Protein AF-0000000070909215 (afdb_homodimer)

InterPro domains:
  IPR013216 Methyltransferase type 11 [PF08241] (15-106)
  IPR029063 S-adenosyl-L-methionine-dependent methyltransferase superfamily [G3DSA:3.40.50.150] (2-181)
  IPR029063 S-adenosyl-L-methionine-dependent methyltransferase superfamily [SSF53335] (5-166)
  IPR052356 Thiol S-methyltransferase [PTHR45036] (10-174)

Structure (mmCIF, N/CA/C/O backbone):
data_AF-0000000070909215-model_v1
#
loop_
_entity.id
_entity.type
_entity.pdbx_description
1 polymer 'Methyltransferase type 11 domain-containing protein'
#
loop_
_atom_site.group_PDB
_atom_site.id
_atom_site.type_symbol
_atom_site.label_atom_id
_atom_site.label_alt_id
_atom_site.label_comp_id
_atom_site.label_asym_id
_atom_site.label_entity_id
_atom_site.label_seq_id
_atom_site.pdbx_PDB_ins_code
_atom_site.Cartn_x
_atom_site.Cartn_y
_atom_site.Cartn_z
_atom_site.occupancy
_atom_site.B_iso_or_equiv
_atom_site.auth_seq_id
_atom_site.auth_comp_id
_atom_site.auth_asym_id
_atom_site.auth_atom_id
_atom_site.pdbx_PDB_model_num
ATOM 1 N N . MET A 1 1 ? -9.469 13.039 -0.313 1 73.38 1 MET A N 1
ATOM 2 C CA . MET A 1 1 ? -9.336 13.234 1.128 1 73.38 1 MET A CA 1
ATOM 3 C C . MET A 1 1 ? -8.523 14.484 1.436 1 73.38 1 MET A C 1
ATOM 5 O O . MET A 1 1 ? -9.023 15.422 2.068 1 73.38 1 MET A O 1
ATOM 9 N N . LEU A 1 2 ? -7.34 14.68 0.978 1 76.94 2 LEU A N 1
ATOM 10 C CA . LEU A 1 2 ? -6.5 15.82 1.311 1 76.94 2 LEU A CA 1
ATOM 11 C C . LEU A 1 2 ? -7.016 17.094 0.644 1 76.94 2 LEU A C 1
ATOM 13 O O . LEU A 1 2 ? -7.172 18.125 1.3 1 76.94 2 LEU A O 1
ATOM 17 N N . ALA A 1 3 ? -7.387 16.969 -0.617 1 76.25 3 ALA A N 1
ATOM 18 C CA . ALA A 1 3 ? -7.887 18.125 -1.36 1 76.25 3 ALA A CA 1
ATOM 19 C C . ALA A 1 3 ? -9.203 18.625 -0.771 1 76.25 3 ALA A C 1
ATOM 21 O O . ALA A 1 3 ? -9.492 19.828 -0.824 1 76.25 3 ALA A O 1
ATOM 22 N N . LEU A 1 4 ? -9.945 17.734 -0.126 1 74.62 4 LEU A N 1
ATOM 23 C CA . LEU A 1 4 ? -11.273 18.078 0.373 1 74.62 4 LEU A CA 1
ATOM 24 C C . LEU A 1 4 ? -11.188 18.672 1.771 1 74.62 4 LEU A C 1
ATOM 26 O O . LEU A 1 4 ? -12.016 19.5 2.145 1 74.62 4 LEU A O 1
ATOM 30 N N . HIS A 1 5 ? -10.172 18.297 2.508 1 81.38 5 HIS A N 1
ATOM 31 C CA . HIS A 1 5 ? -10.25 18.625 3.926 1 81.38 5 HIS A CA 1
ATOM 32 C C . HIS A 1 5 ? -9.156 19.609 4.324 1 81.38 5 HIS A C 1
ATOM 34 O O . HIS A 1 5 ? -9.211 20.203 5.402 1 81.38 5 HIS A O 1
ATOM 40 N N . VAL A 1 6 ? -8.188 19.766 3.475 1 83.56 6 VAL A N 1
ATOM 41 C CA . VAL A 1 6 ? -7.27 20.891 3.65 1 83.56 6 VAL A CA 1
ATOM 42 C C . VAL A 1 6 ? -7.941 22.188 3.203 1 83.56 6 VAL A C 1
ATOM 44 O O . VAL A 1 6 ? -8.453 22.266 2.086 1 83.56 6 VAL A O 1
ATOM 47 N N . PRO A 1 7 ? -7.906 23.172 4.039 1 88.44 7 PRO A N 1
ATOM 48 C CA . PRO A 1 7 ? -8.633 24.391 3.689 1 88.44 7 PRO A CA 1
ATOM 49 C C . PRO A 1 7 ? -8.078 25.062 2.438 1 88.44 7 PRO A C 1
ATOM 51 O O . PRO A 1 7 ? -6.863 25.062 2.215 1 88.44 7 PRO A O 1
ATOM 54 N N . LYS A 1 8 ? -9.039 25.594 1.687 1 87.38 8 LYS A N 1
ATOM 55 C CA . LYS A 1 8 ? -8.664 26.438 0.551 1 87.38 8 LYS A CA 1
ATOM 56 C C . LYS A 1 8 ? -8.43 27.875 0.985 1 87.38 8 LYS A C 1
ATOM 58 O O . LYS A 1 8 ? -8.82 28.266 2.086 1 87.38 8 LYS A O 1
ATOM 63 N N . GLY A 1 9 ? -7.703 28.641 0.132 1 89.5 9 GLY A N 1
ATOM 64 C CA . GLY A 1 9 ? -7.477 30.047 0.422 1 89.5 9 GLY A CA 1
ATOM 65 C C . GLY A 1 9 ? -6.137 30.312 1.082 1 89.5 9 GLY A C 1
ATOM 66 O O . GLY A 1 9 ? -6.035 31.172 1.964 1 89.5 9 GLY A O 1
ATOM 67 N N . GLY A 1 10 ? -5.148 29.547 0.875 1 91.94 10 GLY A N 1
ATOM 68 C CA . GLY A 1 10 ? -3.795 29.812 1.335 1 91.94 10 GLY A CA 1
ATOM 69 C C . GLY A 1 10 ? -3.459 29.125 2.643 1 91.94 10 GLY A C 1
ATOM 70 O O . GLY A 1 10 ? -2.988 29.766 3.586 1 91.94 10 GLY A O 1
ATOM 71 N N . ALA A 1 11 ? -3.625 27.812 2.74 1 94.88 11 ALA A N 1
ATOM 72 C CA . ALA A 1 11 ? -3.434 27.062 3.975 1 94.88 11 ALA A CA 1
ATOM 73 C C . ALA A 1 11 ? -1.954 26.766 4.219 1 94.88 11 ALA A C 1
ATOM 75 O O . ALA A 1 11 ? -1.191 26.562 3.271 1 94.88 11 ALA A O 1
ATOM 76 N N . ARG A 1 12 ? -1.528 26.844 5.461 1 98.06 12 ARG A N 1
ATOM 77 C CA . ARG A 1 12 ? -0.283 26.25 5.949 1 98.06 12 ARG A CA 1
ATOM 78 C C . ARG A 1 12 ? -0.524 24.875 6.555 1 98.06 12 ARG A C 1
ATOM 80 O O . ARG A 1 12 ? -1.341 24.719 7.469 1 98.06 12 ARG A O 1
ATOM 87 N N . VAL A 1 13 ? 0.202 23.891 6.031 1 98.38 13 VAL A N 1
ATOM 88 C CA . VAL A 1 13 ? -0.079 22.5 6.363 1 98.38 13 VAL A CA 1
ATOM 89 C C . VAL A 1 13 ? 1.173 21.844 6.941 1 98.38 13 VAL A C 1
ATOM 91 O O . VAL A 1 13 ? 2.277 22.047 6.43 1 98.38 13 VAL A O 1
ATOM 94 N N . VAL A 1 14 ? 1.016 21.109 8.047 1 98.69 14 VAL A N 1
ATOM 95 C CA . VAL A 1 14 ? 2.062 20.172 8.469 1 98.69 14 VAL A CA 1
ATOM 96 C C . VAL A 1 14 ? 1.775 18.781 7.91 1 98.69 14 VAL A C 1
ATOM 98 O O . VAL A 1 14 ? 0.65 18.297 8.008 1 98.69 14 VAL A O 1
ATOM 101 N N . ASP A 1 15 ? 2.791 18.172 7.293 1 98.25 15 ASP A N 1
ATOM 102 C CA . ASP A 1 15 ? 2.73 16.797 6.797 1 98.25 15 ASP A CA 1
ATOM 103 C C . ASP A 1 15 ? 3.707 15.898 7.551 1 98.25 15 ASP A C 1
ATOM 105 O O . ASP A 1 15 ? 4.906 15.906 7.266 1 98.25 15 ASP A O 1
ATOM 109 N N . PHE A 1 16 ? 3.146 15.062 8.492 1 96.94 16 PHE A N 1
ATOM 110 C CA . PHE A 1 16 ? 3.969 14.164 9.289 1 96.94 16 PHE A CA 1
ATOM 111 C C . PHE A 1 16 ? 4.41 12.961 8.461 1 96.94 16 PHE A C 1
ATOM 113 O O . PHE A 1 16 ? 5.184 12.125 8.93 1 96.94 16 PHE A O 1
ATOM 120 N N . SER A 1 17 ? 3.932 12.867 7.211 1 95.62 17 SER A N 1
ATOM 121 C CA . SER A 1 17 ? 4.172 11.719 6.344 1 95.62 17 SER A CA 1
ATOM 122 C C . SER A 1 17 ? 4.602 12.156 4.949 1 95.62 17 SER A C 1
ATOM 124 O O . SER A 1 17 ? 4.152 11.594 3.949 1 95.62 17 SER A O 1
ATOM 126 N N . VAL A 1 18 ? 5.477 13.117 4.855 1 96.19 18 VAL A N 1
ATOM 127 C CA . VAL A 1 18 ? 5.844 13.695 3.57 1 96.19 18 VAL A CA 1
ATOM 128 C C . VAL A 1 18 ? 6.641 12.68 2.752 1 96.19 18 VAL A C 1
ATOM 130 O O . VAL A 1 18 ? 6.602 12.703 1.52 1 96.19 18 VAL A O 1
ATOM 133 N N . GLY A 1 19 ? 7.43 11.812 3.428 1 93.5 19 GLY A N 1
ATOM 134 C CA . GLY A 1 19 ? 8.156 10.773 2.717 1 93.5 19 GLY A CA 1
ATOM 135 C C . GLY A 1 19 ? 8.906 11.289 1.504 1 93.5 19 GLY A C 1
ATOM 136 O O . GLY A 1 19 ? 9.711 12.219 1.616 1 93.5 19 GLY A O 1
ATOM 137 N N . GLU A 1 20 ? 8.617 10.719 0.361 1 92.19 20 GLU A N 1
ATOM 138 C CA . GLU A 1 20 ? 9.25 11.125 -0.887 1 92.19 20 GLU A CA 1
ATOM 139 C C . GLU A 1 20 ? 8.43 12.188 -1.61 1 92.19 20 GLU A C 1
ATOM 141 O O . GLU A 1 20 ? 8.742 12.562 -2.742 1 92.19 20 GLU A O 1
ATOM 146 N N . GLY A 1 21 ? 7.387 12.609 -0.988 1 94.25 21 GLY A N 1
ATOM 147 C CA . GLY A 1 21 ? 6.691 13.789 -1.483 1 94.25 21 GLY A CA 1
ATOM 148 C C . GLY A 1 21 ? 5.426 13.453 -2.252 1 94.25 21 GLY A C 1
ATOM 149 O O . GLY A 1 21 ? 4.883 14.305 -2.963 1 94.25 21 GLY A O 1
ATOM 150 N N . ARG A 1 22 ? 4.914 12.266 -2.133 1 88.88 22 ARG A N 1
ATOM 151 C CA . ARG A 1 22 ? 3.723 11.852 -2.867 1 88.88 22 ARG A CA 1
ATOM 152 C C . ARG A 1 22 ? 2.52 12.711 -2.49 1 88.88 22 ARG A C 1
ATOM 154 O O . ARG A 1 22 ? 1.736 13.102 -3.355 1 88.88 22 ARG A O 1
ATOM 161 N N . ASN A 1 23 ? 2.326 13.039 -1.267 1 91.62 23 ASN A N 1
ATOM 162 C CA . ASN A 1 23 ? 1.172 13.781 -0.775 1 91.62 23 ASN A CA 1
ATOM 163 C C . ASN A 1 23 ? 1.087 15.172 -1.409 1 91.62 23 ASN A C 1
ATOM 165 O O . ASN A 1 23 ? 0.004 15.75 -1.496 1 91.62 23 ASN A O 1
ATOM 169 N N . LEU A 1 24 ? 2.217 15.711 -1.828 1 94.75 24 LEU A N 1
ATOM 170 C CA . LEU A 1 24 ? 2.301 17.094 -2.316 1 94.75 24 LEU A CA 1
ATOM 171 C C . LEU A 1 24 ? 1.388 17.297 -3.52 1 94.75 24 LEU A C 1
ATOM 173 O O . LEU A 1 24 ? 0.878 18.391 -3.736 1 94.75 24 LEU A O 1
ATOM 177 N N . TYR A 1 25 ? 1.099 16.297 -4.25 1 90.38 25 TYR A N 1
ATOM 178 C CA . TYR A 1 25 ? 0.301 16.375 -5.465 1 90.38 25 TYR A CA 1
ATOM 179 C C . TYR A 1 25 ? -1.187 16.438 -5.141 1 90.38 25 TYR A C 1
ATOM 181 O O . TYR A 1 25 ? -2.008 16.734 -6.012 1 90.38 25 TYR A O 1
ATOM 189 N N . TYR A 1 26 ? -1.557 16.203 -3.896 1 86.69 26 TYR A N 1
ATOM 190 C CA . TYR A 1 26 ? -2.967 16.094 -3.537 1 86.69 26 TYR A CA 1
ATOM 191 C C . TYR A 1 26 ? -3.42 17.297 -2.727 1 86.69 26 TYR A C 1
ATOM 193 O O . TYR A 1 26 ? -4.605 17.438 -2.418 1 86.69 26 TYR A O 1
ATOM 201 N N . TYR A 1 27 ? -2.51 18.109 -2.385 1 92.62 27 TYR A N 1
ATOM 202 C CA . TYR A 1 27 ? -2.893 19.344 -1.698 1 92.62 27 TYR A CA 1
ATOM 203 C C . TYR A 1 27 ? -3.52 20.344 -2.668 1 92.62 27 TYR A C 1
ATOM 205 O O . TYR A 1 27 ? -3.199 20.344 -3.857 1 92.62 27 TYR A O 1
ATOM 213 N N . PRO A 1 28 ? -4.473 21.234 -2.105 1 91.44 28 PRO A N 1
ATOM 214 C CA . PRO A 1 28 ? -4.977 22.328 -2.951 1 91.44 28 PRO A CA 1
ATOM 215 C C . PRO A 1 28 ? -3.857 23.172 -3.553 1 91.44 28 PRO A C 1
ATOM 217 O O . PRO A 1 28 ? -2.848 23.422 -2.891 1 91.44 28 PRO A O 1
ATOM 220 N N . LYS A 1 29 ? -4.086 23.672 -4.734 1 90.75 29 LYS A N 1
ATOM 221 C CA . LYS A 1 29 ? -3.059 24.391 -5.473 1 90.75 29 LYS A CA 1
ATOM 222 C C . LYS A 1 29 ? -2.771 25.75 -4.832 1 90.75 29 LYS A C 1
ATOM 224 O O . LYS A 1 29 ? -1.716 26.344 -5.062 1 90.75 29 LYS A O 1
ATOM 229 N N . ASP A 1 30 ? -3.721 26.219 -4.059 1 94.69 30 ASP A N 1
ATOM 230 C CA . ASP A 1 30 ? -3.525 27.516 -3.426 1 94.69 30 ASP A CA 1
ATOM 231 C C . ASP A 1 30 ? -2.896 27.375 -2.043 1 94.69 30 ASP A C 1
ATOM 233 O O . ASP A 1 30 ? -2.801 28.344 -1.29 1 94.69 30 ASP A O 1
ATOM 237 N N . THR A 1 31 ? -2.492 26.125 -1.645 1 96 31 THR A N 1
ATOM 238 C CA . THR A 1 31 ? -1.739 25.938 -0.41 1 96 31 THR A CA 1
ATOM 239 C C . THR A 1 31 ? -0.489 26.812 -0.401 1 96 31 THR A C 1
ATOM 241 O O . THR A 1 31 ? 0.277 26.812 -1.367 1 96 31 THR A O 1
ATOM 244 N N . VAL A 1 32 ? -0.253 27.578 0.682 1 96.25 32 VAL A N 1
ATOM 245 C CA . VAL A 1 32 ? 0.82 28.578 0.659 1 96.25 32 VAL A CA 1
ATOM 246 C C . VAL A 1 32 ? 2.115 27.938 1.161 1 96.25 32 VAL A C 1
ATOM 248 O O . VAL A 1 32 ? 3.209 28.391 0.81 1 96.25 32 VAL A O 1
ATOM 251 N N . GLN A 1 33 ? 2.004 26.891 2.041 1 97.25 33 GLN A N 1
ATOM 252 C CA . GLN A 1 33 ? 3.195 26.188 2.518 1 97.25 33 GLN A CA 1
ATOM 253 C C . GLN A 1 33 ? 2.848 24.812 3.068 1 97.25 33 GLN A C 1
ATOM 255 O O . GLN A 1 33 ? 1.859 24.656 3.789 1 97.25 33 GLN A O 1
ATOM 260 N N . VAL A 1 34 ? 3.67 23.891 2.734 1 98.31 34 VAL A N 1
ATOM 261 C CA . VAL A 1 34 ? 3.674 22.578 3.389 1 98.31 34 VAL A CA 1
ATOM 262 C C . VAL A 1 34 ? 4.957 22.422 4.199 1 98.31 34 VAL A C 1
ATOM 264 O O . VAL A 1 34 ? 6.059 22.516 3.658 1 98.31 34 VAL A O 1
ATOM 267 N N . VAL A 1 35 ? 4.832 22.25 5.523 1 98.62 35 VAL A N 1
ATOM 268 C CA . VAL A 1 35 ? 5.953 21.812 6.352 1 98.62 35 VAL A CA 1
ATOM 269 C C . VAL A 1 35 ? 6.035 20.297 6.359 1 98.62 35 VAL A C 1
ATOM 271 O O . VAL A 1 35 ? 5.227 19.625 7.012 1 98.62 35 VAL A O 1
ATOM 274 N N . GLY A 1 36 ? 6.965 19.766 5.586 1 98.5 36 GLY A N 1
ATOM 275 C CA . GLY A 1 36 ? 7.207 18.328 5.57 1 98.5 36 GLY A CA 1
ATOM 276 C C . GLY A 1 36 ? 8.125 17.859 6.688 1 98.5 36 GLY A C 1
ATOM 277 O O . GLY A 1 36 ? 9.273 18.297 6.773 1 98.5 36 GLY A O 1
ATOM 278 N N . VAL A 1 37 ? 7.637 17 7.512 1 98.12 37 VAL A N 1
ATOM 279 C CA . VAL A 1 37 ? 8.414 16.5 8.648 1 98.12 37 VAL A CA 1
ATOM 280 C C . VAL A 1 37 ? 9.133 15.219 8.258 1 98.12 37 VAL A C 1
ATOM 282 O O . VAL A 1 37 ? 8.492 14.219 7.91 1 98.12 37 VAL A O 1
ATOM 285 N N . ASN A 1 38 ? 10.414 15.227 8.289 1 96.88 38 ASN A N 1
ATOM 286 C CA . ASN A 1 38 ? 11.258 14.078 7.949 1 96.88 38 ASN A CA 1
ATOM 287 C C . ASN A 1 38 ? 12.633 14.195 8.594 1 96.88 38 ASN A C 1
ATOM 289 O O . ASN A 1 38 ? 13.422 15.07 8.234 1 96.88 38 ASN A O 1
ATOM 293 N N . PRO A 1 39 ? 12.891 13.297 9.484 1 95.06 39 PRO A N 1
ATOM 294 C CA . PRO A 1 39 ? 14.195 13.359 10.156 1 95.06 39 PRO A CA 1
ATOM 295 C C . PRO A 1 39 ? 15.352 13 9.234 1 95.06 39 PRO A C 1
ATOM 297 O O . PRO A 1 39 ? 16.5 13.344 9.523 1 95.06 39 PRO A O 1
ATOM 300 N N . ASN A 1 40 ? 15.172 12.25 8.117 1 94.88 40 ASN A N 1
ATOM 301 C CA . ASN A 1 40 ? 16.172 11.859 7.129 1 94.88 40 ASN A CA 1
ATOM 302 C C . ASN A 1 40 ? 15.68 12.109 5.707 1 94.88 40 ASN A C 1
ATOM 304 O O . ASN A 1 40 ? 15.5 11.164 4.934 1 94.88 40 ASN A O 1
ATOM 308 N N . PRO A 1 41 ? 15.617 13.312 5.336 1 95.25 41 PRO A N 1
ATOM 309 C CA . PRO A 1 41 ? 14.961 13.641 4.066 1 95.25 41 PRO A CA 1
ATOM 310 C C . PRO A 1 41 ? 15.883 13.477 2.863 1 95.25 41 PRO A C 1
ATOM 312 O O . PRO A 1 41 ? 17.078 13.734 2.961 1 95.25 41 PRO A O 1
ATOM 315 N N . LYS A 1 42 ? 15.32 13.047 1.759 1 94.44 42 LYS A N 1
ATOM 316 C CA . LYS A 1 42 ? 15.922 13.258 0.446 1 94.44 42 LYS A CA 1
ATOM 317 C C . LYS A 1 42 ? 15.547 14.625 -0.114 1 94.44 42 LYS A C 1
ATOM 319 O O . LYS A 1 42 ? 14.672 14.742 -0.972 1 94.44 42 LYS A O 1
ATOM 324 N N . VAL A 1 43 ? 16.297 15.609 0.278 1 96.19 43 VAL A N 1
ATOM 325 C CA . VAL A 1 43 ? 15.93 17.016 0.103 1 96.19 43 VAL A CA 1
ATOM 326 C C . VAL A 1 43 ? 15.758 17.312 -1.383 1 96.19 43 VAL A C 1
ATOM 328 O O . VAL A 1 43 ? 14.734 17.859 -1.8 1 96.19 43 VAL A O 1
ATOM 331 N N . PRO A 1 44 ? 16.688 16.891 -2.25 1 95.88 44 PRO A N 1
ATOM 332 C CA . PRO A 1 44 ? 16.531 17.219 -3.67 1 95.88 44 PRO A CA 1
ATOM 333 C C . PRO A 1 44 ? 15.266 16.609 -4.273 1 95.88 44 PRO A C 1
ATOM 335 O O . PRO A 1 44 ? 14.594 17.25 -5.09 1 95.88 44 PRO A O 1
ATOM 338 N N . MET A 1 45 ? 14.969 15.453 -3.898 1 94.81 45 MET A N 1
ATOM 339 C CA . MET A 1 45 ? 13.766 14.797 -4.41 1 94.81 45 MET A CA 1
ATOM 340 C C . MET A 1 45 ? 12.508 15.523 -3.945 1 94.81 45 MET A C 1
ATOM 342 O O . MET A 1 45 ? 11.602 15.773 -4.742 1 94.81 45 MET A O 1
ATOM 346 N N . LEU A 1 46 ? 12.469 15.812 -2.693 1 96.56 46 LEU A N 1
ATOM 347 C CA . LEU A 1 46 ? 11.305 16.5 -2.131 1 96.56 46 LEU A CA 1
ATOM 348 C C . LEU A 1 46 ? 11.117 17.859 -2.775 1 96.56 46 LEU A C 1
ATOM 350 O O . LEU A 1 46 ? 9.992 18.234 -3.127 1 96.56 46 LEU A O 1
ATOM 354 N N . GLU A 1 47 ? 12.148 18.594 -2.938 1 96.75 47 GLU A N 1
ATOM 355 C CA . GLU A 1 47 ? 12.062 19.906 -3.568 1 96.75 47 GLU A CA 1
ATOM 356 C C . GLU A 1 47 ? 11.609 19.781 -5.02 1 96.75 47 GLU A C 1
ATOM 358 O O . GLU A 1 47 ? 10.812 20.609 -5.492 1 96.75 47 GLU A O 1
ATOM 363 N N . ALA A 1 48 ? 12.117 18.828 -5.73 1 96.25 48 ALA A N 1
ATOM 364 C CA . ALA A 1 48 ? 11.711 18.609 -7.113 1 96.25 48 ALA A CA 1
ATOM 365 C C . ALA A 1 48 ? 10.219 18.266 -7.195 1 96.25 48 ALA A C 1
ATOM 367 O O . ALA A 1 48 ? 9.5 18.812 -8.031 1 96.25 48 ALA A O 1
ATOM 368 N N . GLN A 1 49 ? 9.812 17.375 -6.297 1 95.5 49 GLN A N 1
ATOM 369 C CA . GLN A 1 49 ? 8.398 17.031 -6.262 1 95.5 49 GLN A CA 1
ATOM 370 C C . GLN A 1 49 ? 7.535 18.25 -5.965 1 95.5 49 GLN A C 1
ATOM 372 O O . GLN A 1 49 ? 6.492 18.453 -6.59 1 95.5 49 GLN A O 1
ATOM 377 N N . ALA A 1 50 ? 7.957 19 -5.051 1 96.5 50 ALA A N 1
ATOM 378 C CA . ALA A 1 50 ? 7.219 20.203 -4.668 1 96.5 50 ALA A CA 1
ATOM 379 C C . ALA A 1 50 ? 7.105 21.172 -5.84 1 96.5 50 ALA A C 1
ATOM 381 O O . ALA A 1 50 ? 6.039 21.75 -6.078 1 96.5 50 ALA A O 1
ATOM 382 N N . ALA A 1 51 ? 8.164 21.406 -6.508 1 95.75 51 ALA A N 1
ATOM 383 C CA . ALA A 1 51 ? 8.18 22.281 -7.672 1 95.75 51 ALA A CA 1
ATOM 384 C C . ALA A 1 51 ? 7.195 21.797 -8.734 1 95.75 51 ALA A C 1
ATOM 386 O O . ALA A 1 51 ? 6.414 22.594 -9.273 1 95.75 51 ALA A O 1
ATOM 387 N N . TYR A 1 52 ? 7.223 20.547 -9.016 1 94 52 TYR A N 1
ATOM 388 C CA . TYR A 1 52 ? 6.348 19.984 -10.039 1 94 52 TYR A CA 1
ATOM 389 C C . TYR A 1 52 ? 4.891 20.047 -9.602 1 94 52 TYR A C 1
ATOM 391 O O . TYR A 1 52 ? 4.004 20.312 -10.422 1 94 52 TYR A O 1
ATOM 399 N N . ALA A 1 53 ? 4.637 19.781 -8.352 1 94 53 ALA A N 1
ATOM 400 C CA . ALA A 1 53 ? 3.285 19.844 -7.797 1 94 53 ALA A CA 1
ATOM 401 C C . ALA A 1 53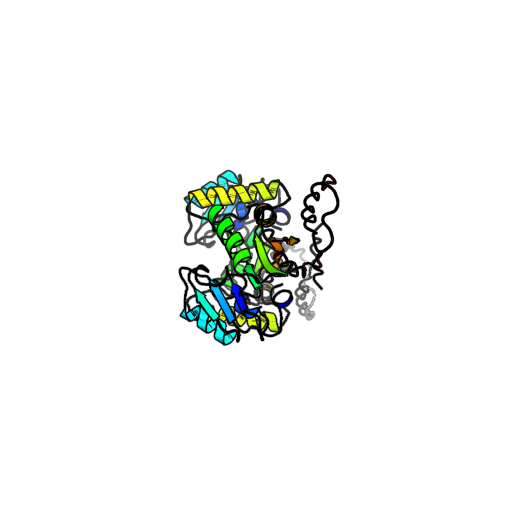 ? 2.809 21.281 -7.645 1 94 53 ALA A C 1
ATOM 403 O O . ALA A 1 53 ? 1.623 21.531 -7.406 1 94 53 ALA A O 1
ATOM 404 N N . LYS A 1 54 ? 3.68 22.25 -7.695 1 94.62 54 LYS A N 1
ATOM 405 C CA . LYS A 1 54 ? 3.4 23.672 -7.523 1 94.62 54 LYS A CA 1
ATOM 406 C C . LYS A 1 54 ? 2.91 23.969 -6.109 1 94.62 54 LYS A C 1
ATOM 408 O O . LYS A 1 54 ? 1.928 24.688 -5.926 1 94.62 54 LYS A O 1
ATOM 413 N N . VAL A 1 55 ? 3.488 23.359 -5.102 1 95.25 55 VAL A N 1
ATOM 414 C CA . VAL A 1 55 ? 3.219 23.578 -3.686 1 95.25 55 VAL A CA 1
ATOM 415 C C . VAL A 1 55 ? 4.523 23.891 -2.951 1 95.25 55 VAL A C 1
ATOM 417 O O . VAL A 1 55 ? 5.453 23.078 -2.969 1 95.25 55 VAL A O 1
ATOM 420 N N . PRO A 1 56 ? 4.676 25.094 -2.32 1 97.25 56 PRO A N 1
ATOM 421 C CA . PRO A 1 56 ? 5.895 25.406 -1.571 1 97.25 56 PRO A CA 1
ATOM 422 C C . PRO A 1 56 ? 6.109 24.484 -0.378 1 97.25 56 PRO A C 1
ATOM 424 O O . PRO A 1 56 ? 5.156 24.172 0.347 1 97.25 56 PRO A O 1
ATOM 427 N N . ILE A 1 57 ? 7.387 24.031 -0.171 1 98.06 57 ILE A N 1
ATOM 428 C CA . ILE A 1 57 ? 7.668 23.094 0.907 1 98.06 57 ILE A CA 1
ATOM 429 C C . ILE A 1 57 ? 8.789 23.641 1.786 1 98.06 57 ILE A C 1
ATOM 431 O O . ILE A 1 57 ? 9.727 24.266 1.291 1 98.06 57 ILE A O 1
ATOM 435 N N . ARG A 1 58 ? 8.641 23.531 3.049 1 98.25 58 ARG A N 1
ATOM 436 C CA . ARG A 1 58 ? 9.672 23.641 4.074 1 98.25 58 ARG A CA 1
ATOM 437 C C . ARG A 1 58 ? 9.891 22.312 4.781 1 98.25 58 ARG A C 1
ATOM 439 O O . ARG A 1 58 ? 8.945 21.719 5.301 1 98.25 58 ARG A O 1
ATOM 446 N N . ILE A 1 59 ? 11.148 21.828 4.797 1 98.25 59 ILE A N 1
ATOM 447 C CA . ILE A 1 59 ? 11.445 20.516 5.355 1 98.25 59 ILE A CA 1
ATOM 448 C C . ILE A 1 59 ? 12.047 20.672 6.75 1 98.25 59 ILE A C 1
ATOM 450 O O . ILE A 1 59 ? 13.031 21.391 6.93 1 98.25 59 ILE A O 1
ATOM 454 N N . LEU A 1 60 ? 11.461 20.031 7.766 1 98.06 60 LEU A N 1
ATOM 455 C CA . LEU A 1 60 ? 11.945 20.047 9.148 1 98.06 60 LEU A CA 1
ATOM 456 C C . LEU A 1 60 ? 12.07 18.625 9.688 1 98.06 60 LEU A C 1
ATOM 458 O O . LEU A 1 60 ? 11.32 17.734 9.289 1 98.06 60 LEU A O 1
ATOM 462 N N . PRO A 1 61 ? 13 18.375 10.633 1 96.88 61 PRO A N 1
ATOM 463 C CA . PRO A 1 61 ? 13.117 17.047 11.234 1 96.88 61 PRO A CA 1
ATOM 464 C C . PRO A 1 61 ? 11.977 16.75 12.203 1 96.88 61 PRO A C 1
ATOM 466 O O . PRO A 1 61 ? 11.672 15.578 12.461 1 96.88 61 PRO A O 1
ATOM 469 N N . ASP A 1 62 ? 11.391 17.719 12.828 1 96.75 62 ASP A N 1
ATOM 470 C CA . ASP A 1 62 ? 10.242 17.656 13.734 1 96.75 62 ASP A CA 1
ATOM 471 C C . ASP A 1 62 ? 9.523 19 13.797 1 96.75 62 ASP A C 1
ATOM 473 O O . ASP A 1 62 ? 9.859 19.922 13.055 1 96.75 62 ASP A O 1
ATOM 477 N N . VAL A 1 63 ? 8.469 19.062 14.711 1 97.62 63 VAL A N 1
ATOM 478 C CA . VAL A 1 63 ? 7.68 20.297 14.727 1 97.62 63 VAL A CA 1
ATOM 479 C C . VAL A 1 63 ? 7.969 21.078 16 1 97.62 63 VAL A C 1
ATOM 481 O O . VAL A 1 63 ? 7.164 21.922 16.422 1 97.62 63 VAL A O 1
ATOM 484 N N . SER A 1 64 ? 9.094 20.844 16.625 1 96.62 64 SER A N 1
ATOM 485 C CA . SER A 1 64 ? 9.43 21.469 17.891 1 96.62 64 SER A CA 1
ATOM 486 C C . SER A 1 64 ? 9.555 22.984 17.75 1 96.62 64 SER A C 1
ATOM 488 O O . SER A 1 64 ? 9.273 23.734 18.688 1 96.62 64 SER A O 1
ATOM 490 N N . ARG A 1 65 ? 9.867 23.5 16.609 1 95.81 65 ARG A N 1
ATOM 491 C CA . ARG A 1 65 ? 10.133 24.922 16.406 1 95.81 65 ARG A CA 1
ATOM 492 C C . ARG A 1 65 ? 8.891 25.641 15.898 1 95.81 65 ARG A C 1
ATOM 494 O O . ARG A 1 65 ? 8.914 26.859 15.711 1 95.81 65 ARG A O 1
ATOM 501 N N . LEU A 1 66 ? 7.941 24.906 15.602 1 98.31 66 LEU A N 1
ATOM 502 C CA . LEU A 1 66 ? 6.711 25.547 15.156 1 98.31 66 LEU A CA 1
ATOM 503 C C . LEU A 1 66 ? 5.922 26.094 16.344 1 98.31 66 LEU A C 1
ATOM 505 O O . LEU A 1 66 ? 5.781 25.406 17.359 1 98.31 66 LEU A O 1
ATOM 509 N N . PRO A 1 67 ? 5.406 27.359 16.25 1 98.19 67 PRO A N 1
ATOM 510 C CA . PRO A 1 67 ? 4.578 27.906 17.328 1 98.19 67 PRO A CA 1
ATOM 511 C C . PRO A 1 67 ? 3.246 27.172 17.469 1 98.19 67 PRO A C 1
ATOM 513 O O . PRO A 1 67 ? 2.756 26.578 16.5 1 98.19 67 PRO A O 1
ATOM 516 N N . ALA A 1 68 ? 2.645 27.234 18.719 1 98.19 68 ALA A N 1
ATOM 517 C CA . ALA A 1 68 ? 1.293 26.719 18.953 1 98.19 68 ALA A CA 1
ATOM 518 C C . ALA A 1 68 ? 0.273 27.484 18.109 1 98.19 68 ALA A C 1
ATOM 520 O O . ALA A 1 68 ? 0.467 28.656 17.797 1 98.19 68 ALA A O 1
ATOM 521 N N . ASN A 1 69 ? -0.802 26.766 17.688 1 98.25 69 ASN A N 1
ATOM 522 C CA . ASN A 1 69 ? -1.932 27.375 16.984 1 98.25 69 ASN A CA 1
ATOM 523 C C . ASN A 1 69 ? -1.479 28.141 15.75 1 98.25 69 ASN A C 1
ATOM 525 O O . ASN A 1 69 ? -1.905 29.281 15.523 1 98.25 69 ASN A O 1
ATOM 529 N N . SER A 1 70 ? -0.597 27.547 14.93 1 98.12 70 SER A N 1
ATOM 530 C CA . SER A 1 70 ? -0.006 28.281 13.812 1 98.12 70 SER A CA 1
ATOM 531 C C . SER A 1 70 ? -0.367 27.641 12.477 1 98.12 70 SER A C 1
ATOM 533 O O . SER A 1 70 ? -0.133 28.219 11.414 1 98.12 70 SER A O 1
ATOM 535 N N . MET A 1 71 ? -0.892 26.469 12.445 1 98.19 71 MET A N 1
ATOM 536 C CA . MET A 1 71 ? -1.091 25.703 11.219 1 98.19 71 MET A CA 1
ATOM 537 C C . MET A 1 71 ? -2.576 25.516 10.93 1 98.19 71 MET A C 1
ATOM 539 O O . MET A 1 71 ? -3.387 25.406 11.852 1 98.19 71 MET A O 1
ATOM 543 N N . ASP A 1 72 ? -2.902 25.438 9.609 1 97.56 72 ASP A N 1
ATOM 544 C CA . ASP A 1 72 ? -4.289 25.375 9.164 1 97.56 72 ASP A CA 1
ATOM 545 C C . ASP A 1 72 ? -4.746 23.922 8.992 1 97.56 72 ASP A C 1
ATOM 547 O O . ASP A 1 72 ? -5.945 23.656 8.914 1 97.56 72 ASP A O 1
ATOM 551 N N . ALA A 1 73 ? -3.867 23.016 8.93 1 97.5 73 ALA A N 1
ATOM 552 C CA . ALA A 1 73 ? -4.148 21.594 8.844 1 97.5 73 ALA A CA 1
ATOM 553 C C . ALA A 1 73 ? -2.924 20.766 9.219 1 97.5 73 ALA A C 1
ATOM 555 O O . ALA A 1 73 ? -1.788 21.219 9.078 1 97.5 73 ALA A O 1
ATOM 556 N N . VAL A 1 74 ? -3.129 19.641 9.742 1 97.94 74 VAL A N 1
ATOM 557 C CA . VAL A 1 74 ? -2.117 18.609 9.977 1 97.94 74 VAL A CA 1
ATOM 558 C C . VAL A 1 74 ? -2.539 17.312 9.305 1 97.94 74 VAL A C 1
ATOM 560 O O . VAL A 1 74 ? -3.711 16.938 9.352 1 97.94 74 VAL A O 1
ATOM 563 N N . VAL A 1 75 ? -1.54 16.672 8.625 1 96.38 75 VAL A N 1
ATOM 564 C CA . VAL A 1 75 ? -1.848 15.5 7.805 1 96.38 75 VAL A CA 1
ATOM 565 C C . VAL A 1 75 ? -0.911 14.352 8.18 1 96.38 75 VAL A C 1
ATOM 567 O O . VAL A 1 75 ? 0.288 14.562 8.375 1 96.38 75 VAL A O 1
ATOM 570 N N . SER A 1 76 ? -1.442 13.133 8.266 1 95.12 76 SER A N 1
ATOM 571 C CA . SER A 1 76 ? -0.673 11.898 8.344 1 95.12 76 SER A CA 1
ATOM 572 C C . SER A 1 76 ? -1.286 10.805 7.477 1 95.12 76 SER A C 1
ATOM 574 O O . SER A 1 76 ? -2.424 10.391 7.703 1 95.12 76 SER A O 1
ATOM 576 N N . VAL A 1 77 ? -0.572 10.414 6.449 1 90.75 77 VAL A N 1
ATOM 577 C CA . VAL A 1 77 ? -0.98 9.328 5.559 1 90.75 77 VAL A CA 1
ATOM 578 C C . VAL A 1 77 ? 0.017 8.172 5.656 1 90.75 77 VAL A C 1
ATOM 580 O O . VAL A 1 77 ? 1.115 8.25 5.102 1 90.75 77 VAL A O 1
ATOM 583 N N . GLN A 1 78 ? -0.394 7.102 6.324 1 89.31 78 GLN A N 1
ATOM 584 C CA . GLN A 1 78 ? 0.469 5.945 6.547 1 89.31 78 GLN A CA 1
ATOM 585 C C . GLN A 1 78 ? 1.805 6.363 7.152 1 89.31 78 GLN A C 1
ATOM 587 O O . GLN A 1 78 ? 2.859 5.871 6.746 1 89.31 78 GLN A O 1
ATOM 592 N N . GLY A 1 79 ? 1.727 7.254 8.031 1 91.31 79 GLY A N 1
ATOM 593 C CA . GLY A 1 79 ? 2.934 7.816 8.609 1 91.31 79 GLY A CA 1
ATOM 594 C C . GLY A 1 79 ? 3.24 7.27 9.992 1 91.31 79 GLY A C 1
ATOM 595 O O . GLY A 1 79 ? 4.348 7.441 10.5 1 91.31 79 GLY A O 1
ATOM 596 N N . MET A 1 80 ? 2.326 6.555 10.555 1 92.88 80 MET A N 1
ATOM 597 C CA . MET A 1 80 ? 2.498 6.203 11.961 1 92.88 80 MET A CA 1
ATOM 598 C C . MET A 1 80 ? 2.756 4.707 12.117 1 92.88 80 MET A C 1
ATOM 600 O O . MET A 1 80 ? 2.936 4.219 13.234 1 92.88 80 MET A O 1
ATOM 604 N N . GLU A 1 81 ? 2.799 3.953 11.039 1 90.38 81 GLU A N 1
ATOM 605 C CA . GLU A 1 81 ? 2.883 2.498 11.133 1 90.38 81 GLU A CA 1
ATOM 606 C C . GLU A 1 81 ? 4.242 2.057 11.672 1 90.38 81 GLU A C 1
ATOM 608 O O . GLU A 1 81 ? 4.355 0.993 12.281 1 90.38 81 GLU A O 1
ATOM 613 N N . ASP A 1 82 ? 5.273 2.82 11.5 1 92.06 82 ASP A N 1
ATOM 614 C CA . ASP A 1 82 ? 6.605 2.426 11.945 1 92.06 82 ASP A CA 1
ATOM 615 C C . ASP A 1 82 ? 6.977 3.115 13.258 1 92.06 82 ASP A C 1
ATOM 617 O O . ASP A 1 82 ? 8.133 3.07 13.688 1 92.06 82 ASP A O 1
ATOM 621 N N . MET A 1 83 ? 6.051 3.734 13.891 1 94 83 MET A N 1
ATOM 622 C CA . MET A 1 83 ? 6.293 4.465 15.133 1 94 83 MET A CA 1
ATOM 623 C C . MET A 1 83 ? 5.961 3.598 16.344 1 94 83 MET A C 1
ATOM 625 O O . MET A 1 83 ? 5.07 2.748 16.281 1 94 83 MET A O 1
ATOM 629 N N . SER A 1 84 ? 6.719 3.836 17.422 1 94.56 84 SER A N 1
ATOM 630 C CA . SER A 1 84 ? 6.328 3.279 18.703 1 94.56 84 SER A CA 1
ATOM 631 C C . SER A 1 84 ? 5.066 3.953 19.25 1 94.56 84 SER A C 1
ATOM 633 O O . SER A 1 84 ? 4.648 4.992 18.734 1 94.56 84 SER A O 1
ATOM 635 N N . ASP A 1 85 ? 4.473 3.314 20.312 1 95.38 85 ASP A N 1
ATOM 636 C CA . ASP A 1 85 ? 3.303 3.91 20.938 1 95.38 85 ASP A CA 1
ATOM 637 C C . ASP A 1 85 ? 3.621 5.305 21.484 1 95.38 85 ASP A C 1
ATOM 639 O O . ASP A 1 85 ? 2.818 6.23 21.328 1 95.38 85 ASP A O 1
ATOM 643 N N . GLU A 1 86 ? 4.785 5.477 22 1 96.56 86 GLU A N 1
ATOM 644 C CA . GLU A 1 86 ? 5.207 6.77 22.516 1 96.56 86 GLU A CA 1
ATOM 645 C C . GLU A 1 86 ? 5.336 7.809 21.406 1 96.56 86 GLU A C 1
ATOM 647 O O . GLU A 1 86 ? 4.941 8.961 21.578 1 96.56 86 GLU A O 1
ATOM 652 N N . GLN A 1 87 ? 5.848 7.398 20.344 1 96.12 87 GLN A N 1
ATOM 653 C CA . GLN A 1 87 ? 6.004 8.297 19.219 1 96.12 87 GLN A CA 1
ATOM 654 C C . GLN A 1 87 ? 4.648 8.727 18.656 1 96.12 87 GLN A C 1
ATOM 656 O O . GLN A 1 87 ? 4.461 9.883 18.281 1 96.12 87 GLN A O 1
ATOM 661 N N . VAL A 1 88 ? 3.783 7.793 18.609 1 96.75 88 VAL A N 1
ATOM 662 C CA . VAL A 1 88 ? 2.436 8.102 18.141 1 96.75 88 VAL A CA 1
ATOM 663 C C . VAL A 1 88 ? 1.787 9.125 19.062 1 96.75 88 VAL A C 1
ATOM 665 O O . VAL A 1 88 ? 1.204 10.109 18.609 1 96.75 88 VAL A O 1
ATOM 668 N N . GLU A 1 89 ? 1.895 8.938 20.344 1 96.88 89 GLU A N 1
ATOM 669 C CA . GLU A 1 89 ? 1.36 9.891 21.312 1 96.88 89 GLU A CA 1
ATOM 670 C C . GLU A 1 89 ? 1.964 11.273 21.125 1 96.88 89 GLU A C 1
ATOM 672 O O . GLU A 1 89 ? 1.253 12.281 21.172 1 96.88 89 GLU A O 1
ATOM 677 N N . THR A 1 90 ? 3.232 11.273 20.891 1 97.06 90 THR A N 1
ATOM 6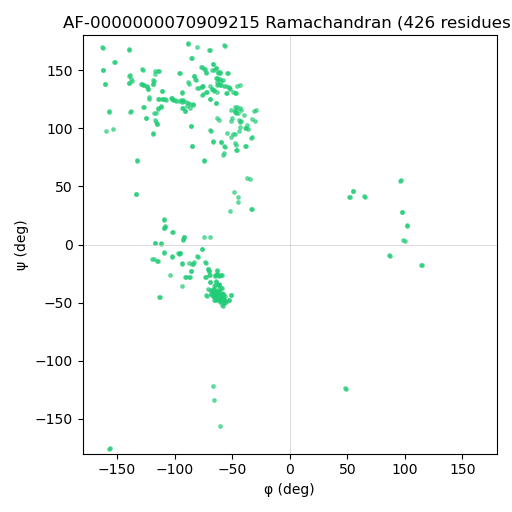78 C CA . THR A 1 90 ? 3.924 12.539 20.672 1 97.06 90 THR A CA 1
ATOM 679 C C . THR A 1 90 ? 3.391 13.242 19.422 1 97.06 90 THR A C 1
ATOM 681 O O . THR A 1 90 ? 3.115 14.445 19.453 1 97.06 90 THR A O 1
ATOM 684 N N . VAL A 1 91 ? 3.246 12.523 18.359 1 97.25 91 VAL A N 1
ATOM 685 C CA . VAL A 1 91 ? 2.756 13.086 17.109 1 97.25 91 VAL A CA 1
ATOM 686 C C . VAL A 1 91 ? 1.355 13.656 17.312 1 97.25 91 VAL A C 1
ATOM 688 O O . VAL A 1 91 ? 1.05 14.75 16.828 1 97.25 91 VAL A O 1
ATOM 691 N N . LEU A 1 92 ? 0.492 12.945 18.016 1 96.94 92 LEU A N 1
ATOM 692 C CA . LEU A 1 92 ? -0.875 13.398 18.25 1 96.94 92 LEU A CA 1
ATOM 693 C C . LEU A 1 92 ? -0.893 14.641 19.125 1 96.94 92 LEU A C 1
ATOM 695 O O . LEU A 1 92 ? -1.631 15.594 18.859 1 96.94 92 LEU A O 1
ATOM 699 N N . ARG A 1 93 ? -0.074 14.711 20.125 1 97.62 93 ARG A N 1
ATOM 700 C CA . ARG A 1 93 ? 0.048 15.891 20.984 1 97.62 93 ARG A CA 1
ATOM 701 C C . ARG A 1 93 ? 0.549 17.094 20.188 1 97.62 93 ARG A C 1
ATOM 703 O O . ARG A 1 93 ? 0.035 18.203 20.328 1 97.62 93 ARG A O 1
ATOM 710 N N . ASP A 1 94 ? 1.528 16.859 19.391 1 98.19 94 ASP A N 1
ATOM 711 C CA . ASP A 1 94 ? 2.086 17.906 18.562 1 98.19 94 ASP A CA 1
ATOM 712 C C . ASP A 1 94 ? 1.052 18.422 17.562 1 98.19 94 ASP A C 1
ATOM 714 O O . ASP A 1 94 ? 0.981 19.625 17.297 1 98.19 94 ASP A O 1
ATOM 718 N N . ALA A 1 95 ? 0.328 17.484 17 1 97.62 95 ALA A N 1
ATOM 719 C CA . ALA A 1 95 ? -0.729 17.891 16.078 1 97.62 95 ALA A CA 1
ATOM 720 C C . ALA A 1 95 ? -1.698 18.859 16.734 1 97.62 95 ALA A C 1
ATOM 722 O O . ALA A 1 95 ? -1.993 19.922 16.188 1 97.62 95 ALA A O 1
ATOM 723 N N . VAL A 1 96 ? -2.15 18.516 17.922 1 96.81 96 VAL A N 1
ATOM 724 C CA . VAL A 1 96 ? -3.057 19.391 18.656 1 96.81 96 VAL A CA 1
ATOM 725 C C . VAL A 1 96 ? -2.381 20.734 18.922 1 96.81 96 VAL A C 1
ATOM 727 O O . VAL A 1 96 ? -2.98 21.797 18.719 1 96.81 96 VAL A O 1
ATOM 730 N N . ARG A 1 97 ? -1.15 20.688 19.344 1 98.06 97 ARG A N 1
ATOM 731 C CA . ARG A 1 97 ? -0.439 21.906 19.719 1 98.06 97 ARG A CA 1
ATOM 732 C C . ARG A 1 97 ? -0.316 22.859 18.531 1 98.06 97 ARG A C 1
ATOM 734 O O . ARG A 1 97 ? -0.596 24.062 18.672 1 98.06 97 ARG A O 1
ATOM 741 N N . VAL A 1 98 ? 0.048 22.438 17.375 1 98.38 98 VAL A N 1
ATOM 742 C CA . VAL A 1 98 ? 0.406 23.312 16.281 1 98.38 98 VAL A CA 1
ATOM 743 C C . VAL A 1 98 ? -0.851 23.719 15.508 1 98.38 98 VAL A C 1
ATOM 745 O O . VAL A 1 98 ? -0.854 24.734 14.805 1 98.38 98 VAL A O 1
ATOM 748 N N . LEU A 1 99 ? -1.926 22.938 15.594 1 97.5 99 LEU A N 1
ATOM 749 C CA . LEU A 1 99 ? -3.172 23.266 14.906 1 97.5 99 LEU A CA 1
ATOM 750 C C . LEU A 1 99 ? -3.812 24.516 15.508 1 97.5 99 LEU A C 1
ATOM 752 O O . LEU A 1 99 ? -3.854 24.656 16.734 1 97.5 99 LEU A O 1
ATOM 756 N N . LYS A 1 100 ? -4.25 25.438 14.609 1 96.81 100 LYS A N 1
ATOM 757 C CA . LYS A 1 100 ? -5.156 26.484 15.078 1 96.81 100 LYS A CA 1
ATOM 758 C C . LYS A 1 100 ? -6.445 25.891 15.633 1 96.81 100 LYS A C 1
ATOM 760 O O . LYS A 1 100 ? -6.902 24.844 15.164 1 96.81 100 LYS A O 1
ATOM 765 N N . PRO A 1 101 ? -6.988 26.609 16.641 1 96.12 101 PRO A N 1
ATOM 766 C CA . PRO A 1 101 ? -8.281 26.125 17.125 1 96.12 101 PRO A CA 1
ATOM 767 C C . PRO A 1 101 ? -9.312 25.953 16.016 1 96.12 101 PRO A C 1
ATOM 769 O O . PRO A 1 101 ? -9.398 26.797 15.117 1 96.12 101 PRO A O 1
ATOM 772 N N . GLY A 1 102 ? -10.07 24.797 15.992 1 93.25 102 GLY A N 1
ATOM 773 C CA . GLY A 1 102 ? -11.117 24.547 15.016 1 93.25 102 GLY A CA 1
ATOM 774 C C . GLY A 1 102 ? -10.594 23.906 13.742 1 93.25 102 GLY A C 1
ATOM 775 O O . GLY A 1 102 ? -11.383 23.516 12.875 1 93.25 102 GLY A O 1
ATOM 776 N N . LYS A 1 103 ? -9.25 23.844 13.578 1 95 103 LYS A N 1
ATOM 777 C CA . LYS A 1 103 ? -8.68 23.25 12.367 1 95 103 LYS A CA 1
ATOM 778 C C . LYS A 1 103 ? -8.484 21.734 12.539 1 95 103 LYS A C 1
ATOM 780 O O . LYS A 1 103 ? -8.695 21.203 13.625 1 95 103 LYS A O 1
ATOM 785 N N . LYS A 1 104 ? -8.102 21.047 11.484 1 94.62 104 LYS A N 1
ATOM 786 C CA . LYS A 1 104 ? -8.312 19.594 11.43 1 94.62 104 LYS A CA 1
ATOM 787 C C . LYS A 1 104 ? -6.984 18.859 11.305 1 94.62 104 LYS A C 1
ATOM 789 O O . LYS A 1 104 ? -6.078 19.312 10.602 1 94.62 104 LYS A O 1
ATOM 794 N N . PHE A 1 105 ? -6.941 17.797 12.062 1 95.94 105 PHE A N 1
ATOM 795 C CA . PHE A 1 105 ? -5.988 16.719 11.812 1 95.94 105 PHE A CA 1
ATOM 796 C C . PHE A 1 105 ? -6.586 15.672 10.891 1 95.94 105 PHE A C 1
ATOM 798 O O . PHE A 1 105 ? -7.578 15.023 11.234 1 95.94 105 PHE A O 1
ATOM 805 N N . ILE A 1 106 ? -6.004 15.492 9.617 1 92.19 106 ILE A N 1
ATOM 806 C CA . ILE A 1 106 ? -6.473 14.562 8.586 1 92.19 106 ILE A CA 1
ATOM 807 C C . ILE A 1 106 ? -5.566 13.336 8.555 1 92.19 106 ILE A C 1
ATOM 809 O O . ILE A 1 106 ? -4.348 13.453 8.422 1 92.19 106 ILE A O 1
ATOM 813 N N . TYR A 1 107 ? -6.188 12.102 8.672 1 90.38 107 TYR A N 1
ATOM 814 C CA . TYR A 1 107 ? -5.324 10.93 8.758 1 90.38 107 TYR A CA 1
ATOM 815 C C . TYR A 1 107 ? -5.891 9.773 7.945 1 90.38 107 TYR A C 1
ATOM 817 O O . TYR A 1 107 ? -7.109 9.609 7.859 1 90.38 107 TYR A O 1
ATOM 825 N N . ILE A 1 108 ? -5.027 9.078 7.266 1 87 108 ILE A N 1
ATOM 826 C CA . ILE A 1 108 ? -5.215 7.781 6.633 1 87 108 ILE A CA 1
ATOM 827 C C . ILE A 1 108 ? -4.156 6.805 7.137 1 87 108 ILE A C 1
ATOM 829 O O . ILE A 1 108 ? -2.971 6.941 6.82 1 87 108 ILE A O 1
ATOM 833 N N . GLU A 1 109 ? -4.621 5.816 7.973 1 88.12 109 GLU A N 1
ATOM 834 C CA . GLU A 1 109 ? -3.662 4.953 8.648 1 88.12 109 GLU A CA 1
ATOM 835 C C . GLU A 1 109 ? -4.137 3.5 8.656 1 88.12 109 GLU A C 1
ATOM 837 O O . GLU A 1 109 ? -5.336 3.236 8.734 1 88.12 109 GLU A O 1
ATOM 842 N N . ASN A 1 110 ? -3.158 2.584 8.562 1 86.75 110 ASN A N 1
ATOM 843 C CA . ASN A 1 110 ? -3.475 1.166 8.695 1 86.75 110 ASN A CA 1
ATOM 844 C C . ASN A 1 110 ? -4.051 0.85 10.07 1 86.75 110 ASN A C 1
ATOM 846 O O . ASN A 1 110 ? -3.621 1.418 11.078 1 86.75 110 ASN A O 1
ATOM 850 N N . VAL A 1 111 ? -5.012 -0.052 10.062 1 85.44 111 VAL A N 1
ATOM 851 C CA . VAL A 1 111 ? -5.578 -0.527 11.32 1 85.44 111 VAL A CA 1
ATOM 852 C C . VAL A 1 111 ? -5.816 -2.033 11.242 1 85.44 111 VAL A C 1
ATOM 854 O O . VAL A 1 111 ? -5.688 -2.635 10.172 1 85.44 111 VAL A O 1
ATOM 857 N N . GLY A 1 112 ? -6.09 -2.627 12.383 1 85.5 112 GLY A N 1
ATOM 858 C CA . GLY A 1 112 ? -6.441 -4.039 12.414 1 85.5 112 GLY A CA 1
ATOM 859 C C . GLY A 1 112 ? -7.77 -4.336 11.75 1 85.5 112 GLY A C 1
ATOM 860 O O . GLY A 1 112 ? -8.703 -3.531 11.82 1 85.5 112 GLY A O 1
ATOM 861 N N . ALA A 1 113 ? -7.809 -5.559 11.211 1 83.56 113 ALA A N 1
ATOM 862 C CA . ALA A 1 113 ? -9.047 -5.996 10.578 1 83.56 113 ALA A CA 1
ATOM 863 C C . ALA A 1 113 ? -10.117 -6.305 11.617 1 83.56 113 ALA A C 1
ATOM 865 O O . ALA A 1 113 ? -9.805 -6.723 12.734 1 83.56 113 ALA A O 1
ATOM 866 N N . GLU A 1 114 ? -11.383 -6.055 11.242 1 81.38 114 GLU A N 1
ATOM 867 C CA . GLU A 1 114 ? -12.492 -6.434 12.109 1 81.38 114 GLU A CA 1
ATOM 868 C C . GLU A 1 114 ? -12.648 -7.949 12.172 1 81.38 114 GLU A C 1
ATOM 870 O O . GLU A 1 114 ? -12.992 -8.5 13.219 1 81.38 114 GLU A O 1
ATOM 875 N N . ASN A 1 115 ? -12.453 -8.602 11.023 1 82.56 115 ASN A N 1
ATOM 876 C CA . ASN A 1 115 ? -12.484 -10.062 10.984 1 82.56 115 ASN A CA 1
ATOM 877 C C . ASN A 1 115 ? -11.367 -10.672 11.812 1 82.56 115 ASN A C 1
ATOM 879 O O . ASN A 1 115 ? -10.188 -10.422 11.562 1 82.56 115 ASN A O 1
ATOM 883 N N . PRO A 1 116 ? -11.75 -11.477 12.781 1 87.25 116 PRO A N 1
ATOM 884 C CA . PRO A 1 116 ? -10.734 -11.984 13.719 1 87.25 116 PRO A CA 1
ATOM 885 C C . PRO A 1 116 ? -9.664 -12.828 13.031 1 87.25 116 PRO A C 1
ATOM 887 O O . PRO A 1 116 ? -8.516 -12.836 13.469 1 87.25 116 PRO A O 1
ATOM 890 N N . LEU A 1 117 ? -10.047 -13.539 12.055 1 84.31 117 LEU A N 1
ATOM 891 C CA . LEU A 1 117 ? -9.07 -14.375 11.352 1 84.31 117 LEU A CA 1
ATOM 892 C C . LEU A 1 117 ? -8.07 -13.516 10.594 1 84.31 117 LEU A C 1
ATOM 894 O O . LEU A 1 117 ? -6.867 -13.797 10.602 1 84.31 117 LEU A O 1
ATOM 898 N N . VAL A 1 118 ? -8.531 -12.516 9.961 1 83.31 118 VAL A N 1
ATOM 899 C CA . VAL A 1 118 ? -7.656 -11.594 9.234 1 83.31 118 VAL A CA 1
ATOM 900 C C . VAL A 1 118 ? -6.773 -10.836 10.227 1 83.31 118 VAL A C 1
ATOM 902 O O . VAL A 1 118 ? -5.582 -10.641 9.977 1 83.31 118 VAL A O 1
ATOM 905 N N . LEU A 1 119 ? -7.414 -10.453 11.258 1 88.38 119 LEU A N 1
ATOM 906 C CA . LEU A 1 119 ? -6.66 -9.758 12.305 1 88.38 119 LEU A CA 1
ATOM 907 C C . LEU A 1 119 ? -5.531 -10.641 12.828 1 88.38 119 LEU A C 1
ATOM 909 O O . LEU A 1 119 ? -4.406 -10.172 13.016 1 88.38 119 LEU A O 1
ATOM 913 N N . ALA A 1 120 ? -5.793 -11.844 13.109 1 89.5 120 ALA A N 1
ATOM 914 C CA . ALA A 1 120 ? -4.777 -12.773 13.609 1 89.5 120 ALA A CA 1
ATOM 915 C C . ALA A 1 120 ? -3.635 -12.922 12.609 1 89.5 120 ALA A C 1
ATOM 917 O O . ALA A 1 120 ? -2.465 -12.961 13 1 89.5 120 ALA A O 1
ATOM 918 N N . ALA A 1 121 ? -3.965 -13.039 11.406 1 87.25 121 ALA A N 1
ATOM 919 C CA . ALA A 1 121 ? -2.943 -13.125 10.359 1 87.25 121 ALA A CA 1
ATOM 920 C C . ALA A 1 121 ? -2.074 -11.875 10.344 1 87.25 121 ALA A C 1
ATOM 922 O O . ALA A 1 121 ? -0.845 -11.961 10.273 1 87.25 121 ALA A O 1
ATOM 923 N N . GLN A 1 122 ? -2.764 -10.734 10.344 1 88.94 122 GLN A N 1
ATOM 924 C CA . GLN A 1 122 ? -2.033 -9.477 10.383 1 88.94 122 GLN A CA 1
ATOM 925 C C . GLN A 1 122 ? -1.037 -9.453 11.539 1 88.94 122 GLN A C 1
ATOM 927 O O . GLN A 1 122 ? 0.121 -9.07 11.367 1 88.94 122 GLN A O 1
ATOM 932 N N . GLN A 1 123 ? -1.511 -9.836 12.664 1 91.38 123 GLN A N 1
ATOM 933 C CA . GLN A 1 123 ? -0.691 -9.805 13.867 1 91.38 123 GLN A CA 1
ATOM 934 C C . GLN A 1 123 ? 0.47 -10.789 13.773 1 91.38 123 GLN A C 1
ATOM 936 O O . GLN A 1 123 ? 1.568 -10.516 14.258 1 91.38 123 GLN A O 1
ATOM 941 N N . SER A 1 124 ? 0.25 -11.922 13.211 1 91.56 124 SER A N 1
ATOM 942 C CA . SER A 1 124 ? 1.322 -12.898 13.016 1 91.56 124 SER A CA 1
ATOM 943 C C . SER A 1 124 ? 2.396 -12.344 12.078 1 91.56 124 SER A C 1
ATOM 945 O O . SER A 1 124 ? 3.592 -12.453 12.367 1 91.56 124 SER A O 1
ATOM 947 N N . ILE A 1 125 ? 1.964 -11.797 11.008 1 90.38 125 ILE A N 1
ATOM 948 C CA . ILE A 1 125 ? 2.887 -11.195 10.047 1 90.38 125 ILE A CA 1
ATOM 949 C C . ILE A 1 125 ? 3.717 -10.117 10.742 1 90.38 125 ILE A C 1
ATOM 951 O O . ILE A 1 125 ? 4.941 -10.094 10.617 1 90.38 125 ILE A O 1
ATOM 955 N N . GLU A 1 126 ? 3.016 -9.266 11.414 1 91.19 126 GLU A N 1
ATOM 956 C CA . GLU A 1 126 ? 3.66 -8.18 12.148 1 91.19 126 GLU A CA 1
ATOM 957 C C . GLU A 1 126 ? 4.648 -8.719 13.18 1 91.19 126 GLU A C 1
ATOM 959 O O . GLU A 1 126 ? 5.793 -8.266 13.242 1 91.19 126 GLU A O 1
ATOM 964 N N . GLY A 1 127 ? 4.234 -9.641 14.031 1 92.5 127 GLY A N 1
ATOM 965 C CA . GLY A 1 127 ? 5.082 -10.203 15.07 1 92.5 127 GLY A CA 1
ATOM 966 C C . GLY A 1 127 ? 6.336 -10.859 14.523 1 92.5 127 GLY A C 1
ATOM 967 O O . GLY A 1 127 ? 7.438 -10.609 15.023 1 92.5 127 GLY A O 1
ATOM 968 N N . LEU A 1 128 ? 6.199 -11.648 13.562 1 91.75 128 LEU A N 1
ATOM 969 C CA . LEU A 1 128 ? 7.344 -12.328 12.961 1 91.75 128 LEU A CA 1
ATOM 970 C C . LEU A 1 128 ? 8.258 -11.32 12.266 1 91.75 128 LEU A C 1
ATOM 972 O O . LEU A 1 128 ? 9.484 -11.469 12.305 1 91.75 128 LEU A O 1
ATOM 976 N N . GLY A 1 129 ? 7.609 -10.398 11.516 1 91.5 129 GLY A N 1
ATOM 977 C CA . GLY A 1 129 ? 8.414 -9.336 10.938 1 91.5 129 GLY A CA 1
ATOM 978 C C . GLY A 1 129 ? 9.305 -8.648 11.953 1 91.5 129 GLY A C 1
ATOM 979 O O . GLY A 1 129 ? 10.477 -8.375 11.672 1 91.5 129 GLY A O 1
ATOM 980 N N . LYS A 1 130 ? 8.781 -8.352 13.125 1 92.25 130 LYS A N 1
ATOM 981 C CA . LYS A 1 130 ? 9.539 -7.672 14.172 1 92.25 130 LYS A CA 1
ATOM 982 C C . LYS A 1 130 ? 10.742 -8.5 14.609 1 92.25 130 LYS A C 1
ATOM 984 O O . LYS A 1 130 ? 11.797 -7.953 14.93 1 92.25 130 LYS A O 1
ATOM 989 N N . LEU A 1 131 ? 10.594 -9.82 14.602 1 92.25 131 LEU A N 1
ATOM 990 C CA . LEU A 1 131 ? 11.719 -10.695 14.93 1 92.25 131 LEU A CA 1
ATOM 991 C C . LEU A 1 131 ? 12.844 -10.539 13.914 1 92.25 131 LEU A C 1
ATOM 993 O O . LEU A 1 131 ? 14 -10.82 14.219 1 92.25 131 LEU A O 1
ATOM 997 N N . PHE A 1 132 ? 12.492 -10.07 12.758 1 92.38 132 PHE A N 1
ATOM 998 C CA . PHE A 1 132 ? 13.484 -9.922 11.703 1 92.38 132 PHE A CA 1
ATOM 999 C C . PHE A 1 132 ? 13.812 -8.453 11.469 1 92.38 132 PHE A C 1
ATOM 1001 O O . PHE A 1 132 ? 14.289 -8.078 10.398 1 92.38 132 PHE A O 1
ATOM 1008 N N . GLY A 1 133 ? 13.461 -7.613 12.375 1 90.44 133 GLY A N 1
ATOM 1009 C CA . GLY A 1 133 ? 13.938 -6.242 12.383 1 90.44 133 GLY A CA 1
ATOM 1010 C C . GLY A 1 133 ? 12.945 -5.258 11.789 1 90.44 133 GLY A C 1
ATOM 1011 O O . GLY A 1 133 ? 13.25 -4.07 11.656 1 90.44 133 GLY A O 1
ATOM 1012 N N . LYS A 1 134 ? 11.82 -5.762 11.438 1 88.25 134 LYS A N 1
ATOM 1013 C CA . LYS A 1 134 ? 10.812 -4.828 10.945 1 88.25 134 LYS A CA 1
ATOM 1014 C C . LYS A 1 134 ? 10.164 -4.062 12.086 1 88.25 134 LYS A C 1
ATOM 1016 O O . LYS A 1 134 ? 10.125 -4.543 13.227 1 88.25 134 LYS A O 1
ATOM 1021 N N . LYS A 1 135 ? 9.672 -2.779 11.711 1 88 135 LYS A N 1
ATOM 1022 C CA . LYS A 1 135 ? 9.117 -1.944 12.766 1 88 135 LYS A CA 1
ATOM 1023 C C . LYS A 1 135 ? 7.633 -1.671 12.531 1 88 135 LYS A C 1
ATOM 1025 O O . LYS A 1 135 ? 6.965 -1.07 13.375 1 88 135 LYS A O 1
ATOM 1030 N N . TYR A 1 136 ? 7.117 -2.197 11.531 1 86.62 136 TYR A N 1
ATOM 1031 C CA . TYR A 1 136 ? 5.762 -1.808 11.156 1 86.62 136 TYR A CA 1
ATOM 1032 C C . TYR A 1 136 ? 4.738 -2.387 12.125 1 86.62 136 TYR A C 1
ATOM 1034 O O . TYR A 1 136 ? 4.883 -3.523 12.586 1 86.62 136 TYR A O 1
ATOM 1042 N N . THR A 1 137 ? 3.832 -1.599 12.617 1 89.5 137 THR A N 1
ATOM 1043 C CA . THR A 1 137 ? 2.662 -1.966 13.406 1 89.5 137 THR A CA 1
ATOM 1044 C C . THR A 1 137 ? 1.378 -1.567 12.688 1 89.5 137 THR A C 1
ATOM 1046 O O . THR A 1 137 ? 0.878 -0.455 12.867 1 89.5 137 THR A O 1
ATOM 1049 N N . VAL A 1 138 ? 0.836 -2.537 11.969 1 87.44 138 VAL A N 1
ATOM 1050 C CA . VAL A 1 138 ? -0.287 -2.199 11.102 1 87.44 138 VAL A CA 1
ATOM 1051 C C . VAL A 1 138 ? -1.602 -2.492 11.82 1 87.44 138 VAL A C 1
ATOM 1053 O O . VAL A 1 138 ? -2.674 -2.102 11.352 1 87.44 138 VAL A O 1
ATOM 1056 N N . THR A 1 139 ? -1.545 -3.102 12.977 1 91 139 THR A N 1
ATOM 1057 C CA . THR A 1 139 ? -2.771 -3.49 13.664 1 91 139 THR A CA 1
ATOM 1058 C C . THR A 1 139 ? -2.992 -2.629 14.906 1 91 139 THR A C 1
ATOM 1060 O O . THR A 1 139 ? -3.818 -2.959 15.758 1 91 139 THR A O 1
ATOM 1063 N N . ARG A 1 140 ? -2.26 -1.525 15.016 1 91.62 140 ARG A N 1
ATOM 1064 C CA . ARG A 1 140 ? -2.422 -0.626 16.156 1 91.62 140 ARG A CA 1
ATOM 1065 C C . ARG A 1 140 ? -3.846 -0.083 16.219 1 91.62 140 ARG A C 1
ATOM 1067 O O . ARG A 1 140 ? -4.43 0.277 15.195 1 91.62 140 ARG A O 1
ATOM 1074 N N . ASP A 1 141 ? -4.344 -0.071 17.453 1 90.06 141 ASP A N 1
ATOM 1075 C CA . ASP A 1 141 ? -5.629 0.587 17.672 1 90.06 141 ASP A CA 1
ATOM 1076 C C . ASP A 1 141 ? -5.48 2.105 17.641 1 90.06 141 ASP A C 1
ATOM 1078 O O . ASP A 1 141 ? -5.645 2.768 18.672 1 90.06 141 ASP A O 1
ATOM 1082 N N . LEU A 1 142 ? -5.258 2.596 16.484 1 90.69 142 LEU A N 1
ATOM 1083 C CA . LEU A 1 142 ? -4.938 4.012 16.328 1 90.69 142 LEU A CA 1
ATOM 1084 C C . LEU A 1 142 ? -6.121 4.883 16.734 1 90.69 142 LEU A C 1
ATOM 1086 O O . LEU A 1 142 ? -5.934 5.98 17.266 1 90.69 142 LEU A O 1
ATOM 1090 N N . LEU A 1 143 ? -7.348 4.395 16.469 1 88.31 143 LEU A N 1
ATOM 1091 C CA . LEU A 1 143 ? -8.531 5.168 16.844 1 88.31 143 LEU A CA 1
ATOM 1092 C C . LEU A 1 143 ? -8.539 5.457 18.328 1 88.31 143 LEU A C 1
ATOM 1094 O O . LEU A 1 143 ? -8.867 6.57 18.75 1 88.31 143 LEU A O 1
ATOM 1098 N N . SER A 1 144 ? -8.227 4.484 19.141 1 92.38 144 SER A N 1
ATOM 1099 C CA . SER A 1 144 ? -8.164 4.672 20.594 1 92.38 144 SER A CA 1
ATOM 1100 C C . SER A 1 144 ? -7.164 5.762 20.969 1 92.38 144 SER A C 1
ATOM 1102 O O . SER A 1 144 ? -7.426 6.578 21.844 1 92.38 144 SER A O 1
ATOM 1104 N N . PHE A 1 145 ? -6 5.801 20.344 1 93.88 145 PHE A N 1
ATOM 1105 C CA . PHE A 1 145 ? -5 6.828 20.609 1 93.88 145 PHE A CA 1
ATOM 1106 C C . PHE A 1 145 ? -5.551 8.211 20.281 1 93.88 145 PHE A C 1
ATOM 1108 O O . PHE A 1 145 ? -5.371 9.156 21.062 1 93.88 145 PHE A O 1
ATOM 1115 N N . ILE A 1 146 ? -6.219 8.32 19.141 1 92.06 146 ILE A N 1
ATOM 1116 C CA . ILE A 1 146 ? -6.762 9.602 18.719 1 92.06 146 ILE A CA 1
ATOM 1117 C C . ILE A 1 146 ? -7.852 10.055 19.688 1 92.06 146 ILE A C 1
ATOM 1119 O O . ILE A 1 146 ? -7.867 11.211 20.109 1 92.06 146 ILE A O 1
ATOM 1123 N N . LEU A 1 147 ? -8.742 9.156 20.078 1 88.88 147 LEU A N 1
ATOM 1124 C CA . LEU A 1 147 ? -9.852 9.461 20.969 1 88.88 147 LEU A CA 1
ATOM 1125 C C . LEU A 1 147 ? -9.352 9.891 22.344 1 88.88 147 LEU A C 1
ATOM 1127 O O . LEU A 1 147 ? -9.969 10.727 23 1 88.88 147 LEU A O 1
ATOM 1131 N N . LYS A 1 148 ? -8.25 9.375 22.766 1 93.31 148 LYS A N 1
ATOM 1132 C CA . LYS A 1 148 ? -7.707 9.656 24.094 1 93.31 148 LYS A CA 1
ATOM 1133 C C . LYS A 1 148 ? -6.891 10.945 24.094 1 93.31 148 LYS A C 1
ATOM 1135 O O . LYS A 1 148 ? -6.527 11.461 25.156 1 93.31 148 LYS A O 1
ATOM 1140 N N . THR A 1 149 ? -6.543 11.367 22.984 1 92.88 149 THR A N 1
ATOM 1141 C CA . THR A 1 149 ? -5.754 12.594 22.891 1 92.88 149 THR A CA 1
ATOM 1142 C C . THR A 1 149 ? -6.582 13.805 23.281 1 92.88 149 THR A C 1
ATOM 1144 O O . THR A 1 149 ? -7.625 14.078 22.688 1 92.88 149 THR A O 1
ATOM 1147 N N . LYS A 1 150 ? -6.047 14.539 24.234 1 93.06 150 LYS A N 1
ATOM 1148 C CA . LYS A 1 150 ? -6.734 15.75 24.688 1 93.06 150 LYS A CA 1
ATOM 1149 C C . LYS A 1 150 ? -6.566 16.875 23.688 1 93.06 150 LYS A C 1
ATOM 1151 O O . LYS A 1 150 ? -5.484 17.062 23.109 1 93.06 150 LYS A O 1
ATOM 1156 N N . GLY A 1 151 ? -7.652 17.547 23.438 1 94.12 151 GLY A N 1
ATOM 1157 C CA . GLY A 1 151 ? -7.578 18.719 22.594 1 94.12 151 GLY A CA 1
ATOM 1158 C C . GLY A 1 151 ? -8.328 18.562 21.281 1 94.12 151 GLY A C 1
ATOM 1159 O O . GLY A 1 151 ? -8.594 19.531 20.578 1 94.12 151 GLY A O 1
ATOM 1160 N N . PHE A 1 152 ? -8.625 17.328 20.922 1 90.56 152 PHE A N 1
ATOM 1161 C CA . PHE A 1 152 ? -9.539 17.094 19.812 1 90.56 152 PHE A CA 1
ATOM 1162 C C . PHE A 1 152 ? -10.984 17.062 20.297 1 90.56 152 PHE A C 1
ATOM 1164 O O . PHE A 1 152 ? -11.281 16.547 21.375 1 90.56 152 PHE A O 1
ATOM 1171 N N . GLU A 1 153 ? -11.883 17.656 19.578 1 85.62 153 GLU A N 1
ATOM 1172 C CA . GLU A 1 153 ? -13.273 17.703 20.031 1 85.62 153 GLU A CA 1
ATOM 1173 C C . GLU A 1 153 ? -14.164 16.859 19.109 1 85.62 153 GLU A C 1
ATOM 1175 O O . GLU A 1 153 ? -15.133 16.25 19.578 1 85.62 153 GLU A O 1
ATOM 1180 N N . VAL A 1 154 ? -14.102 16.891 17.812 1 75.81 154 VAL A N 1
ATOM 1181 C CA . VAL A 1 154 ? -14.898 16.141 16.859 1 75.81 154 VAL A CA 1
ATOM 1182 C C . VAL A 1 154 ? -14 15.172 16.078 1 75.81 154 VAL A C 1
ATOM 1184 O O . VAL A 1 154 ? -13.039 15.594 15.43 1 75.81 154 VAL A O 1
ATOM 1187 N N . ILE A 1 155 ? -14.359 13.945 16.312 1 84.69 155 ILE A N 1
ATOM 1188 C CA . ILE A 1 155 ? -13.617 12.922 15.594 1 84.69 155 ILE A CA 1
ATOM 1189 C C . ILE A 1 155 ? -14.555 12.148 14.68 1 84.69 155 ILE A C 1
ATOM 1191 O O . ILE A 1 155 ? -15.531 11.555 15.141 1 84.69 155 ILE A O 1
ATOM 1195 N N . LYS A 1 156 ? -14.328 12.328 13.367 1 83.44 156 LYS A N 1
ATOM 1196 C CA . LYS A 1 156 ? -15.039 11.57 12.336 1 83.44 156 LYS A CA 1
ATOM 1197 C C . LYS A 1 156 ? -14.102 10.602 11.625 1 83.44 156 LYS A C 1
ATOM 1199 O O . LYS A 1 156 ? -12.953 10.945 11.32 1 83.44 156 LYS A O 1
ATOM 1204 N N . TYR A 1 157 ? -14.578 9.344 11.508 1 82.75 157 TYR A N 1
ATOM 1205 C CA . TYR A 1 157 ? -13.719 8.375 10.836 1 82.75 157 TYR A CA 1
ATOM 1206 C C . TYR A 1 157 ? -14.539 7.273 10.18 1 82.75 157 TYR A C 1
ATOM 1208 O O . TYR A 1 157 ? -15.734 7.133 10.453 1 82.75 157 TYR A O 1
ATOM 1216 N N . GLN A 1 158 ? -13.953 6.617 9.164 1 77.19 158 GLN A N 1
ATOM 1217 C CA . GLN A 1 158 ? -14.453 5.379 8.578 1 77.19 158 GLN A CA 1
ATOM 1218 C C . GLN A 1 158 ? -13.32 4.391 8.32 1 77.19 158 GLN A C 1
ATOM 1220 O O . GLN A 1 158 ? -12.195 4.793 8.031 1 77.19 158 GLN A O 1
ATOM 1225 N N . VAL A 1 159 ? -13.594 3.199 8.562 1 76.06 159 VAL A N 1
ATOM 1226 C CA . VAL A 1 159 ? -12.648 2.15 8.195 1 76.06 159 VAL A CA 1
ATOM 1227 C C . VAL A 1 159 ? -12.891 1.714 6.754 1 76.06 159 VAL A C 1
ATOM 1229 O O . VAL A 1 159 ? -14.023 1.422 6.371 1 76.06 159 VAL A O 1
ATOM 1232 N N . VAL A 1 160 ? -11.797 1.887 5.988 1 69.25 160 VAL A N 1
ATOM 1233 C CA . VAL A 1 160 ? -11.891 1.49 4.586 1 69.25 160 VAL A CA 1
ATOM 1234 C C . VAL A 1 160 ? -10.898 0.365 4.301 1 69.25 160 VAL A C 1
ATOM 1236 O O . VAL A 1 160 ? -9.945 0.161 5.055 1 69.25 160 VAL A O 1
ATOM 1239 N N . LEU A 1 161 ? -11.07 -0.7 3.385 1 62.41 161 LEU A N 1
ATOM 1240 C CA . LEU A 1 161 ? -10.188 -1.82 3.059 1 62.41 161 LEU A CA 1
ATOM 1241 C C . LEU A 1 161 ? -9.133 -1.404 2.039 1 62.41 161 LEU A C 1
ATOM 1243 O O . LEU A 1 161 ? -8.055 -1.996 1.983 1 62.41 161 LEU A O 1
ATOM 1247 N N . GLY A 1 162 ? -9.273 -0.275 1.341 1 52.47 162 GLY A N 1
ATOM 1248 C CA . GLY A 1 162 ? -8.234 0.055 0.381 1 52.47 162 GLY A CA 1
ATOM 1249 C C . GLY A 1 162 ? -8.203 1.527 0.019 1 52.47 162 GLY A C 1
ATOM 1250 O O . GLY A 1 162 ? -9.242 2.193 0.014 1 52.47 162 GLY A O 1
ATOM 1251 N N . PHE A 1 163 ? -7.488 2.338 0.479 1 48.97 163 PHE A N 1
ATOM 1252 C CA . PHE A 1 163 ? -7.5 3.707 -0.023 1 48.97 163 PHE A CA 1
ATOM 1253 C C . PHE A 1 163 ? -6.438 3.895 -1.1 1 48.97 163 PHE A C 1
ATOM 1255 O O . PHE A 1 163 ? -6.504 4.84 -1.889 1 48.97 163 PHE A O 1
ATOM 1262 N N . GLN A 1 164 ? -5.117 3.26 -1.109 1 55.91 164 GLN A N 1
ATOM 1263 C CA . GLN A 1 164 ? -4.031 3.973 -1.777 1 55.91 164 GLN A CA 1
ATOM 1264 C C . GLN A 1 164 ? -4.277 4.066 -3.281 1 55.91 164 GLN A C 1
ATOM 1266 O O . GLN A 1 164 ? -5.266 4.66 -3.717 1 55.91 164 GLN A O 1
ATOM 1271 N N . ASP A 1 165 ? -3.33 3.533 -4.18 1 59.81 165 ASP A N 1
ATOM 1272 C CA . ASP A 1 165 ? -3.279 3.59 -5.637 1 59.81 165 ASP A CA 1
ATOM 1273 C C . ASP A 1 165 ? -4.277 2.617 -6.258 1 59.81 165 ASP A C 1
ATOM 1275 O O . ASP A 1 165 ? -4.598 1.585 -5.668 1 59.81 165 ASP A O 1
ATOM 1279 N N . PRO A 1 166 ? -5.008 3.086 -7.312 1 63 166 PRO A N 1
ATOM 1280 C CA . PRO A 1 166 ? -5.863 2.107 -7.988 1 63 166 PRO A CA 1
ATOM 1281 C C . PRO A 1 166 ? -5.148 0.786 -8.258 1 63 166 PRO A C 1
ATOM 1283 O O . PRO A 1 166 ? -3.943 0.774 -8.531 1 63 166 PRO A O 1
ATOM 1286 N N . HIS A 1 167 ? -5.863 -0.2 -7.996 1 67.56 167 HIS A N 1
ATOM 1287 C CA . HIS A 1 167 ? -5.383 -1.543 -8.305 1 67.56 167 HIS A CA 1
ATOM 1288 C C . HIS A 1 167 ? -6.293 -2.234 -9.32 1 67.56 167 HIS A C 1
ATOM 1290 O O . HIS A 1 167 ? -7.488 -1.942 -9.383 1 67.56 167 HIS A O 1
ATOM 1296 N N . ILE A 1 168 ? -5.688 -3.012 -10.312 1 67.56 168 ILE A N 1
ATOM 1297 C CA . ILE A 1 168 ? -6.445 -3.984 -11.086 1 67.56 168 ILE A CA 1
ATOM 1298 C C . ILE A 1 168 ? -6.363 -5.355 -10.422 1 67.56 168 ILE A C 1
ATOM 1300 O O . ILE A 1 168 ? -5.293 -5.773 -9.969 1 67.56 168 ILE A O 1
ATOM 1304 N N . VAL A 1 169 ? -7.559 -5.855 -10.141 1 66.62 169 VAL A N 1
ATOM 1305 C CA . VAL A 1 169 ? -7.672 -7.207 -9.594 1 66.62 169 VAL A CA 1
ATOM 1306 C C . VAL A 1 169 ? -8.312 -8.125 -10.633 1 66.62 169 VAL A C 1
ATOM 1308 O O . VAL A 1 169 ? -9.336 -7.781 -11.227 1 66.62 169 VAL A O 1
ATOM 1311 N N . GLY A 1 170 ? -7.66 -9.289 -11.023 1 71.06 170 GLY A N 1
ATOM 1312 C CA . GLY A 1 170 ? -8.266 -10.141 -12.031 1 71.06 170 GLY A CA 1
ATOM 1313 C C . GLY A 1 170 ? -7.672 -11.539 -12.07 1 71.06 170 GLY A C 1
ATOM 1314 O O . GLY A 1 170 ? -6.801 -11.867 -11.266 1 71.06 170 GLY A O 1
ATOM 1315 N N . ILE A 1 171 ? -8.414 -12.414 -12.883 1 73.88 171 ILE A N 1
ATOM 1316 C CA . ILE A 1 171 ? -8.016 -13.789 -13.156 1 73.88 171 ILE A CA 1
ATOM 1317 C C . ILE A 1 171 ? -7.883 -14 -14.664 1 73.88 171 ILE A C 1
ATOM 1319 O O . ILE A 1 171 ? -8.664 -13.453 -15.445 1 73.88 171 ILE A O 1
ATOM 1323 N N . ALA A 1 172 ? -6.805 -14.484 -15.164 1 75.44 172 ALA A N 1
ATOM 1324 C CA . ALA A 1 172 ? -6.605 -14.961 -16.531 1 75.44 172 ALA A CA 1
ATOM 1325 C C . ALA A 1 172 ? -6.477 -16.484 -16.562 1 75.44 172 ALA A C 1
ATOM 1327 O O . ALA A 1 172 ? -5.656 -17.062 -15.852 1 75.44 172 ALA A O 1
ATOM 1328 N N . THR A 1 173 ? -7.32 -17.234 -17.391 1 81.25 173 THR A N 1
ATOM 1329 C CA . THR A 1 173 ? -7.34 -18.688 -17.453 1 81.25 173 THR A CA 1
ATOM 1330 C C . THR A 1 173 ? -6.547 -19.188 -18.656 1 81.25 173 THR A C 1
ATOM 1332 O O . THR A 1 173 ? -6.727 -18.703 -19.781 1 81.25 173 THR A O 1
ATOM 1335 N N . LYS A 1 174 ? -5.547 -20.062 -18.375 1 83.62 174 LYS A N 1
ATOM 1336 C CA . LYS A 1 174 ? -4.816 -20.672 -19.484 1 83.62 174 LYS A CA 1
ATOM 1337 C C . LYS A 1 174 ? -5.758 -21.469 -20.391 1 83.62 174 LYS A C 1
ATOM 1339 O O . LYS A 1 174 ? -6.648 -22.172 -19.906 1 83.62 174 LYS A O 1
ATOM 1344 N N . LYS A 1 175 ? -5.555 -21.406 -21.734 1 81.44 175 LYS A N 1
ATOM 1345 C CA . LYS A 1 175 ? -6.336 -22.125 -22.734 1 81.44 175 LYS A CA 1
ATOM 1346 C C . LYS A 1 175 ? -6.344 -23.625 -22.469 1 81.44 175 LYS A C 1
ATOM 1348 O O . LYS A 1 175 ? -5.316 -24.203 -22.109 1 81.44 175 LYS A O 1
ATOM 1353 N N . GLN A 1 176 ? -7.602 -24.234 -22.609 1 80.75 176 GLN A N 1
ATOM 1354 C CA . GLN A 1 176 ? -7.742 -25.672 -22.469 1 80.75 176 GLN A CA 1
ATOM 1355 C C . GLN A 1 176 ? -7.004 -26.406 -23.594 1 80.75 176 GLN A C 1
ATOM 1357 O O . GLN A 1 176 ? -6.867 -25.875 -24.703 1 80.75 176 GLN A O 1
ATOM 1362 N N . GLN A 1 177 ? -6.227 -27.391 -23.312 1 74.31 177 GLN A N 1
ATOM 1363 C CA . GLN A 1 177 ? -5.633 -28.203 -24.359 1 74.31 177 GLN A CA 1
ATOM 1364 C C . GLN A 1 177 ? -6.691 -29.047 -25.078 1 74.31 177 GLN A C 1
ATOM 1366 O O . GLN A 1 177 ? -7.547 -29.656 -24.438 1 74.31 177 GLN A O 1
ATOM 1371 N N . THR A 1 178 ? -7.195 -28.641 -26.234 1 60.09 178 THR A N 1
ATOM 1372 C CA . THR A 1 178 ? -8.125 -29.469 -27 1 60.09 178 THR A CA 1
ATOM 1373 C C . THR A 1 178 ? -7.504 -30.828 -27.312 1 60.09 178 THR A C 1
ATOM 1375 O O . THR A 1 178 ? -6.43 -30.906 -27.922 1 60.09 178 THR A O 1
ATOM 1378 N N . THR A 1 179 ? -7.539 -31.812 -26.5 1 53.16 179 THR A N 1
ATOM 1379 C CA . THR A 1 179 ? -7.168 -33.156 -26.984 1 53.16 179 THR A CA 1
ATOM 1380 C C . THR A 1 179 ? -7.844 -33.438 -28.312 1 53.16 179 THR A C 1
ATOM 1382 O O . THR A 1 179 ? -9.07 -33.531 -28.391 1 53.16 179 THR A O 1
ATOM 1385 N N . THR A 1 180 ? -7.387 -33 -29.406 1 48.69 180 THR A N 1
ATOM 1386 C CA . THR A 1 180 ? -7.879 -33.594 -30.641 1 48.69 180 THR A CA 1
ATOM 1387 C C . THR A 1 180 ? -7.848 -35.125 -30.547 1 48.69 180 THR A C 1
ATOM 1389 O O . THR A 1 180 ? -6.801 -35.688 -30.281 1 48.69 180 THR A O 1
ATOM 1392 N N . GLY A 1 181 ? -8.875 -35.781 -30.031 1 43.38 181 GLY A N 1
ATOM 1393 C CA . GLY A 1 181 ? -8.953 -37.188 -30.266 1 43.38 181 GLY A CA 1
ATOM 1394 C C . GLY A 1 181 ? -8.352 -37.625 -31.594 1 43.38 181 GLY A C 1
ATOM 1395 O O . GLY A 1 181 ? -8.484 -36.906 -32.594 1 43.38 181 GLY A O 1
ATOM 1396 N N . ALA A 1 182 ? -7.27 -38.406 -31.562 1 42.66 182 ALA A N 1
ATOM 1397 C CA . ALA A 1 182 ? -6.871 -39.156 -32.75 1 42.66 182 ALA A CA 1
ATOM 1398 C C . ALA A 1 182 ? -8.094 -39.688 -33.469 1 42.66 182 ALA A C 1
ATOM 1400 O O . ALA A 1 182 ? -8.898 -40.438 -32.906 1 42.66 182 ALA A O 1
ATOM 1401 N N . GLY A 1 183 ? -8.75 -39 -34.312 1 38.75 183 GLY A N 1
ATOM 1402 C CA . GLY A 1 183 ? -9.656 -39.656 -35.219 1 38.75 183 GLY A CA 1
ATOM 1403 C C . GLY A 1 183 ? -9.172 -41.031 -35.625 1 38.75 183 GLY A C 1
ATOM 1404 O O . GLY A 1 183 ? -8.023 -41.188 -36.062 1 38.75 183 GLY A O 1
ATOM 1405 N N . ILE A 1 184 ? -9.555 -42.062 -34.938 1 37.59 184 ILE A N 1
ATOM 1406 C CA . ILE A 1 184 ? -9.547 -43.312 -35.688 1 37.59 184 ILE A CA 1
ATOM 1407 C C . ILE A 1 184 ? -10.039 -43.094 -37.125 1 37.59 184 ILE A C 1
ATOM 1409 O O . ILE A 1 184 ? -11.117 -42.531 -37.312 1 37.59 184 ILE A O 1
ATOM 1413 N N . GLY A 1 185 ? -9.062 -43 -38.062 1 32.16 185 GLY A N 1
ATOM 1414 C CA . GLY A 1 185 ? -9.25 -43 -39.5 1 32.16 185 GLY A CA 1
ATOM 1415 C C . GLY A 1 185 ? -10.359 -43.938 -39.938 1 32.16 185 GLY A C 1
ATOM 1416 O O . GLY A 1 185 ? -10.203 -45.156 -39.938 1 32.16 185 GLY A O 1
ATOM 1417 N N . LYS A 1 186 ? -11.602 -43.812 -39.469 1 33.94 186 LYS A N 1
ATOM 1418 C CA . LYS A 1 186 ? -12.453 -44.5 -40.438 1 33.94 186 LYS A CA 1
ATOM 1419 C C . LYS A 1 186 ? -12.117 -44.125 -41.875 1 33.94 186 LYS A C 1
ATOM 1421 O O . LYS A 1 186 ? -11.93 -42.938 -42.156 1 33.94 186 LYS A O 1
ATOM 1426 N N . ASP A 1 187 ? -11.609 -45 -42.719 1 30.94 187 ASP A N 1
ATOM 1427 C CA . ASP A 1 187 ? -11.32 -45.031 -44.156 1 30.94 187 ASP A CA 1
ATOM 1428 C C . ASP A 1 187 ? -12.344 -44.219 -44.938 1 30.94 187 ASP A C 1
ATOM 1430 O O . ASP A 1 187 ? -13.375 -44.75 -45.375 1 30.94 187 ASP A O 1
ATOM 1434 N N . THR A 1 188 ? -12.914 -43.156 -44.344 1 31.67 188 THR A N 1
ATOM 1435 C CA . THR A 1 188 ? -13.891 -42.719 -45.344 1 31.67 188 THR A CA 1
ATOM 1436 C C . THR A 1 188 ? -13.195 -42.281 -46.625 1 31.67 188 THR A C 1
ATOM 1438 O O . THR A 1 188 ? -12.078 -41.75 -46.594 1 31.67 188 THR A O 1
ATOM 1441 N N . ILE A 1 189 ? -13.867 -42.688 -47.781 1 32.53 189 ILE A N 1
ATOM 1442 C CA . ILE A 1 189 ? -13.547 -42.531 -49.188 1 32.53 189 ILE A CA 1
ATOM 1443 C C . ILE A 1 189 ? -13.273 -41.062 -49.5 1 32.53 189 ILE A C 1
ATOM 1445 O O . ILE A 1 189 ? -13.977 -40.188 -49 1 32.53 189 ILE A O 1
ATOM 1449 N N . PRO A 1 190 ? -12.203 -40.781 -50.281 1 30.91 190 PRO A N 1
ATOM 1450 C CA . PRO A 1 190 ? -11.562 -39.531 -50.688 1 30.91 190 PRO A CA 1
ATOM 1451 C C . PRO A 1 190 ? -12.547 -38.531 -51.281 1 30.91 190 PRO A C 1
ATOM 1453 O O . PRO A 1 190 ? -12.141 -37.469 -51.781 1 30.91 190 PRO A O 1
ATOM 1456 N N . LYS A 1 191 ? -13.906 -38.531 -50.875 1 29.17 191 LYS A N 1
ATOM 1457 C CA . LYS A 1 191 ? -14.305 -37.75 -52.062 1 29.17 191 LYS A CA 1
ATOM 1458 C C . LYS A 1 191 ? -13.594 -36.406 -52.094 1 29.17 191 LYS A C 1
ATOM 1460 O O . LYS A 1 191 ? -13.07 -35.938 -51.094 1 29.17 191 LYS A O 1
ATOM 1465 N N . LYS A 1 192 ? -14.234 -35.469 -52.812 1 27.94 192 LYS A N 1
ATOM 1466 C CA . LYS A 1 192 ? -13.922 -34.375 -53.719 1 27.94 192 LYS A CA 1
ATOM 1467 C C . LYS A 1 192 ? -13.5 -33.125 -52.938 1 27.94 192 LYS A C 1
ATOM 1469 O O . LYS A 1 192 ? -13.867 -32.969 -51.781 1 27.94 192 LYS A O 1
ATOM 1474 N N . ASN A 1 193 ? -13 -32.125 -53.625 1 24.53 193 ASN A N 1
ATOM 1475 C CA . ASN A 1 193 ? -12.086 -31 -53.625 1 24.53 193 ASN A CA 1
ATOM 1476 C C . ASN A 1 193 ? -12.633 -29.844 -52.812 1 24.53 193 ASN A C 1
ATOM 1478 O O . ASN A 1 193 ? -12.141 -28.719 -52.906 1 24.53 193 ASN A O 1
ATOM 1482 N N . LYS A 1 194 ? -13.781 -29.984 -52.094 1 26.69 194 LYS A N 1
ATOM 1483 C CA . LYS A 1 194 ? -14.266 -28.609 -51.969 1 26.69 194 LYS A CA 1
ATOM 1484 C C . LYS A 1 194 ? -13.289 -27.766 -51.156 1 26.69 194 LYS A C 1
ATOM 1486 O O . LYS A 1 194 ? -12.648 -28.266 -50.25 1 26.69 194 LYS A O 1
ATOM 1491 N N . LYS A 1 195 ? -13.328 -26.469 -51.5 1 26.41 195 LYS A N 1
ATOM 1492 C CA . LYS A 1 195 ? -12.602 -25.281 -51.094 1 26.41 195 LYS A CA 1
ATOM 1493 C C . LYS A 1 195 ? -12.75 -25.047 -49.594 1 26.41 195 LYS A C 1
ATOM 1495 O O . LYS A 1 195 ? -13.859 -24.859 -49.094 1 26.41 195 LYS A O 1
ATOM 1500 N N . GLU A 1 196 ? -12.039 -25.781 -48.781 1 22.42 196 GLU A N 1
ATOM 1501 C CA . GLU A 1 196 ? -12.227 -25.656 -47.312 1 22.42 196 GLU A CA 1
ATOM 1502 C C . GLU A 1 196 ? -12.055 -24.203 -46.875 1 22.42 196 GLU A C 1
ATOM 1504 O O . GLU A 1 196 ? -11.031 -23.578 -47.156 1 22.42 196 GLU A O 1
ATOM 1509 N N . LYS A 1 197 ? -13.211 -23.438 -46.75 1 27.81 197 LYS A N 1
ATOM 1510 C CA . LYS A 1 197 ? -13.234 -22.125 -46.125 1 27.81 197 LYS A CA 1
ATOM 1511 C C . LYS A 1 197 ? -12.438 -22.109 -44.812 1 27.81 197 LYS A C 1
ATOM 1513 O O . LYS A 1 197 ? -12.562 -23.016 -44 1 27.81 197 LYS A O 1
ATOM 1518 N N . VAL A 1 198 ? -11.375 -21.391 -44.812 1 26.73 198 VAL A N 1
ATOM 1519 C CA . VAL A 1 198 ? -10.461 -21.062 -43.719 1 26.73 198 VAL A CA 1
ATOM 1520 C C . VAL A 1 198 ? -11.25 -20.719 -42.469 1 26.73 198 VAL A C 1
ATOM 1522 O O . VAL A 1 198 ? -12.125 -19.844 -42.5 1 26.73 198 VAL A O 1
ATOM 1525 N N . PRO A 1 199 ? -11.359 -21.672 -41.5 1 29.05 199 PRO A N 1
ATOM 1526 C CA . PRO A 1 199 ? -12.094 -21.328 -40.281 1 29.05 199 PRO A CA 1
ATOM 1527 C C . PRO A 1 199 ? -11.609 -20.016 -39.656 1 29.05 199 PRO A C 1
ATOM 1529 O O . PRO A 1 199 ? -10.406 -19.75 -39.656 1 29.05 199 PRO A O 1
ATOM 1532 N N . GLN A 1 200 ? -12.43 -19.016 -39.812 1 28.73 200 GLN A N 1
ATOM 1533 C CA . GLN A 1 200 ? -12.289 -17.719 -39.156 1 28.73 200 GLN A CA 1
ATOM 1534 C C . GLN A 1 200 ? -11.828 -17.859 -37.719 1 28.73 200 GLN A C 1
ATOM 1536 O O . GLN A 1 200 ? -12.344 -18.719 -36.969 1 28.73 200 GLN A O 1
ATOM 1541 N N . GLN A 1 201 ? -10.609 -17.453 -37.344 1 29.8 201 GLN A N 1
ATOM 1542 C CA . GLN A 1 201 ? -9.93 -17.312 -36.062 1 29.8 201 GLN A CA 1
ATOM 1543 C C . GLN A 1 201 ? -10.883 -16.812 -35 1 29.8 201 GLN A C 1
ATOM 1545 O O . GLN A 1 201 ? -11.523 -15.773 -35.125 1 29.8 201 GLN A O 1
ATOM 1550 N N . THR A 1 202 ? -11.422 -17.672 -34.125 1 33.03 202 THR A N 1
ATOM 1551 C CA . THR A 1 202 ? -12.258 -17.438 -32.938 1 33.03 202 THR A CA 1
ATOM 1552 C C . THR A 1 202 ? -11.711 -16.266 -32.125 1 33.03 202 THR A C 1
ATOM 1554 O O . THR A 1 202 ? -10.516 -16.219 -31.828 1 33.03 202 THR A O 1
ATOM 1557 N N . GLY A 1 203 ? -12.242 -15.125 -32.094 1 31.64 203 GLY A N 1
ATOM 1558 C CA . GLY A 1 203 ? -12.078 -13.828 -31.453 1 31.64 203 GLY A CA 1
ATOM 1559 C C . GLY A 1 203 ? -11.875 -13.938 -29.953 1 31.64 203 GLY A C 1
ATOM 1560 O O . GLY A 1 203 ? -12.438 -14.82 -29.312 1 31.64 203 GLY A O 1
ATOM 1561 N N . LEU A 1 204 ? -10.695 -13.578 -29.375 1 38.91 204 LEU A N 1
ATOM 1562 C CA . LEU A 1 204 ? -10.523 -13.328 -27.938 1 38.91 204 LEU A CA 1
ATOM 1563 C C . LEU A 1 204 ? -11.797 -12.742 -27.328 1 38.91 204 LEU A C 1
ATOM 1565 O O . LEU A 1 204 ? -12.328 -11.75 -27.828 1 38.91 204 LEU A O 1
ATOM 1569 N N . SER A 1 205 ? -12.555 -13.445 -26.547 1 42.44 205 SER A N 1
ATOM 1570 C CA . SER A 1 205 ? -13.688 -12.875 -25.844 1 42.44 205 SER A CA 1
ATOM 1571 C C . SER A 1 205 ? -13.297 -11.586 -25.125 1 42.44 205 SER A C 1
ATOM 1573 O O . SER A 1 205 ? -12.164 -11.445 -24.656 1 42.44 205 SER A O 1
ATOM 1575 N N . ASP A 1 206 ? -13.93 -10.508 -25.188 1 46.16 206 ASP A N 1
ATOM 1576 C CA . ASP A 1 206 ? -13.773 -9.211 -24.547 1 46.16 206 ASP A CA 1
ATOM 1577 C C . ASP A 1 206 ? -13.555 -9.367 -23.047 1 46.16 206 ASP A C 1
ATOM 1579 O O . ASP A 1 206 ? -14.227 -10.164 -22.391 1 46.16 206 ASP A O 1
ATOM 1583 N N . PRO A 1 207 ? -12.445 -8.93 -22.547 1 46.62 207 PRO A N 1
ATOM 1584 C CA . PRO A 1 207 ? -12.281 -8.938 -21.094 1 46.62 207 PRO A CA 1
ATOM 1585 C C . PRO A 1 207 ? -13.531 -8.453 -20.359 1 46.62 207 PRO A C 1
ATOM 1587 O O . PRO A 1 207 ? -14.172 -7.5 -20.797 1 46.62 207 PRO A O 1
ATOM 1590 N N . GLN A 1 208 ? -14.18 -9.281 -19.531 1 49.69 208 GLN A N 1
ATOM 1591 C CA . GLN A 1 208 ? -15.383 -8.898 -18.797 1 49.69 208 GLN A CA 1
ATOM 1592 C C . GLN A 1 208 ? -15.023 -8.289 -17.438 1 49.69 208 GLN A C 1
ATOM 1594 O O . GLN A 1 208 ? -14.234 -8.867 -16.688 1 49.69 208 GLN A O 1
ATOM 1599 N N . LYS A 1 209 ? -15.398 -7.125 -17.281 1 46.81 209 LYS A N 1
ATOM 1600 C CA . LYS A 1 209 ? -15.328 -6.512 -15.961 1 46.81 209 LYS A CA 1
ATOM 1601 C C . LYS A 1 209 ? -16.234 -7.234 -14.969 1 46.81 209 LYS A C 1
ATOM 1603 O O . LYS A 1 209 ? -17.422 -7.457 -15.25 1 46.81 209 LYS A O 1
ATOM 1608 N N . ILE A 1 210 ? -15.758 -7.973 -14 1 43.91 210 ILE A N 1
ATOM 1609 C CA . ILE A 1 210 ? -16.578 -8.656 -13.008 1 43.91 210 ILE A CA 1
ATOM 1610 C C . ILE A 1 210 ? -16.75 -7.77 -11.781 1 43.91 210 ILE A C 1
ATOM 1612 O O . ILE A 1 210 ? -15.82 -7.07 -11.367 1 43.91 210 ILE A O 1
ATOM 1616 N N . GLU A 1 211 ? -18.047 -7.488 -11.383 1 37.56 211 GLU A N 1
ATOM 1617 C CA . GLU A 1 211 ? -18.328 -6.879 -10.086 1 37.56 211 GLU A CA 1
ATOM 1618 C C . GLU A 1 211 ? -17.984 -7.832 -8.938 1 37.56 211 GLU A C 1
ATOM 1620 O O . GLU A 1 211 ? -18.516 -8.938 -8.867 1 37.56 211 GLU A O 1
ATOM 1625 N N . PHE A 1 212 ? -16.859 -7.77 -8.539 1 31.66 212 PHE A N 1
ATOM 1626 C CA . PHE A 1 212 ? -16.578 -8.523 -7.324 1 31.66 212 PHE A CA 1
ATOM 1627 C C . PHE A 1 212 ? -17.453 -8.039 -6.172 1 31.66 212 PHE A C 1
ATOM 1629 O O . PHE A 1 212 ? -17.469 -6.848 -5.855 1 31.66 212 PHE A O 1
ATOM 1636 N N . SER A 1 213 ? -18.656 -8.531 -5.945 1 29.38 213 SER A N 1
ATOM 1637 C CA . SER A 1 213 ? -19.453 -8.195 -4.77 1 29.38 213 SER A CA 1
ATOM 1638 C C . SER A 1 213 ? -18.625 -8.289 -3.494 1 29.38 213 SER A C 1
ATOM 1640 O O . SER A 1 213 ? -18 -9.32 -3.229 1 29.38 213 SER A O 1
ATOM 1642 N N . GLY A 1 214 ? -18.078 -7.223 -3.045 1 30.11 214 GLY A N 1
ATOM 1643 C CA . GLY A 1 214 ? -17.672 -7.09 -1.656 1 30.11 214 GLY A CA 1
ATOM 1644 C C . GLY A 1 214 ? -18.719 -7.59 -0.677 1 30.11 214 GLY A C 1
ATOM 1645 O O . GLY A 1 214 ? -18.969 -6.949 0.346 1 30.11 214 GLY A O 1
ATOM 1646 N N . GLN A 1 215 ? -19.469 -8.719 -0.837 1 22.69 215 GLN A N 1
ATOM 1647 C CA . GLN A 1 215 ? -20.156 -9.062 0.401 1 22.69 215 GLN A CA 1
ATOM 1648 C C . GLN A 1 215 ? -19.156 -9.461 1.492 1 22.69 215 GLN A C 1
ATOM 1650 O O . GLN A 1 215 ? -18.156 -10.109 1.216 1 22.69 215 GLN A O 1
ATOM 1655 N N . MET B 1 1 ? -9.602 -12.781 -2.281 1 74 1 MET B N 1
ATOM 1656 C CA . MET B 1 1 ? -9.117 -12.984 -3.643 1 74 1 MET B CA 1
ATOM 1657 C C . MET B 1 1 ? -8.281 -14.258 -3.738 1 74 1 MET B C 1
ATOM 1659 O O . MET B 1 1 ? -8.633 -15.18 -4.48 1 74 1 MET B O 1
ATOM 1663 N N . LEU B 1 2 ? -7.266 -14.484 -3.008 1 77.31 2 LEU B N 1
ATOM 1664 C CA . LEU B 1 2 ? -6.398 -15.656 -3.121 1 77.31 2 LEU B CA 1
ATOM 1665 C C . LEU B 1 2 ? -7.105 -16.906 -2.621 1 77.31 2 LEU B C 1
ATOM 1667 O O . LEU B 1 2 ? -7.109 -17.938 -3.301 1 77.31 2 LEU B O 1
ATOM 1671 N N . ALA B 1 3 ? -7.781 -16.797 -1.497 1 76.69 3 ALA B N 1
ATOM 1672 C CA . ALA B 1 3 ? -8.484 -17.938 -0.918 1 76.69 3 ALA B CA 1
ATOM 1673 C C . ALA B 1 3 ? -9.617 -18.406 -1.83 1 76.69 3 ALA B C 1
ATOM 1675 O O . ALA B 1 3 ? -9.945 -19.594 -1.866 1 76.69 3 ALA B O 1
ATOM 1676 N N . LEU B 1 4 ? -10.148 -17.469 -2.637 1 74.81 4 LEU B N 1
ATOM 1677 C CA . LEU B 1 4 ? -11.312 -17.781 -3.463 1 74.81 4 LEU B CA 1
ATOM 1678 C C . LEU B 1 4 ? -10.891 -18.391 -4.797 1 74.81 4 LEU B C 1
ATOM 1680 O O . LEU B 1 4 ? -11.617 -19.203 -5.371 1 74.81 4 LEU B O 1
ATOM 1684 N N . HIS B 1 5 ? -9.719 -18.031 -5.238 1 82 5 HIS B N 1
ATOM 1685 C CA . HIS B 1 5 ? -9.438 -18.375 -6.629 1 82 5 HIS B CA 1
ATOM 1686 C C . HIS B 1 5 ? -8.305 -19.391 -6.73 1 82 5 HIS B C 1
ATOM 1688 O O . HIS B 1 5 ? -8.102 -19.984 -7.785 1 82 5 HIS B O 1
ATOM 1694 N N . VAL B 1 6 ? -7.594 -19.562 -5.652 1 84 6 VAL B N 1
ATOM 1695 C CA . VAL B 1 6 ? -6.695 -20.719 -5.59 1 84 6 VAL B CA 1
ATOM 1696 C C . VAL B 1 6 ? -7.504 -21.984 -5.34 1 84 6 VAL B C 1
ATOM 1698 O O . VAL B 1 6 ? -8.297 -22.062 -4.398 1 84 6 VAL B O 1
ATOM 1701 N N . PRO B 1 7 ? -7.273 -22.984 -6.148 1 88.31 7 PRO B N 1
ATOM 1702 C CA . PRO B 1 7 ? -8.102 -24.172 -6.004 1 88.31 7 PRO B CA 1
ATOM 1703 C C . PRO B 1 7 ? -7.914 -24.859 -4.652 1 88.31 7 PRO B C 1
ATOM 1705 O O . PRO B 1 7 ? -6.797 -24.891 -4.121 1 88.31 7 PRO B O 1
ATOM 1708 N N . LYS B 1 8 ? -9.055 -25.359 -4.18 1 87.56 8 LYS B N 1
ATOM 1709 C CA . LYS B 1 8 ? -9 -26.203 -2.986 1 87.56 8 LYS B CA 1
ATOM 1710 C C . LYS B 1 8 ? -8.711 -27.656 -3.35 1 87.56 8 LYS B C 1
ATOM 1712 O O . LYS B 1 8 ? -8.82 -28.047 -4.512 1 87.56 8 LYS B O 1
ATOM 1717 N N . GLY B 1 9 ? -8.234 -28.438 -2.34 1 89.38 9 GLY B N 1
ATOM 1718 C CA . GLY B 1 9 ? -7.984 -29.844 -2.562 1 89.38 9 GLY B CA 1
ATOM 1719 C C . GLY B 1 9 ? -6.531 -30.156 -2.859 1 89.38 9 GLY B C 1
ATOM 1720 O O . GLY B 1 9 ? -6.23 -31.031 -3.684 1 89.38 9 GLY B O 1
ATOM 1721 N N . GLY B 1 10 ? -5.617 -29.406 -2.406 1 92 10 GLY B N 1
ATOM 1722 C CA . GLY B 1 10 ? -4.203 -29.719 -2.51 1 92 10 GLY B CA 1
ATOM 1723 C C . GLY B 1 10 ? -3.525 -29.047 -3.688 1 92 10 GLY B C 1
ATOM 1724 O O . GLY B 1 10 ? -2.855 -29.703 -4.488 1 92 10 GLY B O 1
ATOM 1725 N N . ALA B 1 11 ? -3.6 -27.734 -3.803 1 94.88 11 ALA B N 1
ATOM 1726 C CA . ALA B 1 11 ? -3.074 -27 -4.945 1 94.88 11 ALA B CA 1
ATOM 1727 C C . ALA B 1 11 ? -1.574 -26.75 -4.801 1 94.88 11 ALA B C 1
ATOM 1729 O O . ALA B 1 11 ? -1.072 -26.578 -3.688 1 94.88 11 ALA B O 1
ATOM 1730 N N . ARG B 1 12 ? -0.852 -26.828 -5.895 1 98.12 12 ARG B N 1
ATOM 1731 C CA . ARG B 1 12 ? 0.494 -26.297 -6.051 1 98.12 12 ARG B CA 1
ATOM 1732 C C . ARG B 1 12 ? 0.457 -24.906 -6.691 1 98.12 12 ARG B C 1
ATOM 1734 O O . ARG B 1 12 ? -0.086 -24.75 -7.785 1 98.12 12 ARG B O 1
ATOM 1741 N N . VAL B 1 13 ? 1.049 -23.938 -5.992 1 98.38 13 VAL B N 1
ATOM 1742 C CA . VAL B 1 13 ? 0.901 -22.547 -6.383 1 98.38 13 VAL B CA 1
ATOM 1743 C C . VAL B 1 13 ? 2.277 -21.922 -6.617 1 98.38 13 VAL B C 1
ATOM 1745 O O . VAL B 1 13 ? 3.209 -22.156 -5.84 1 98.38 13 VAL B O 1
ATOM 1748 N N . VAL B 1 14 ? 2.424 -21.188 -7.719 1 98.69 14 VAL B N 1
ATOM 1749 C CA . VAL B 1 14 ? 3.57 -20.297 -7.855 1 98.69 14 VAL B CA 1
ATOM 1750 C C . VAL B 1 14 ? 3.193 -18.891 -7.383 1 98.69 14 VAL B C 1
ATOM 1752 O O . VAL B 1 14 ? 2.145 -18.375 -7.762 1 98.69 14 VAL B O 1
ATOM 1755 N N . ASP B 1 15 ? 4.035 -18.312 -6.535 1 98.25 15 ASP B N 1
ATOM 1756 C CA . ASP B 1 15 ? 3.889 -16.938 -6.062 1 98.25 15 ASP B CA 1
ATOM 1757 C C . ASP B 1 15 ? 5.055 -16.062 -6.535 1 98.25 15 ASP B C 1
ATOM 1759 O O . ASP B 1 15 ? 6.137 -16.094 -5.949 1 98.25 15 ASP B O 1
ATOM 1763 N N . PHE B 1 16 ? 4.785 -15.211 -7.582 1 97.06 16 PHE B N 1
ATOM 1764 C CA . PHE B 1 16 ? 5.809 -14.336 -8.141 1 97.06 16 PHE B CA 1
ATOM 1765 C C . PHE B 1 16 ? 6.059 -13.148 -7.223 1 97.06 16 PHE B C 1
ATOM 1767 O O . PHE B 1 16 ? 6.957 -12.336 -7.473 1 97.06 16 PHE B O 1
ATOM 1774 N N . SER B 1 17 ? 5.281 -13.039 -6.145 1 95.69 17 SER B N 1
ATOM 1775 C CA . SER B 1 17 ? 5.324 -11.891 -5.246 1 95.69 17 SER B CA 1
ATOM 1776 C C . SER B 1 17 ? 5.367 -12.336 -3.787 1 95.69 17 SER B C 1
ATOM 1778 O O . SER B 1 17 ? 4.699 -11.742 -2.934 1 95.69 17 SER B O 1
ATOM 1780 N N . VAL B 1 18 ? 6.16 -13.32 -3.475 1 96.31 18 VAL B N 1
ATOM 1781 C CA . VAL B 1 18 ? 6.168 -13.906 -2.139 1 96.31 18 VAL B CA 1
ATOM 1782 C C . VAL B 1 18 ? 6.754 -12.906 -1.141 1 96.31 18 VAL B C 1
ATOM 1784 O O . VAL B 1 18 ? 6.395 -12.922 0.04 1 96.31 18 VAL B O 1
ATOM 1787 N N . GLY B 1 19 ? 7.707 -12.07 -1.591 1 93.56 19 GLY B N 1
ATOM 1788 C CA . GLY B 1 19 ? 8.25 -11.047 -0.71 1 93.56 19 GLY B CA 1
ATOM 1789 C C . GLY B 1 19 ? 8.656 -11.586 0.649 1 93.56 19 GLY B C 1
ATOM 1790 O O . GLY B 1 19 ? 9.438 -12.531 0.74 1 93.56 19 GLY B O 1
ATOM 1791 N N . GLU B 1 20 ? 8.109 -10.992 1.686 1 92.31 20 GLU B N 1
ATOM 1792 C CA . GLU B 1 20 ? 8.398 -11.422 3.051 1 92.31 20 GLU B CA 1
ATOM 1793 C C . GLU B 1 20 ? 7.383 -12.453 3.537 1 92.31 20 GLU B C 1
ATOM 1795 O O . GLU B 1 20 ? 7.383 -12.82 4.711 1 92.31 20 GLU B O 1
ATOM 1800 N N . GLY B 1 21 ? 6.531 -12.844 2.668 1 94.44 21 GLY B N 1
ATOM 1801 C CA . GLY B 1 21 ? 5.699 -14 2.965 1 94.44 21 GLY B CA 1
ATOM 1802 C C . GLY B 1 21 ? 4.293 -13.633 3.385 1 94.44 21 GLY B C 1
ATOM 1803 O O . GLY B 1 21 ? 3.562 -14.461 3.936 1 94.44 21 GLY B O 1
ATOM 1804 N N . ARG B 1 22 ? 3.855 -12.438 3.137 1 89.19 22 ARG B N 1
ATOM 1805 C CA . ARG B 1 22 ? 2.529 -11.984 3.547 1 89.19 22 ARG B CA 1
ATOM 1806 C C . ARG B 1 22 ? 1.438 -12.812 2.869 1 89.19 22 ARG B C 1
ATOM 1808 O O . ARG B 1 22 ? 0.449 -13.18 3.504 1 89.19 22 ARG B O 1
ATOM 1815 N N . ASN B 1 23 ? 1.559 -13.133 1.645 1 91.81 23 ASN B N 1
ATOM 1816 C CA . ASN B 1 23 ? 0.546 -13.844 0.872 1 91.81 23 ASN B CA 1
ATOM 1817 C C . ASN B 1 23 ? 0.261 -15.219 1.458 1 91.81 23 ASN B C 1
ATOM 1819 O O . ASN B 1 23 ? -0.824 -15.773 1.264 1 91.81 23 ASN B O 1
ATOM 1823 N N . LEU B 1 24 ? 1.228 -15.797 2.143 1 94.88 24 LEU B N 1
ATOM 1824 C CA . LEU B 1 24 ? 1.145 -17.172 2.633 1 94.88 24 LEU B CA 1
ATOM 1825 C C . LEU B 1 24 ? -0.051 -17.344 3.562 1 94.88 24 LEU B C 1
ATOM 1827 O O . LEU B 1 24 ? -0.63 -18.438 3.639 1 94.88 24 LEU B O 1
ATOM 1831 N N . TYR B 1 25 ? -0.491 -16.344 4.191 1 90.44 25 TYR B N 1
ATOM 1832 C CA . TYR B 1 25 ? -1.577 -16.391 5.164 1 90.44 25 TYR B CA 1
ATOM 1833 C C . TYR B 1 25 ? -2.932 -16.406 4.465 1 90.44 25 TYR B C 1
ATOM 1835 O O . TYR B 1 25 ? -3.957 -16.672 5.098 1 90.44 25 TYR B O 1
ATOM 1843 N N . TYR B 1 26 ? -2.969 -16.172 3.172 1 87 26 TYR B N 1
ATOM 1844 C CA . TYR B 1 26 ? -4.234 -16.016 2.465 1 87 26 TYR B CA 1
ATOM 1845 C C . TYR B 1 26 ? -4.5 -17.219 1.559 1 87 26 TYR B C 1
ATOM 1847 O O . TYR B 1 26 ? -5.566 -17.312 0.951 1 87 26 TYR B O 1
ATOM 1855 N N . TYR B 1 27 ? -3.557 -18.047 1.461 1 92.75 27 TYR B N 1
ATOM 1856 C CA . TYR B 1 27 ? -3.783 -19.281 0.697 1 92.75 27 TYR B CA 1
ATOM 1857 C C . TYR B 1 27 ? -4.664 -20.25 1.472 1 92.75 27 TYR B C 1
ATOM 1859 O O . TYR B 1 27 ? -4.656 -20.25 2.705 1 92.75 27 TYR B O 1
ATOM 1867 N N . PRO B 1 28 ? -5.461 -21.125 0.691 1 91.5 28 PRO B N 1
ATOM 1868 C CA . PRO B 1 28 ? -6.191 -22.188 1.377 1 91.5 28 PRO B CA 1
ATOM 1869 C C . PRO B 1 28 ? -5.289 -23.062 2.24 1 91.5 28 PRO B C 1
ATOM 1871 O O . PRO B 1 28 ? -4.152 -23.344 1.855 1 91.5 28 PRO B O 1
ATOM 1874 N N . LYS B 1 29 ? -5.828 -23.562 3.322 1 90.75 29 LYS B N 1
ATOM 1875 C CA . LYS B 1 29 ? -5.043 -24.312 4.297 1 90.75 29 LYS B CA 1
ATOM 1876 C C . LYS B 1 29 ? -4.645 -25.672 3.742 1 90.75 29 LYS B C 1
ATOM 1878 O O . LYS B 1 29 ? -3.701 -26.297 4.234 1 90.75 29 LYS B O 1
ATOM 1883 N N . ASP B 1 30 ? -5.387 -26.109 2.752 1 94.75 30 ASP B N 1
ATOM 1884 C CA . ASP B 1 30 ? -5.074 -27.422 2.184 1 94.75 30 ASP B CA 1
ATOM 1885 C C . ASP B 1 30 ? -4.109 -27.297 1.008 1 94.75 30 ASP B C 1
ATOM 1887 O O . ASP B 1 30 ? -3.852 -28.266 0.301 1 94.75 30 ASP B O 1
ATOM 1891 N N . THR B 1 31 ? -3.578 -26.062 0.74 1 96.12 31 THR B N 1
ATOM 1892 C CA . THR B 1 31 ? -2.531 -25.906 -0.263 1 96.12 31 THR B CA 1
ATOM 1893 C C . THR B 1 31 ? -1.346 -26.812 0.041 1 96.12 31 THR B C 1
ATOM 1895 O O . THR B 1 31 ? -0.849 -26.844 1.17 1 96.12 31 THR B O 1
ATOM 1898 N N . VAL B 1 32 ? -0.865 -27.594 -0.954 1 96.31 32 VAL B N 1
ATOM 1899 C CA . VAL B 1 32 ? 0.138 -28.609 -0.667 1 96.31 32 VAL B CA 1
ATOM 1900 C C . VAL B 1 32 ? 1.537 -28.016 -0.812 1 96.31 32 VAL B C 1
ATOM 1902 O O . VAL B 1 32 ? 2.49 -28.5 -0.195 1 96.31 32 VAL B O 1
ATOM 1905 N N . GLN B 1 33 ? 1.682 -26.969 -1.69 1 97.31 33 GLN B N 1
ATOM 1906 C CA . GLN B 1 33 ? 2.977 -26.312 -1.84 1 97.31 33 GLN B CA 1
ATOM 1907 C C . GLN B 1 33 ? 2.822 -24.922 -2.455 1 97.31 33 GLN B C 1
ATOM 1909 O O . GLN B 1 33 ? 2.059 -24.75 -3.404 1 97.31 33 GLN B O 1
ATOM 1914 N N . VAL B 1 34 ? 3.555 -24.031 -1.91 1 98.31 34 VAL B N 1
ATOM 1915 C CA . VAL B 1 34 ? 3.766 -22.734 -2.537 1 98.31 34 VAL B CA 1
ATOM 1916 C C . VAL B 1 34 ? 5.219 -22.609 -2.994 1 98.31 34 VAL B C 1
ATOM 1918 O O . VAL B 1 34 ? 6.141 -22.734 -2.188 1 98.31 34 VAL B O 1
ATOM 1921 N N . VAL B 1 35 ? 5.434 -22.438 -4.305 1 98.62 35 VAL B N 1
ATOM 1922 C CA . VAL B 1 35 ? 6.742 -22.031 -4.82 1 98.62 35 VAL B CA 1
ATOM 1923 C C . VAL B 1 35 ? 6.871 -20.516 -4.801 1 98.62 35 VAL B C 1
ATOM 1925 O O . VAL B 1 35 ? 6.277 -19.828 -5.637 1 98.62 35 VAL B O 1
ATOM 1928 N N . GLY B 1 36 ? 7.59 -20.031 -3.811 1 98.5 36 GLY B N 1
ATOM 1929 C CA . GLY B 1 36 ? 7.863 -18.594 -3.727 1 98.5 36 GLY B CA 1
ATOM 1930 C C . GLY B 1 36 ? 9.047 -18.172 -4.57 1 98.5 36 GLY B C 1
ATOM 1931 O O . GLY B 1 36 ? 10.164 -18.641 -4.367 1 98.5 36 GLY B O 1
ATOM 1932 N N . VAL B 1 37 ? 8.812 -17.281 -5.492 1 98.19 37 VAL B N 1
ATOM 1933 C CA . VAL B 1 37 ? 9.867 -16.812 -6.387 1 98.19 37 VAL B CA 1
ATOM 1934 C C . VAL B 1 37 ? 10.5 -15.555 -5.82 1 98.19 37 VAL B C 1
ATOM 1936 O O . VAL B 1 37 ? 9.82 -14.539 -5.637 1 98.19 37 VAL B O 1
ATOM 1939 N N . ASN B 1 38 ? 11.742 -15.602 -5.516 1 96.88 38 ASN B N 1
ATOM 1940 C CA . ASN B 1 38 ? 12.508 -14.484 -4.973 1 96.88 38 ASN B CA 1
ATOM 1941 C C . ASN B 1 38 ? 14 -14.641 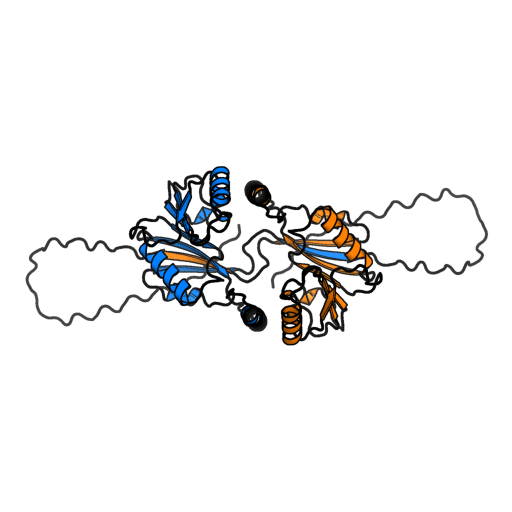-5.246 1 96.88 38 ASN B C 1
ATOM 1943 O O . ASN B 1 38 ? 14.648 -15.539 -4.703 1 96.88 38 ASN B O 1
ATOM 1947 N N . PRO B 1 39 ? 14.508 -13.742 -6.039 1 95.12 39 PRO B N 1
ATOM 1948 C CA . PRO B 1 39 ? 15.93 -13.852 -6.363 1 95.12 39 PRO B CA 1
ATOM 1949 C C . PRO B 1 39 ? 16.828 -13.531 -5.172 1 95.12 39 PRO B C 1
ATOM 1951 O O . PRO B 1 39 ? 18 -13.906 -5.16 1 95.12 39 PRO B O 1
ATOM 1954 N N . ASN B 1 40 ? 16.391 -12.773 -4.145 1 94.94 40 ASN B N 1
ATOM 1955 C CA . ASN B 1 40 ? 17.109 -12.414 -2.932 1 94.94 40 ASN B CA 1
ATOM 1956 C C . ASN B 1 40 ? 16.266 -12.633 -1.685 1 94.94 40 ASN B C 1
ATOM 1958 O O . ASN B 1 40 ? 15.914 -11.68 -0.982 1 94.94 40 ASN B O 1
ATOM 1962 N N . PRO B 1 41 ? 16.078 -13.836 -1.344 1 95.38 41 PRO B N 1
ATOM 1963 C CA . PRO B 1 41 ? 15.109 -14.141 -0.288 1 95.38 41 PRO B CA 1
ATOM 1964 C C . PRO B 1 41 ? 15.703 -13.992 1.113 1 95.38 41 PRO B C 1
ATOM 1966 O O . PRO B 1 41 ? 16.875 -14.297 1.326 1 95.38 41 PRO B O 1
ATOM 1969 N N . LYS B 1 42 ? 14.875 -13.539 2.037 1 94.56 42 LYS B N 1
ATOM 1970 C CA . LYS B 1 42 ? 15.109 -13.758 3.459 1 94.56 42 LYS B CA 1
ATOM 1971 C C . LYS B 1 42 ? 14.57 -15.117 3.902 1 94.56 42 LYS B C 1
ATOM 1973 O O . LYS B 1 42 ? 13.5 -15.195 4.508 1 94.56 42 LYS B O 1
ATOM 1978 N N . VAL B 1 43 ? 15.375 -16.109 3.717 1 96.25 43 VAL B N 1
ATOM 1979 C CA . VAL B 1 43 ? 14.93 -17.5 3.787 1 96.25 43 VAL B CA 1
ATOM 1980 C C . VAL B 1 43 ? 14.375 -17.797 5.18 1 96.25 43 VAL B C 1
ATOM 1982 O O . VAL B 1 43 ? 13.258 -18.297 5.32 1 96.25 43 VAL B O 1
ATOM 1985 N N . PRO B 1 44 ? 15.062 -17.422 6.254 1 95.94 44 PRO B N 1
ATOM 1986 C CA . PRO B 1 44 ? 14.531 -17.734 7.582 1 95.94 44 PRO B CA 1
ATOM 1987 C C . PRO B 1 44 ? 13.18 -17.078 7.844 1 95.94 44 PRO B C 1
ATOM 1989 O O . PRO B 1 44 ? 12.305 -17.688 8.461 1 95.94 44 PRO B O 1
ATOM 1992 N N . MET B 1 45 ? 13.031 -15.914 7.414 1 94.88 45 MET B N 1
ATOM 1993 C CA . MET B 1 45 ? 11.766 -15.219 7.605 1 94.88 45 MET B CA 1
ATOM 1994 C C . MET B 1 45 ? 10.641 -15.906 6.832 1 94.88 45 MET B C 1
ATOM 1996 O O . MET B 1 45 ? 9.555 -16.125 7.367 1 94.88 45 MET B O 1
ATOM 2000 N N . LEU B 1 46 ? 10.914 -16.203 5.605 1 96.62 46 LEU B N 1
ATOM 2001 C CA . LEU B 1 46 ? 9.914 -16.844 4.762 1 96.62 46 LEU B CA 1
ATOM 2002 C C . LEU B 1 46 ? 9.516 -18.203 5.336 1 96.62 46 LEU B C 1
ATOM 2004 O O . LEU B 1 46 ? 8.336 -18.547 5.383 1 96.62 46 LEU B O 1
ATOM 2008 N N . GLU B 1 47 ? 10.453 -18.953 5.754 1 96.69 47 GLU B N 1
ATOM 2009 C CA . GLU B 1 47 ? 10.172 -20.266 6.34 1 96.69 47 GLU B CA 1
ATOM 2010 C C . GLU B 1 47 ? 9.367 -20.125 7.625 1 96.69 47 GLU B C 1
ATOM 2012 O O . GLU B 1 47 ? 8.453 -20.922 7.879 1 96.69 47 GLU B O 1
ATOM 2017 N N . ALA B 1 48 ? 9.719 -19.188 8.438 1 96.25 48 ALA B N 1
ATOM 2018 C CA . ALA B 1 48 ? 8.969 -18.938 9.672 1 96.25 48 ALA B CA 1
ATOM 2019 C C . ALA B 1 48 ? 7.523 -18.562 9.375 1 96.25 48 ALA B C 1
ATOM 2021 O O . ALA B 1 48 ? 6.594 -19.094 9.992 1 96.25 48 ALA B O 1
ATOM 2022 N N . GLN B 1 49 ? 7.383 -17.656 8.406 1 95.62 49 GLN B N 1
ATOM 2023 C CA . GLN B 1 49 ? 6.031 -17.266 8.008 1 95.62 49 GLN B CA 1
ATOM 2024 C C . GLN B 1 49 ? 5.242 -18.469 7.5 1 95.62 49 GLN B C 1
ATOM 2026 O O . GLN B 1 49 ? 4.07 -18.641 7.844 1 95.62 49 GLN B O 1
ATOM 2031 N N . ALA B 1 50 ? 5.859 -19.219 6.723 1 96.56 50 ALA B N 1
ATOM 2032 C CA . ALA B 1 50 ? 5.203 -20.406 6.16 1 96.56 50 ALA B CA 1
ATOM 2033 C C . ALA B 1 50 ? 4.77 -21.359 7.262 1 96.56 50 ALA B C 1
ATOM 2035 O O . ALA B 1 50 ? 3.66 -21.906 7.219 1 96.56 50 ALA B O 1
ATOM 2036 N N . ALA B 1 51 ? 5.617 -21.625 8.18 1 95.81 51 ALA B N 1
ATOM 2037 C CA . ALA B 1 51 ? 5.305 -22.5 9.305 1 95.81 51 ALA B CA 1
ATOM 2038 C C . ALA B 1 51 ? 4.098 -21.984 10.086 1 95.81 51 ALA B C 1
ATOM 2040 O O . ALA B 1 51 ? 3.184 -22.75 10.398 1 95.81 51 ALA B O 1
ATOM 2041 N N . TYR B 1 52 ? 4.09 -20.734 10.367 1 94 52 TYR B N 1
ATOM 2042 C CA . TYR B 1 52 ? 3.002 -20.141 11.133 1 94 52 TYR B CA 1
ATOM 2043 C C . TYR B 1 52 ? 1.699 -20.172 10.336 1 94 52 TYR B C 1
ATOM 2045 O O . TYR B 1 52 ? 0.627 -20.406 10.906 1 94 52 TYR B O 1
ATOM 2053 N N . ALA B 1 53 ? 1.776 -19.906 9.055 1 94.12 53 ALA B N 1
ATOM 2054 C CA . ALA B 1 53 ? 0.61 -19.922 8.18 1 94.12 53 ALA B CA 1
ATOM 2055 C C . ALA B 1 53 ? 0.15 -21.344 7.902 1 94.12 53 ALA B C 1
ATOM 2057 O O . ALA B 1 53 ? -0.938 -21.562 7.363 1 94.12 53 ALA B O 1
ATOM 2058 N N . LYS B 1 54 ? 0.945 -22.328 8.172 1 94.62 54 LYS B N 1
ATOM 2059 C CA . LYS B 1 54 ? 0.679 -23.75 7.93 1 94.62 54 LYS B CA 1
ATOM 2060 C C . LYS B 1 54 ? 0.559 -24.031 6.434 1 94.62 54 LYS B C 1
ATOM 2062 O O . LYS B 1 54 ? -0.361 -24.734 6.004 1 94.62 54 LYS B O 1
ATOM 2067 N N . VAL B 1 55 ? 1.394 -23.453 5.617 1 95.25 55 VAL B N 1
ATOM 2068 C CA . VAL B 1 55 ? 1.488 -23.672 4.18 1 95.25 55 VAL B CA 1
ATOM 2069 C C . VAL B 1 55 ? 2.928 -24.016 3.803 1 95.25 55 VAL B C 1
ATOM 2071 O O . VAL B 1 55 ? 3.848 -23.234 4.062 1 95.25 55 VAL B O 1
ATOM 2074 N N . PRO B 1 56 ? 3.199 -25.234 3.227 1 97.25 56 PRO B N 1
ATOM 2075 C CA . PRO B 1 56 ? 4.559 -25.594 2.811 1 97.25 56 PRO B CA 1
ATOM 2076 C C . PRO B 1 56 ? 5.098 -24.672 1.714 1 97.25 56 PRO B C 1
ATOM 2078 O O . PRO B 1 56 ? 4.371 -24.344 0.773 1 97.25 56 PRO B O 1
ATOM 2081 N N . ILE B 1 57 ? 6.406 -24.281 1.84 1 98.06 57 ILE B N 1
ATOM 2082 C CA . ILE B 1 57 ? 6.98 -23.344 0.873 1 98.06 57 ILE B CA 1
ATOM 2083 C C . ILE B 1 57 ? 8.273 -23.938 0.307 1 98.06 57 ILE B C 1
ATOM 2085 O O . ILE B 1 57 ? 9.031 -24.594 1.023 1 98.06 57 ILE B O 1
ATOM 2089 N N . ARG B 1 58 ? 8.445 -23.812 -0.952 1 98.25 58 ARG B N 1
ATOM 2090 C CA . ARG B 1 58 ? 9.703 -23.969 -1.678 1 98.25 58 ARG B CA 1
ATOM 2091 C C . ARG B 1 58 ? 10.141 -22.641 -2.301 1 98.25 58 ARG B C 1
ATOM 2093 O O . ARG B 1 58 ? 9.375 -22.016 -3.037 1 98.25 58 ARG B O 1
ATOM 2100 N N . ILE B 1 59 ? 11.367 -22.203 -1.989 1 98.25 59 ILE B N 1
ATOM 2101 C CA . ILE B 1 59 ? 11.836 -20.906 -2.455 1 98.25 59 ILE B CA 1
ATOM 2102 C C . ILE B 1 59 ? 12.773 -21.078 -3.648 1 98.25 59 ILE B C 1
ATOM 2104 O O . ILE B 1 59 ? 13.742 -21.828 -3.57 1 98.25 59 ILE B O 1
ATOM 2108 N N . LEU B 1 60 ? 12.484 -20.438 -4.777 1 98.06 60 LEU B N 1
ATOM 2109 C CA . LEU B 1 60 ? 13.305 -20.469 -5.988 1 98.06 60 LEU B CA 1
ATOM 2110 C C . LEU B 1 60 ? 13.609 -19.047 -6.473 1 98.06 60 LEU B C 1
ATOM 2112 O O . LEU B 1 60 ? 12.805 -18.141 -6.289 1 98.06 60 LEU B O 1
ATOM 2116 N N . PRO B 1 61 ? 14.758 -18.844 -7.129 1 96.94 61 PRO B N 1
ATOM 2117 C CA . PRO B 1 61 ? 15.055 -17.516 -7.68 1 96.94 61 PRO B CA 1
ATOM 2118 C C . PRO B 1 61 ? 14.219 -17.188 -8.906 1 96.94 61 PRO B C 1
ATOM 2120 O O . PRO B 1 61 ? 14.031 -16.016 -9.234 1 96.94 61 PRO B O 1
ATOM 2123 N N . ASP B 1 62 ? 13.781 -18.141 -9.672 1 96.75 62 ASP B N 1
ATOM 2124 C CA . ASP B 1 62 ? 12.906 -18.047 -10.836 1 96.75 62 ASP B CA 1
ATOM 2125 C C . ASP B 1 62 ? 12.188 -19.359 -11.094 1 96.75 62 ASP B C 1
ATOM 2127 O O . ASP B 1 62 ? 12.297 -20.297 -10.289 1 96.75 62 ASP B O 1
ATOM 2131 N N . VAL B 1 63 ? 11.406 -19.391 -12.25 1 97.62 63 VAL B N 1
ATOM 2132 C CA . VAL B 1 63 ? 10.617 -20.594 -12.469 1 97.62 63 VAL B CA 1
ATOM 2133 C C . VAL B 1 63 ? 11.203 -21.406 -13.633 1 97.62 63 VAL B C 1
ATOM 2135 O O . VAL B 1 63 ? 10.508 -22.219 -14.242 1 97.62 63 VAL B O 1
ATOM 2138 N N . SER B 1 64 ? 12.453 -21.188 -13.938 1 96.75 64 SER B N 1
ATOM 2139 C CA . SER B 1 64 ? 13.078 -21.828 -15.094 1 96.75 64 SER B CA 1
ATOM 2140 C C . SER B 1 64 ? 13.117 -23.344 -14.93 1 96.75 64 SER B C 1
ATOM 2142 O O . SER B 1 64 ? 13.062 -24.078 -15.914 1 96.75 64 SER B O 1
ATOM 2144 N N . ARG B 1 65 ? 13.102 -23.875 -13.742 1 95.88 65 ARG B N 1
ATOM 2145 C CA . ARG B 1 65 ? 13.266 -25.297 -13.477 1 95.88 65 ARG B CA 1
ATOM 2146 C C . ARG B 1 65 ? 11.914 -25.984 -13.312 1 95.88 65 ARG B C 1
ATOM 2148 O O . ARG B 1 65 ? 11.852 -27.203 -13.133 1 95.88 65 ARG B O 1
ATOM 2155 N N . LEU B 1 66 ? 10.953 -25.219 -13.289 1 98.38 66 LEU B N 1
ATOM 2156 C CA . LEU B 1 66 ? 9.625 -25.828 -13.172 1 98.38 66 LEU B CA 1
ATOM 2157 C C . LEU B 1 66 ? 9.148 -26.344 -14.523 1 98.38 66 LEU B C 1
ATOM 2159 O O . LEU B 1 66 ? 9.281 -25.656 -15.539 1 98.38 66 LEU B O 1
ATOM 2163 N N . PRO B 1 67 ? 8.586 -27.594 -14.57 1 98.25 67 PRO B N 1
ATOM 2164 C CA . PRO B 1 67 ? 8.039 -28.109 -15.82 1 98.25 67 PRO B CA 1
ATOM 2165 C C . PRO B 1 67 ? 6.805 -27.344 -16.297 1 98.25 67 PRO B C 1
ATOM 2167 O O . PRO B 1 67 ? 6.102 -26.734 -15.484 1 98.25 67 PRO B O 1
ATOM 2170 N N . ALA B 1 68 ? 6.555 -27.391 -17.656 1 98.19 68 ALA B N 1
ATOM 2171 C CA . ALA B 1 68 ? 5.32 -26.844 -18.203 1 98.19 68 ALA B CA 1
ATOM 2172 C C . ALA B 1 68 ? 4.098 -27.578 -17.656 1 98.19 68 ALA B C 1
ATOM 2174 O O . ALA B 1 68 ? 4.172 -28.766 -17.328 1 98.19 68 ALA B O 1
ATOM 2175 N N . ASN B 1 69 ? 2.979 -26.844 -17.531 1 98.31 69 ASN B N 1
ATOM 2176 C CA . ASN B 1 69 ? 1.69 -27.406 -17.156 1 98.31 69 ASN B CA 1
ATOM 2177 C C . ASN B 1 69 ? 1.788 -28.172 -15.844 1 98.31 69 ASN B C 1
ATOM 2179 O O . ASN B 1 69 ? 1.284 -29.297 -15.742 1 98.31 69 ASN B O 1
ATOM 2183 N N . SER B 1 70 ? 2.436 -27.609 -14.812 1 98.12 70 SER B N 1
ATOM 2184 C CA . SER B 1 70 ? 2.697 -28.359 -13.586 1 98.12 70 SER B CA 1
ATOM 2185 C C . SER B 1 70 ? 2.025 -27.688 -12.383 1 98.12 70 SER B C 1
ATOM 2187 O O . SER B 1 70 ? 1.958 -28.281 -11.305 1 98.12 70 SER B O 1
ATOM 2189 N N . MET B 1 71 ? 1.551 -26.516 -12.484 1 98.25 71 MET B N 1
ATOM 2190 C CA . MET B 1 71 ? 1.069 -25.734 -11.352 1 98.25 71 MET B CA 1
ATOM 2191 C C . MET B 1 71 ? -0.436 -25.5 -11.445 1 98.25 71 MET B C 1
ATOM 2193 O O . MET B 1 71 ? -0.981 -25.391 -12.539 1 98.25 71 MET B O 1
ATOM 2197 N N . ASP B 1 72 ? -1.075 -25.391 -10.25 1 97.62 72 ASP B N 1
ATOM 2198 C CA . ASP B 1 72 ? -2.527 -25.281 -10.172 1 97.62 72 ASP B CA 1
ATOM 2199 C C . ASP B 1 72 ? -2.969 -23.828 -10.117 1 97.62 72 ASP B C 1
ATOM 2201 O O . ASP B 1 72 ? -4.141 -23.516 -10.336 1 97.62 72 ASP B O 1
ATOM 2205 N N . ALA B 1 73 ? -2.115 -22.953 -9.828 1 97.56 73 ALA B N 1
ATOM 2206 C CA . ALA B 1 73 ? -2.369 -21.516 -9.805 1 97.56 73 ALA B CA 1
ATOM 2207 C C . ALA B 1 73 ? -1.063 -20.734 -9.859 1 97.56 73 ALA B C 1
ATOM 2209 O O . ALA B 1 73 ? -0.017 -21.219 -9.43 1 97.56 73 ALA B O 1
ATOM 2210 N N . VAL B 1 74 ? -1.103 -19.609 -10.406 1 98 74 VAL B N 1
ATOM 2211 C CA . VAL B 1 74 ? -0.034 -18.609 -10.367 1 98 74 VAL B CA 1
ATOM 2212 C C . VAL B 1 74 ? -0.573 -17.297 -9.82 1 98 74 VAL B C 1
ATOM 2214 O O . VAL B 1 74 ? -1.684 -16.875 -10.164 1 98 74 VAL B O 1
ATOM 2217 N N . VAL B 1 75 ? 0.243 -16.688 -8.914 1 96.5 75 VAL B N 1
ATOM 2218 C CA . VAL B 1 75 ? -0.227 -15.5 -8.203 1 96.5 75 VAL B CA 1
ATOM 2219 C C . VAL B 1 75 ? 0.808 -14.383 -8.312 1 96.5 75 VAL B C 1
ATOM 2221 O O . VAL B 1 75 ? 2.012 -14.633 -8.195 1 96.5 75 VAL B O 1
ATOM 2224 N N . SER B 1 76 ? 0.344 -13.156 -8.531 1 95.31 76 SER B N 1
ATOM 2225 C CA . SER B 1 76 ? 1.146 -11.938 -8.406 1 95.31 76 SER B CA 1
ATOM 2226 C C . SER B 1 76 ? 0.364 -10.828 -7.719 1 95.31 76 SER B C 1
ATOM 2228 O O . SER B 1 76 ? -0.667 -10.383 -8.227 1 95.31 76 SER B O 1
ATOM 2230 N N . VAL B 1 77 ? 0.811 -10.445 -6.555 1 90.88 77 VAL B N 1
ATOM 2231 C CA . VAL B 1 77 ? 0.222 -9.344 -5.797 1 90.88 77 VAL B CA 1
ATOM 2232 C C . VAL B 1 77 ? 1.246 -8.227 -5.629 1 90.88 77 VAL B C 1
ATOM 2234 O O . VAL B 1 77 ? 2.166 -8.336 -4.812 1 90.88 77 VAL B O 1
ATOM 2237 N N . GLN B 1 78 ? 1.04 -7.141 -6.363 1 89.5 78 GLN B N 1
ATOM 2238 C CA . GLN B 1 78 ? 1.969 -6.016 -6.348 1 89.5 78 GLN B CA 1
ATOM 2239 C C . GLN B 1 78 ? 3.4 -6.48 -6.602 1 89.5 78 GLN B C 1
ATOM 2241 O O . GLN B 1 78 ? 4.332 -6.031 -5.934 1 89.5 78 GLN B O 1
ATOM 2246 N N . GLY B 1 79 ? 3.518 -7.363 -7.48 1 91.38 79 GLY B N 1
ATOM 2247 C CA . GLY B 1 79 ? 4.812 -7.973 -7.742 1 91.38 79 GLY B CA 1
ATOM 2248 C C . GLY B 1 79 ? 5.48 -7.438 -8.992 1 91.38 79 GLY B C 1
ATOM 2249 O O . GLY B 1 79 ? 6.676 -7.652 -9.203 1 91.38 79 GLY B O 1
ATOM 2250 N N . MET B 1 80 ? 4.762 -6.688 -9.773 1 92.94 80 MET B N 1
ATOM 2251 C CA . MET B 1 80 ? 5.301 -6.348 -11.086 1 92.94 80 MET B CA 1
ATOM 2252 C C . MET B 1 80 ? 5.633 -4.859 -11.164 1 92.94 80 MET B C 1
ATOM 2254 O O . MET B 1 80 ? 6.09 -4.375 -12.203 1 92.94 80 MET B O 1
ATOM 2258 N N . GLU B 1 81 ? 5.438 -4.109 -10.102 1 90.56 81 GLU B N 1
ATOM 2259 C CA . GLU B 1 81 ? 5.582 -2.656 -10.156 1 90.56 81 GLU B CA 1
ATOM 2260 C C . GLU B 1 81 ? 7.043 -2.254 -10.328 1 90.56 81 GLU B C 1
ATOM 2262 O O . GLU B 1 81 ? 7.34 -1.195 -10.891 1 90.56 81 GLU B O 1
ATOM 2267 N N . ASP B 1 82 ? 7.973 -3.055 -9.914 1 92.12 82 ASP B N 1
ATOM 2268 C CA . ASP B 1 82 ? 9.383 -2.699 -10.008 1 92.12 82 ASP B CA 1
ATOM 2269 C C . ASP B 1 82 ? 10.055 -3.402 -11.188 1 92.12 82 ASP B C 1
ATOM 2271 O O . ASP B 1 82 ? 11.281 -3.385 -11.312 1 92.12 82 ASP B O 1
ATOM 2275 N N . MET B 1 83 ? 9.305 -3.99 -12.023 1 94.06 83 MET B N 1
ATOM 2276 C CA . MET B 1 83 ? 9.828 -4.73 -13.172 1 94.06 83 MET B CA 1
ATOM 2277 C C . MET B 1 83 ? 9.844 -3.863 -14.422 1 94.06 83 MET B C 1
ATOM 2279 O O . MET B 1 83 ? 8.984 -2.988 -14.586 1 94.06 83 MET B O 1
ATOM 2283 N N . SER B 1 84 ? 10.836 -4.133 -15.273 1 94.56 84 SER B N 1
ATOM 2284 C CA . SER B 1 84 ? 10.805 -3.57 -16.625 1 94.56 84 SER B CA 1
ATOM 2285 C C . SER B 1 84 ? 9.703 -4.207 -17.469 1 94.56 84 SER B C 1
ATOM 2287 O O . SER B 1 84 ? 9.133 -5.234 -17.078 1 94.56 84 SER B O 1
ATOM 2289 N N . ASP B 1 85 ? 9.422 -3.553 -18.641 1 95.38 85 ASP B N 1
ATOM 2290 C CA . ASP B 1 85 ? 8.438 -4.117 -19.547 1 95.38 85 ASP B CA 1
ATOM 2291 C C . ASP B 1 85 ? 8.836 -5.523 -19.984 1 95.38 85 ASP B C 1
ATOM 2293 O O . ASP B 1 85 ? 7.996 -6.426 -20.062 1 95.38 85 ASP B O 1
ATOM 2297 N N . GLU B 1 86 ? 10.086 -5.73 -20.188 1 96.56 86 GLU B N 1
ATOM 2298 C CA . GLU B 1 86 ? 10.594 -7.039 -20.594 1 96.56 86 GLU B CA 1
ATOM 2299 C C . GLU B 1 86 ? 10.406 -8.07 -19.484 1 96.56 86 GLU B C 1
ATOM 2301 O O . GLU B 1 86 ? 10.031 -9.219 -19.766 1 96.56 86 GLU B O 1
ATOM 2306 N N . GLN B 1 87 ? 10.641 -7.672 -18.344 1 96.19 87 GLN B N 1
ATOM 2307 C CA . GLN B 1 87 ? 10.484 -8.57 -17.203 1 96.19 87 GLN B CA 1
ATOM 2308 C C . GLN B 1 87 ? 9.016 -8.961 -17.016 1 96.19 87 GLN B C 1
ATOM 2310 O O . GLN B 1 87 ? 8.711 -10.109 -16.703 1 96.19 87 GLN B O 1
ATOM 2315 N N . VAL B 1 88 ? 8.188 -8.008 -17.172 1 96.81 88 VAL B N 1
ATOM 2316 C CA . VAL B 1 88 ? 6.758 -8.273 -17.078 1 96.81 88 VAL B CA 1
ATOM 2317 C C . VAL B 1 88 ? 6.34 -9.281 -18.141 1 96.81 88 VAL B C 1
ATOM 2319 O O . VAL B 1 88 ? 5.629 -10.25 -17.844 1 96.81 88 VAL B O 1
ATOM 2322 N N . GLU B 1 89 ? 6.777 -9.094 -19.344 1 96.94 89 GLU B N 1
ATOM 2323 C CA . GLU B 1 89 ? 6.477 -10.039 -20.422 1 96.94 89 GLU B CA 1
ATOM 2324 C C . GLU B 1 89 ? 6.969 -11.438 -20.078 1 96.94 89 GLU B C 1
ATOM 2326 O O . GLU B 1 89 ? 6.27 -12.422 -20.328 1 96.94 89 GLU B O 1
ATOM 2331 N N . THR B 1 90 ? 8.133 -11.477 -19.531 1 97.12 90 THR B N 1
ATOM 2332 C CA . THR B 1 90 ? 8.711 -12.758 -19.141 1 97.12 90 THR B CA 1
ATOM 2333 C C . THR B 1 90 ? 7.859 -13.438 -18.078 1 97.12 90 THR B C 1
ATOM 2335 O O . THR B 1 90 ? 7.562 -14.633 -18.172 1 97.12 90 THR B O 1
ATOM 2338 N N . VAL B 1 91 ? 7.477 -12.719 -17.094 1 97.31 91 VAL B N 1
ATOM 2339 C CA . VAL B 1 91 ? 6.668 -13.258 -16 1 97.31 91 VAL B CA 1
ATOM 2340 C C . VAL B 1 91 ? 5.348 -13.797 -16.562 1 97.31 91 VAL B C 1
ATOM 2342 O O . VAL B 1 91 ? 4.898 -14.875 -16.172 1 97.31 91 VAL B O 1
ATOM 2345 N N . LEU B 1 92 ? 4.711 -13.055 -17.469 1 97.06 92 LEU B N 1
ATOM 2346 C CA . LEU B 1 92 ? 3.432 -13.477 -18.031 1 97.06 92 LEU B CA 1
ATOM 2347 C C . LEU B 1 92 ? 3.604 -14.719 -18.891 1 97.06 92 LEU B C 1
ATOM 2349 O O . LEU B 1 92 ? 2.793 -15.648 -18.812 1 97.06 92 LEU B O 1
ATOM 2353 N N . ARG B 1 93 ? 4.656 -14.805 -19.641 1 97.69 93 ARG B N 1
ATOM 2354 C CA . ARG B 1 93 ? 4.953 -15.992 -20.438 1 97.69 93 ARG B CA 1
ATOM 2355 C C . ARG B 1 93 ? 5.199 -17.203 -19.547 1 97.69 93 ARG B C 1
ATOM 2357 O O . ARG B 1 93 ? 4.699 -18.297 -19.828 1 97.69 93 ARG B O 1
ATOM 2364 N N . ASP B 1 94 ? 5.953 -17 -18.531 1 98.19 94 ASP B N 1
ATOM 2365 C CA . ASP B 1 94 ? 6.25 -18.062 -17.594 1 98.19 94 ASP B CA 1
ATOM 2366 C C . ASP B 1 94 ? 4.98 -18.547 -16.891 1 98.19 94 ASP B C 1
ATOM 2368 O O . ASP B 1 94 ? 4.809 -19.734 -16.656 1 98.19 94 ASP B O 1
ATOM 2372 N N . ALA B 1 95 ? 4.168 -17.594 -16.531 1 97.75 95 ALA B N 1
ATOM 2373 C CA . ALA B 1 95 ? 2.898 -17.953 -15.914 1 97.75 95 ALA B CA 1
ATOM 2374 C C . ALA B 1 95 ? 2.1 -18.906 -16.797 1 97.75 95 ALA B C 1
ATOM 2376 O O . ALA B 1 95 ? 1.646 -19.953 -16.344 1 97.75 95 ALA B O 1
ATOM 2377 N N . VAL B 1 96 ? 1.974 -18.531 -18.047 1 96.94 96 VAL B N 1
ATOM 2378 C CA . VAL B 1 96 ? 1.259 -19.391 -19 1 96.94 96 VAL B CA 1
ATOM 2379 C C . VAL B 1 96 ? 1.94 -20.75 -19.094 1 96.94 96 VAL B C 1
ATOM 2381 O O . VAL B 1 96 ? 1.274 -21.781 -19.047 1 96.94 96 VAL B O 1
ATOM 2384 N N . ARG B 1 97 ? 3.24 -20.75 -19.188 1 98.12 97 ARG B N 1
ATOM 2385 C CA . ARG B 1 97 ? 3.99 -21.984 -19.375 1 98.12 97 ARG B CA 1
ATOM 2386 C C . ARG B 1 97 ? 3.779 -22.938 -18.203 1 98.12 97 ARG B C 1
ATOM 2388 O O . ARG B 1 97 ? 3.506 -24.125 -18.406 1 98.12 97 ARG B O 1
ATOM 2395 N N . VAL B 1 98 ? 3.85 -22.516 -16.984 1 98.44 98 VAL B N 1
ATOM 2396 C CA . VAL B 1 98 ? 3.889 -23.406 -15.836 1 98.44 98 VAL B CA 1
ATOM 2397 C C . VAL B 1 98 ? 2.465 -23.781 -15.422 1 98.44 98 VAL B C 1
ATOM 2399 O O . VAL B 1 98 ? 2.252 -24.781 -14.742 1 98.44 98 VAL B O 1
ATOM 2402 N N . LEU B 1 99 ? 1.473 -22.953 -15.781 1 97.56 99 LEU B N 1
ATOM 2403 C CA . LEU B 1 99 ? 0.084 -23.25 -15.438 1 97.56 99 LEU B CA 1
ATOM 2404 C C . LEU B 1 99 ? -0.419 -24.469 -16.188 1 97.56 99 LEU B C 1
ATOM 2406 O O . LEU B 1 99 ? -0.148 -24.625 -17.375 1 97.56 99 LEU B O 1
ATOM 2410 N N . LYS B 1 100 ? -1.106 -25.391 -15.43 1 96.88 100 LYS B N 1
ATOM 2411 C CA . LYS B 1 100 ? -1.894 -26.406 -16.125 1 96.88 100 LYS B CA 1
ATOM 2412 C C . LYS B 1 100 ? -2.979 -25.766 -16.984 1 96.88 100 LYS B C 1
ATOM 2414 O O . LYS B 1 100 ? -3.508 -24.719 -16.656 1 96.88 100 LYS B O 1
ATOM 2419 N N . PRO B 1 101 ? -3.268 -26.469 -18.094 1 96.25 101 PRO B N 1
ATOM 2420 C CA . PRO B 1 101 ? -4.379 -25.969 -18.891 1 96.25 101 PRO B CA 1
ATOM 2421 C C . PRO B 1 101 ? -5.652 -25.75 -18.078 1 96.25 101 PRO B C 1
ATOM 2423 O O . PRO B 1 101 ? -5.996 -26.594 -17.234 1 96.25 101 PRO B O 1
ATOM 2426 N N . GLY B 1 102 ? -6.352 -24.562 -18.25 1 93.31 102 GLY B N 1
ATOM 2427 C CA . GLY B 1 102 ? -7.605 -24.266 -17.562 1 93.31 102 GLY B CA 1
ATOM 2428 C C . GLY B 1 102 ? -7.41 -23.656 -16.203 1 93.31 102 GLY B C 1
ATOM 2429 O O . GLY B 1 102 ? -8.375 -23.234 -15.555 1 93.31 102 GLY B O 1
ATOM 2430 N N . LYS B 1 103 ? -6.148 -23.625 -15.695 1 95.12 103 LYS B N 1
ATOM 2431 C CA . LYS B 1 103 ? -5.883 -23.047 -14.383 1 95.12 103 LYS B CA 1
ATOM 2432 C C . LYS B 1 103 ? -5.609 -21.547 -14.484 1 95.12 103 LYS B C 1
ATOM 2434 O O . LYS B 1 103 ? -5.52 -21 -15.586 1 95.12 103 LYS B O 1
ATOM 2439 N N . LYS B 1 104 ? -5.496 -20.875 -13.375 1 94.69 104 LYS B N 1
ATOM 2440 C CA . LYS B 1 104 ? -5.668 -19.422 -13.367 1 94.69 104 LYS B CA 1
ATOM 2441 C C . LYS B 1 104 ? -4.395 -18.719 -12.906 1 94.69 104 LYS B C 1
ATOM 2443 O O . LYS B 1 104 ? -3.707 -19.203 -12 1 94.69 104 LYS B O 1
ATOM 2448 N N . PHE B 1 105 ? -4.137 -17.656 -13.617 1 96 105 PHE B N 1
ATOM 2449 C CA . PHE B 1 105 ? -3.246 -16.609 -13.125 1 96 105 PHE B CA 1
ATOM 2450 C C . PHE B 1 105 ? -4.031 -15.531 -12.375 1 96 105 PHE B C 1
ATOM 2452 O O . PHE B 1 105 ? -4.891 -14.867 -12.961 1 96 105 PHE B O 1
ATOM 2459 N N . ILE B 1 106 ? -3.787 -15.375 -11.008 1 92.62 106 ILE B N 1
ATOM 2460 C CA . ILE B 1 106 ? -4.473 -14.438 -10.133 1 92.62 106 ILE B CA 1
ATOM 2461 C C . ILE B 1 106 ? -3.57 -13.227 -9.867 1 92.62 106 ILE B C 1
ATOM 2463 O O . ILE B 1 106 ? -2.428 -13.383 -9.43 1 92.62 106 ILE B O 1
ATOM 2467 N N . TYR B 1 107 ? -4.109 -11.984 -10.133 1 90.75 107 TYR B N 1
ATOM 2468 C CA . TYR B 1 107 ? -3.223 -10.836 -10 1 90.75 107 TYR B CA 1
ATOM 2469 C C . TYR B 1 107 ? -3.943 -9.664 -9.352 1 90.75 107 TYR B C 1
ATOM 2471 O O . TYR B 1 107 ? -5.141 -9.461 -9.57 1 90.75 107 TYR B O 1
ATOM 2479 N N . ILE B 1 108 ? -3.262 -8.992 -8.477 1 87.31 108 ILE B N 1
ATOM 2480 C CA . ILE B 1 108 ? -3.566 -7.684 -7.902 1 87.31 108 ILE B CA 1
ATOM 2481 C C . ILE B 1 108 ? -2.387 -6.738 -8.109 1 87.31 108 ILE B C 1
ATOM 2483 O O . ILE B 1 108 ? -1.325 -6.914 -7.508 1 87.31 108 ILE B O 1
ATOM 2487 N N . GLU B 1 109 ? -2.598 -5.738 -9.031 1 88.31 109 GLU B N 1
ATOM 2488 C CA . GLU B 1 109 ? -1.471 -4.906 -9.445 1 88.31 109 GLU B CA 1
ATOM 2489 C C . GLU B 1 109 ? -1.884 -3.441 -9.57 1 88.31 109 GLU B C 1
ATOM 2491 O O . GLU B 1 109 ? -3.016 -3.141 -9.953 1 88.31 109 GLU B O 1
ATOM 2496 N N . ASN B 1 110 ? -0.938 -2.547 -9.211 1 87 110 ASN B N 1
ATOM 2497 C CA . ASN B 1 110 ? -1.163 -1.121 -9.422 1 87 110 ASN B CA 1
ATOM 2498 C C . ASN B 1 110 ? -1.363 -0.8 -10.898 1 87 110 ASN B C 1
ATOM 2500 O O . ASN B 1 110 ? -0.714 -1.396 -11.766 1 87 110 ASN B O 1
ATOM 2504 N N . VAL B 1 111 ? -2.26 0.136 -11.141 1 85.81 111 VAL B N 1
ATOM 2505 C CA . VAL B 1 111 ? -2.473 0.623 -12.5 1 85.81 111 VAL B CA 1
ATOM 2506 C C . VAL B 1 111 ? -2.676 2.137 -12.484 1 85.81 111 VAL B C 1
ATOM 2508 O O . VAL B 1 111 ? -2.797 2.738 -11.414 1 85.81 111 VAL B O 1
ATOM 2511 N N . GLY B 1 112 ? -2.617 2.73 -13.656 1 85.62 112 GLY B N 1
ATOM 2512 C CA . GLY B 1 112 ? -2.906 4.152 -13.766 1 85.62 112 GLY B CA 1
ATOM 2513 C C . GLY B 1 112 ? -4.352 4.488 -13.453 1 85.62 112 GLY B C 1
ATOM 2514 O O . GLY B 1 112 ? -5.258 3.711 -13.758 1 85.62 112 GLY B O 1
ATOM 2515 N N . ALA B 1 113 ? -4.484 5.719 -12.93 1 83.62 113 ALA B N 1
ATOM 2516 C CA . ALA B 1 113 ? -5.832 6.195 -12.633 1 83.62 113 ALA B CA 1
ATOM 2517 C C . ALA B 1 113 ? -6.594 6.535 -13.914 1 83.62 113 ALA B C 1
ATOM 2519 O O . ALA B 1 113 ? -5.988 6.934 -14.914 1 83.62 113 ALA B O 1
ATOM 2520 N N . GLU B 1 114 ? -7.922 6.336 -13.867 1 81.62 114 GLU B N 1
ATOM 2521 C CA . GLU B 1 114 ? -8.758 6.742 -14.992 1 81.62 114 GLU B CA 1
ATOM 2522 C C . GLU B 1 114 ? -8.852 8.266 -15.086 1 81.62 114 GLU B C 1
ATOM 2524 O O . GLU B 1 114 ? -8.898 8.82 -16.188 1 81.62 114 GLU B O 1
ATOM 2529 N N . ASN B 1 115 ? -8.938 8.922 -13.93 1 82.5 115 ASN B N 1
ATOM 2530 C CA . ASN B 1 115 ? -8.945 10.383 -13.898 1 82.5 115 ASN B CA 1
ATOM 2531 C C . ASN B 1 115 ? -7.629 10.961 -14.406 1 82.5 115 ASN B C 1
ATOM 2533 O O . ASN B 1 115 ? -6.562 10.672 -13.859 1 82.5 115 ASN B O 1
ATOM 2537 N N . PRO B 1 116 ? -7.727 11.773 -15.438 1 87.25 116 PRO B N 1
ATOM 2538 C CA . PRO B 1 116 ? -6.496 12.242 -16.078 1 87.25 116 PRO B CA 1
ATOM 2539 C C . PRO B 1 116 ? -5.609 13.055 -15.141 1 87.25 116 PRO B C 1
ATOM 2541 O O . PRO B 1 116 ? -4.379 13.023 -15.266 1 87.25 116 PRO B O 1
ATOM 2544 N N . LEU B 1 117 ? -6.203 13.781 -14.289 1 84.06 117 LEU B N 1
ATOM 2545 C CA . LEU B 1 117 ? -5.418 14.586 -13.359 1 84.06 117 LEU B CA 1
ATOM 2546 C C . LEU B 1 117 ? -4.672 13.695 -12.375 1 84.06 117 LEU B C 1
ATOM 2548 O O . LEU B 1 117 ? -3.5 13.945 -12.07 1 84.06 117 LEU B O 1
ATOM 2552 N N . VAL B 1 118 ? -5.309 12.719 -11.891 1 83.12 118 VAL B N 1
ATOM 2553 C CA . VAL B 1 118 ? -4.68 11.773 -10.969 1 83.12 118 VAL B CA 1
ATOM 2554 C C . VAL B 1 118 ? -3.6 10.984 -11.703 1 83.12 118 VAL B C 1
ATOM 2556 O O . VAL B 1 118 ? -2.516 10.75 -11.156 1 83.12 118 VAL B O 1
ATOM 2559 N N . LEU B 1 119 ? -3.965 10.617 -12.867 1 88.44 119 LEU B N 1
ATOM 2560 C CA . LEU B 1 119 ? -2.994 9.898 -13.688 1 88.44 119 LEU B CA 1
ATOM 2561 C C . LEU B 1 119 ? -1.74 10.734 -13.906 1 88.44 119 LEU B C 1
ATOM 2563 O O . LEU B 1 119 ? -0.621 10.227 -13.797 1 88.44 119 LEU B O 1
ATOM 2567 N N . ALA B 1 120 ? -1.871 11.945 -14.234 1 89.31 120 ALA B N 1
ATOM 2568 C CA . ALA B 1 120 ? -0.734 12.844 -14.445 1 89.31 120 ALA B CA 1
ATOM 2569 C C . ALA B 1 120 ? 0.119 12.953 -13.188 1 89.31 120 ALA B C 1
ATOM 2571 O O . ALA B 1 120 ? 1.35 12.953 -13.266 1 89.31 120 ALA B O 1
ATOM 2572 N N . ALA B 1 121 ? -0.508 13.086 -12.102 1 87.06 121 ALA B N 1
ATOM 2573 C CA . ALA B 1 121 ? 0.215 13.141 -10.836 1 87.06 121 ALA B CA 1
ATOM 2574 C C . ALA B 1 121 ? 1.011 11.859 -10.594 1 87.06 121 ALA B C 1
ATOM 2576 O O . ALA B 1 121 ? 2.184 11.914 -10.219 1 87.06 121 ALA B O 1
ATOM 2577 N N . GLN B 1 122 ? 0.321 10.75 -10.781 1 89.12 122 GLN B N 1
ATOM 2578 C CA . GLN B 1 122 ? 1.001 9.461 -10.641 1 89.12 122 GLN B CA 1
ATOM 2579 C C . GLN B 1 122 ? 2.256 9.406 -11.508 1 89.12 122 GLN B C 1
ATOM 2581 O O . GLN B 1 122 ? 3.32 9 -11.039 1 89.12 122 GLN B O 1
ATOM 2586 N N . GLN B 1 123 ? 2.09 9.805 -12.711 1 91.38 123 GLN B N 1
ATOM 2587 C CA . GLN B 1 123 ? 3.188 9.742 -13.664 1 91.38 123 GLN B CA 1
ATOM 2588 C C . GLN B 1 123 ? 4.316 10.695 -13.273 1 91.38 123 GLN B C 1
ATOM 2590 O O . GLN B 1 123 ? 5.492 10.383 -13.469 1 91.38 123 GLN B O 1
ATOM 2595 N N . SER B 1 124 ? 3.994 11.828 -12.781 1 91.25 124 SER B N 1
ATOM 2596 C CA . SER B 1 124 ? 5.008 12.766 -12.305 1 91.25 124 SER B CA 1
ATOM 2597 C C . SER B 1 124 ? 5.793 12.188 -11.133 1 91.25 124 SER B C 1
ATOM 2599 O O . SER B 1 124 ? 7.023 12.258 -11.109 1 91.25 124 SER B O 1
ATOM 2601 N N . ILE B 1 125 ? 5.09 11.656 -10.203 1 90.31 125 ILE B N 1
ATOM 2602 C CA . ILE B 1 125 ? 5.719 11.023 -9.047 1 90.31 125 ILE B CA 1
ATOM 2603 C C . ILE B 1 125 ? 6.664 9.922 -9.516 1 90.31 125 ILE B C 1
ATOM 2605 O O . ILE B 1 125 ? 7.816 9.859 -9.078 1 90.31 125 ILE B O 1
ATOM 2609 N N . GLU B 1 126 ? 6.141 9.094 -10.344 1 91.25 126 GLU B N 1
ATOM 2610 C CA . GLU B 1 126 ? 6.922 7.992 -10.906 1 91.25 126 GLU B CA 1
ATOM 2611 C C . GLU B 1 126 ? 8.156 8.508 -11.633 1 91.25 126 GLU B C 1
ATOM 2613 O O . GLU B 1 126 ? 9.266 8.016 -11.414 1 91.25 126 GLU B O 1
ATOM 2618 N N . GLY B 1 127 ? 8 9.445 -12.562 1 92.44 127 GLY B N 1
ATOM 2619 C CA . GLY B 1 127 ? 9.102 9.984 -13.344 1 92.44 127 GLY B CA 1
ATOM 2620 C C . GLY B 1 127 ? 10.188 10.602 -12.484 1 92.44 127 GLY B C 1
ATOM 2621 O O . GLY B 1 127 ? 11.375 10.32 -12.68 1 92.44 127 GLY B O 1
ATOM 2622 N N . LEU B 1 128 ? 9.836 11.391 -11.578 1 91.56 128 LEU B N 1
ATOM 2623 C CA . LEU B 1 128 ? 10.805 12.031 -10.695 1 91.56 128 LEU B CA 1
ATOM 2624 C C . LEU B 1 128 ? 11.484 11 -9.797 1 91.56 128 LEU B C 1
ATOM 2626 O O . LEU B 1 128 ? 12.68 11.109 -9.516 1 91.56 128 LEU B O 1
ATOM 2630 N N . GLY B 1 129 ? 10.625 10.094 -9.258 1 91.44 129 GLY B N 1
ATOM 2631 C CA . GLY B 1 129 ? 11.234 9 -8.5 1 91.44 129 GLY B CA 1
ATOM 2632 C C . GLY B 1 129 ? 12.336 8.289 -9.258 1 91.44 129 GLY B C 1
ATOM 2633 O O . GLY B 1 129 ? 13.391 7.992 -8.695 1 91.44 129 GLY B O 1
ATOM 2634 N N . LYS B 1 130 ? 12.125 8.016 -10.531 1 92.25 130 LYS B N 1
ATOM 2635 C CA . LYS B 1 130 ? 13.102 7.312 -11.352 1 92.25 130 LYS B CA 1
ATOM 2636 C C . LYS B 1 130 ? 14.398 8.109 -11.469 1 92.25 130 LYS B C 1
ATOM 2638 O O . LYS B 1 130 ? 15.484 7.531 -11.523 1 92.25 130 LYS B O 1
ATOM 2643 N N . LEU B 1 131 ? 14.281 9.43 -11.5 1 92.25 131 LEU B N 1
ATOM 2644 C CA . LEU B 1 131 ? 15.477 10.273 -11.523 1 92.25 131 LEU B CA 1
ATOM 2645 C C . LEU B 1 131 ? 16.297 10.086 -10.25 1 92.25 131 LEU B C 1
ATOM 2647 O O . LEU B 1 131 ? 17.516 10.328 -10.25 1 92.25 131 LEU B O 1
ATOM 2651 N N . PHE B 1 132 ? 15.664 9.617 -9.227 1 92.31 132 PHE B N 1
ATOM 2652 C CA . PHE B 1 132 ? 16.359 9.445 -7.957 1 92.31 132 PHE B CA 1
ATOM 2653 C C . PHE B 1 132 ? 16.578 7.965 -7.66 1 92.31 132 PHE B C 1
ATOM 2655 O O . PHE B 1 132 ? 16.766 7.574 -6.508 1 92.31 132 PHE B O 1
ATOM 2662 N N . GLY B 1 133 ? 16.422 7.145 -8.633 1 90.44 133 GLY B N 1
ATOM 2663 C CA . GLY B 1 133 ? 16.859 5.758 -8.539 1 90.44 133 GLY B CA 1
ATOM 2664 C C . GLY B 1 133 ? 15.727 4.801 -8.227 1 90.44 133 GLY B C 1
ATOM 2665 O O . GLY B 1 133 ? 15.961 3.605 -8.023 1 90.44 133 GLY B O 1
ATOM 2666 N N . LYS B 1 134 ? 14.555 5.332 -8.148 1 88.38 134 LYS B N 1
ATOM 2667 C CA . LYS B 1 134 ? 13.43 4.422 -7.934 1 88.38 134 LYS B CA 1
ATOM 2668 C C . LYS B 1 134 ? 13.07 3.678 -9.219 1 88.38 134 LYS B C 1
ATOM 2670 O O . LYS B 1 134 ? 13.344 4.16 -10.32 1 88.38 134 LYS B O 1
ATOM 2675 N N . LYS B 1 135 ? 12.461 2.414 -8.984 1 88.19 135 LYS B N 1
ATOM 2676 C CA . LYS B 1 135 ? 12.172 1.596 -10.156 1 88.19 135 LYS B CA 1
ATOM 2677 C C . LYS B 1 135 ? 10.672 1.365 -10.305 1 88.19 135 LYS B C 1
ATOM 2679 O O . LYS B 1 135 ? 10.219 0.776 -11.289 1 88.19 135 LYS B O 1
ATOM 2684 N N . TYR B 1 136 ? 9.938 1.9 -9.461 1 86.88 136 TYR B N 1
ATOM 2685 C CA . TYR B 1 136 ? 8.523 1.552 -9.445 1 86.88 136 TYR B CA 1
ATOM 2686 C C . TYR B 1 136 ? 7.801 2.162 -10.641 1 86.88 136 TYR B C 1
ATOM 2688 O O . TYR B 1 136 ? 8.094 3.291 -11.039 1 86.88 136 TYR B O 1
ATOM 2696 N N . THR B 1 137 ? 7.02 1.396 -11.352 1 89.69 137 THR B N 1
ATOM 2697 C CA . THR B 1 137 ? 6.094 1.8 -12.406 1 89.69 137 THR B CA 1
ATOM 2698 C C . THR B 1 137 ? 4.66 1.44 -12.039 1 89.69 137 THR B C 1
ATOM 2700 O O . THR B 1 137 ? 4.191 0.341 -12.336 1 89.69 137 THR B O 1
ATOM 2703 N N . VAL B 1 138 ? 3.979 2.441 -11.477 1 87.56 138 VAL B N 1
ATOM 2704 C CA . VAL B 1 138 ? 2.664 2.141 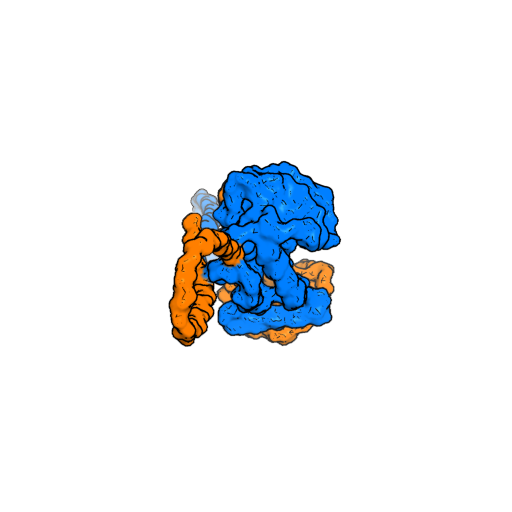-10.922 1 87.56 138 VAL B CA 1
ATOM 2705 C C . VAL B 1 138 ? 1.58 2.465 -11.945 1 87.56 138 VAL B C 1
ATOM 2707 O O . VAL B 1 138 ? 0.415 2.102 -11.766 1 87.56 138 VAL B O 1
ATOM 2710 N N . THR B 1 139 ? 1.934 3.066 -13.047 1 91.25 139 THR B N 1
ATOM 2711 C CA . THR B 1 139 ? 0.929 3.484 -14.016 1 91.25 139 THR B CA 1
ATOM 2712 C C . THR B 1 139 ? 1 2.623 -15.273 1 91.25 139 THR B C 1
ATOM 2714 O O . THR B 1 139 ? 0.421 2.971 -16.312 1 91.25 139 THR B O 1
ATOM 2717 N N . ARG B 1 140 ? 1.708 1.499 -15.211 1 91.94 140 ARG B N 1
ATOM 2718 C CA . ARG B 1 140 ? 1.812 0.602 -16.359 1 91.94 140 ARG B CA 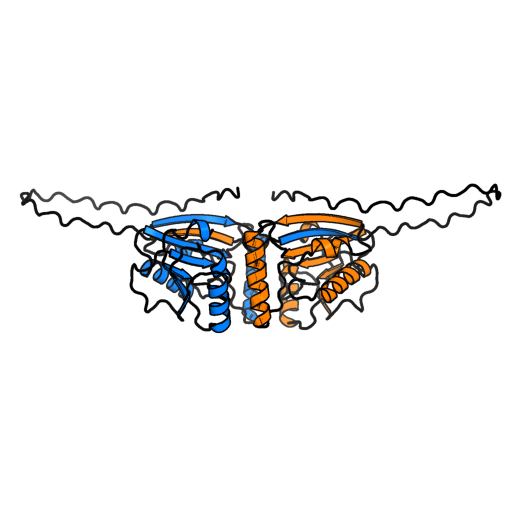1
ATOM 2719 C C . ARG B 1 140 ? 0.438 0.101 -16.781 1 91.94 140 ARG B C 1
ATOM 2721 O O . ARG B 1 140 ? -0.396 -0.24 -15.945 1 91.94 140 ARG B O 1
ATOM 2728 N N . ASP B 1 141 ? 0.265 0.101 -18.109 1 90.38 141 ASP B N 1
ATOM 2729 C CA . ASP B 1 141 ? -0.946 -0.519 -18.641 1 90.38 141 ASP B CA 1
ATOM 2730 C C . ASP B 1 141 ? -0.852 -2.041 -18.578 1 90.38 141 ASP B C 1
ATOM 2732 O O . ASP B 1 141 ? -0.766 -2.701 -19.625 1 90.38 141 ASP B O 1
ATOM 2736 N N . LEU B 1 142 ? -0.949 -2.535 -17.422 1 90.94 142 LEU B N 1
ATOM 2737 C CA . LEU B 1 142 ? -0.719 -3.957 -17.188 1 90.94 142 LEU B CA 1
ATOM 2738 C C . LEU B 1 142 ? -1.787 -4.797 -17.891 1 90.94 142 LEU B C 1
ATOM 2740 O O . LEU B 1 142 ? -1.507 -5.906 -18.344 1 90.94 142 LEU B O 1
ATOM 2744 N N . LEU B 1 143 ? -3.027 -4.273 -17.922 1 88.62 143 LEU B N 1
ATOM 2745 C CA . LEU B 1 143 ? -4.098 -5.012 -18.594 1 88.62 143 LEU B CA 1
ATOM 2746 C C . LEU B 1 143 ? -3.732 -5.309 -20.047 1 88.62 143 LEU B C 1
ATOM 2748 O O . LEU B 1 143 ? -3.971 -6.414 -20.531 1 88.62 143 LEU B O 1
ATOM 2752 N N . SER B 1 144 ? -3.199 -4.34 -20.734 1 92.5 144 SER B N 1
ATOM 2753 C CA . SER B 1 144 ? -2.777 -4.543 -22.125 1 92.5 144 SER B CA 1
ATOM 2754 C C . SER B 1 144 ? -1.744 -5.656 -22.234 1 92.5 144 SER B C 1
ATOM 2756 O O . SER B 1 144 ? -1.79 -6.465 -23.156 1 92.5 144 SER B O 1
ATOM 2758 N N . PHE B 1 145 ? -0.775 -5.73 -21.344 1 94.06 145 PHE B N 1
ATOM 2759 C CA . PHE B 1 145 ? 0.228 -6.789 -21.328 1 94.06 145 PHE B CA 1
ATOM 2760 C C . PHE B 1 145 ? -0.427 -8.156 -21.172 1 94.06 145 PHE B C 1
ATOM 2762 O O . PHE B 1 145 ? -0.08 -9.102 -21.891 1 94.06 145 PHE B O 1
ATOM 2769 N N . ILE B 1 146 ? -1.369 -8.234 -20.25 1 92.38 146 ILE B N 1
ATOM 2770 C CA . ILE B 1 146 ? -2.039 -9.5 -19.969 1 92.38 146 ILE B CA 1
ATOM 2771 C C . ILE B 1 146 ? -2.854 -9.93 -21.188 1 92.38 146 ILE B C 1
ATOM 2773 O O . ILE B 1 146 ? -2.789 -11.086 -21.625 1 92.38 146 ILE B O 1
ATOM 2777 N N . LEU B 1 147 ? -3.576 -9.008 -21.797 1 89 147 LEU B N 1
ATOM 2778 C CA . LEU B 1 147 ? -4.434 -9.281 -22.953 1 89 147 LEU B CA 1
ATOM 2779 C C . LEU B 1 147 ? -3.607 -9.734 -24.141 1 89 147 LEU B C 1
ATOM 2781 O O . LEU B 1 147 ? -4.062 -10.555 -24.938 1 89 147 LEU B O 1
ATOM 2785 N N . LYS B 1 148 ? -2.428 -9.25 -24.266 1 93.44 148 LYS B N 1
ATOM 2786 C CA . LYS B 1 148 ? -1.574 -9.547 -25.406 1 93.44 148 LYS B CA 1
ATOM 2787 C C . LYS B 1 148 ? -0.822 -10.859 -25.203 1 93.44 148 LYS B C 1
ATOM 2789 O O . LYS B 1 148 ? -0.213 -11.391 -26.141 1 93.44 148 LYS B O 1
ATOM 2794 N N . THR B 1 149 ? -0.788 -11.289 -24.031 1 93 149 THR B N 1
ATOM 2795 C CA . THR B 1 149 ? -0.08 -12.531 -23.75 1 93 149 THR B CA 1
ATOM 2796 C C . THR B 1 149 ? -0.813 -13.719 -24.359 1 93 149 THR B C 1
ATOM 2798 O O . THR B 1 149 ? -1.979 -13.969 -24.031 1 93 149 THR B O 1
ATOM 2801 N N . LYS B 1 150 ? -0.074 -14.461 -25.156 1 93.19 150 LYS B N 1
ATOM 2802 C CA . LYS B 1 150 ? -0.659 -15.648 -25.766 1 93.19 150 LYS B CA 1
ATOM 2803 C C . LYS B 1 150 ? -0.779 -16.781 -24.766 1 93.19 150 LYS B C 1
ATOM 2805 O O . LYS B 1 150 ? 0.118 -17 -23.938 1 93.19 150 LYS B O 1
ATOM 2810 N N . GLY B 1 151 ? -1.907 -17.422 -24.797 1 94.31 151 GLY B N 1
ATOM 2811 C CA . GLY B 1 151 ? -2.088 -18.594 -23.953 1 94.31 151 GLY B CA 1
ATOM 2812 C C . GLY B 1 151 ? -3.145 -18.406 -22.891 1 94.31 151 GLY B C 1
ATOM 2813 O O . GLY B 1 151 ? -3.605 -19.375 -22.281 1 94.31 151 GLY B O 1
ATOM 2814 N N . PHE B 1 152 ? -3.486 -17.156 -22.625 1 90.88 152 PHE B N 1
ATOM 2815 C CA . PHE B 1 152 ? -4.645 -16.906 -21.781 1 90.88 152 PHE B CA 1
ATOM 2816 C C . PHE B 1 152 ? -5.922 -16.844 -22.609 1 90.88 152 PHE B C 1
ATOM 2818 O O . PHE B 1 152 ? -5.91 -16.328 -23.734 1 90.88 152 PHE B O 1
ATOM 2825 N N . GLU B 1 153 ? -6.992 -17.391 -22.141 1 86.06 153 GLU B N 1
ATOM 2826 C CA . GLU B 1 153 ? -8.227 -17.391 -22.922 1 86.06 153 GLU B CA 1
ATOM 2827 C C . GLU B 1 153 ? -9.297 -16.531 -22.266 1 86.06 153 GLU B C 1
ATOM 2829 O O . GLU B 1 153 ? -10.086 -15.883 -22.953 1 86.06 153 GLU B O 1
ATOM 2834 N N . VAL B 1 154 ? -9.57 -16.578 -20.984 1 76.12 154 VAL B N 1
ATOM 2835 C CA . VAL B 1 154 ? -10.562 -15.797 -20.266 1 76.12 154 VAL B CA 1
ATOM 2836 C C . VAL B 1 154 ? -9.867 -14.852 -19.281 1 76.12 154 VAL B C 1
ATOM 2838 O O . VAL B 1 154 ? -9.125 -15.305 -18.406 1 76.12 154 VAL B O 1
ATOM 2841 N N . ILE B 1 155 ? -10.109 -13.625 -19.625 1 85.06 155 ILE B N 1
ATOM 2842 C CA . ILE B 1 155 ? -9.547 -12.617 -18.734 1 85.06 155 ILE B CA 1
ATOM 2843 C C . ILE B 1 155 ? -10.664 -11.805 -18.078 1 85.06 155 ILE B C 1
ATOM 2845 O O . ILE B 1 155 ? -11.477 -11.188 -18.781 1 85.06 155 ILE B O 1
ATOM 2849 N N . LYS B 1 156 ? -10.773 -11.977 -16.766 1 83.88 156 LYS B N 1
ATOM 2850 C CA . LYS B 1 156 ? -11.695 -11.195 -15.945 1 83.88 156 LYS B CA 1
ATOM 2851 C C . LYS B 1 156 ? -10.945 -10.25 -15.016 1 83.88 156 LYS B C 1
ATOM 2853 O O . LYS B 1 156 ? -9.922 -10.625 -14.43 1 83.88 156 LYS B O 1
ATOM 2858 N N . TYR B 1 157 ? -11.406 -8.984 -15.023 1 83.81 157 TYR B N 1
ATOM 2859 C CA . TYR B 1 157 ? -10.719 -8.031 -14.148 1 83.81 157 TYR B CA 1
ATOM 2860 C C . TYR B 1 157 ? -11.656 -6.914 -13.711 1 83.81 157 TYR B C 1
ATOM 2862 O O . TYR B 1 157 ? -12.734 -6.742 -14.281 1 83.81 157 TYR B O 1
ATOM 2870 N N . GLN B 1 158 ? -11.32 -6.273 -12.586 1 77.69 158 GLN B N 1
ATOM 2871 C CA . GLN B 1 158 ? -11.922 -5.02 -12.148 1 77.69 158 GLN B CA 1
ATOM 2872 C C . GLN B 1 158 ? -10.859 -4.062 -11.609 1 77.69 158 GLN B C 1
ATOM 2874 O O . GLN B 1 158 ? -9.859 -4.496 -11.039 1 77.69 158 GLN B O 1
ATOM 2879 N N . VAL B 1 159 ? -11.047 -2.855 -11.898 1 76.69 159 VAL B N 1
ATOM 2880 C CA . VAL B 1 159 ? -10.195 -1.834 -11.297 1 76.69 159 VAL B CA 1
ATOM 2881 C C . VAL B 1 159 ? -10.789 -1.39 -9.961 1 76.69 159 VAL B C 1
ATOM 2883 O O . VAL B 1 159 ? -11.969 -1.055 -9.875 1 76.69 159 VAL B O 1
ATOM 2886 N N . VAL B 1 160 ? -9.914 -1.589 -8.945 1 70.19 160 VAL B N 1
ATOM 2887 C CA . VAL B 1 160 ? -10.352 -1.179 -7.613 1 70.19 160 VAL B CA 1
ATOM 2888 C C . VAL B 1 160 ? -9.438 -0.065 -7.094 1 70.19 160 VAL B C 1
ATOM 2890 O O . VAL B 1 160 ? -8.328 0.122 -7.598 1 70.19 160 VAL B O 1
ATOM 2893 N N . LEU B 1 161 ? -9.828 0.973 -6.215 1 63.22 161 LEU B N 1
ATOM 2894 C CA . LEU B 1 161 ? -9.039 2.088 -5.699 1 63.22 161 LEU B CA 1
ATOM 2895 C C . LEU B 1 161 ? -8.297 1.688 -4.43 1 63.22 161 LEU B C 1
ATOM 2897 O O . LEU B 1 161 ? -7.27 2.279 -4.094 1 63.22 161 LEU B O 1
ATOM 2901 N N . GLY B 1 162 ? -8.703 0.517 -3.768 1 52.75 162 GLY B N 1
ATOM 2902 C CA . GLY B 1 162 ? -7.996 0.207 -2.535 1 52.75 162 GLY B CA 1
ATOM 2903 C C . GLY B 1 162 ? -7.992 -1.274 -2.207 1 52.75 162 GLY B C 1
ATOM 2904 O O . GLY B 1 162 ? -8.883 -2.014 -2.637 1 52.75 162 GLY B O 1
ATOM 2905 N N . PHE B 1 163 ? -7.145 -2.025 -2.391 1 50.16 163 PHE B N 1
ATOM 2906 C CA . PHE B 1 163 ? -7.234 -3.406 -1.932 1 50.16 163 PHE B CA 1
ATOM 2907 C C . PHE B 1 163 ? -6.371 -3.623 -0.692 1 50.16 163 PHE B C 1
ATOM 2909 O O . PHE B 1 163 ? -6.52 -4.629 0.006 1 50.16 163 PHE B O 1
ATOM 2916 N N . GLN B 1 164 ? -5.195 -2.877 -0.327 1 57.25 164 GLN B N 1
ATOM 2917 C CA . GLN B 1 164 ? -4.289 -3.529 0.612 1 57.25 164 GLN B CA 1
ATOM 2918 C C . GLN B 1 164 ? -4.941 -3.703 1.979 1 57.25 164 GLN B C 1
ATOM 2920 O O . GLN B 1 164 ? -6.129 -4.02 2.07 1 57.25 164 GLN B O 1
ATOM 2925 N N . ASP B 1 165 ? -4.258 -3.381 3.141 1 59.88 165 ASP B N 1
ATOM 2926 C CA . ASP B 1 165 ? -4.637 -3.477 4.547 1 59.88 165 ASP B CA 1
ATOM 2927 C C . ASP B 1 165 ? -5.727 -2.467 4.895 1 59.88 165 ASP B C 1
ATOM 2929 O O . ASP B 1 165 ? -5.828 -1.413 4.262 1 59.88 165 ASP B O 1
ATOM 2933 N N . PRO B 1 166 ? -6.758 -2.928 5.68 1 63.16 166 PRO B N 1
ATOM 2934 C CA . PRO B 1 166 ? -7.734 -1.924 6.117 1 63.16 166 PRO B CA 1
ATOM 2935 C C . PRO B 1 166 ? -7.078 -0.624 6.574 1 63.16 166 PRO B C 1
ATOM 2937 O O . PRO B 1 166 ? -5.984 -0.647 7.141 1 63.16 166 PRO B O 1
ATOM 2940 N N . HIS B 1 167 ? -7.672 0.375 6.16 1 67.94 167 HIS B N 1
ATOM 2941 C CA . HIS B 1 167 ? -7.25 1.704 6.586 1 67.94 167 HIS B CA 1
ATOM 2942 C C . HIS B 1 167 ? -8.367 2.43 7.328 1 67.94 167 HIS B C 1
ATOM 2944 O O . HIS B 1 167 ? -9.547 2.168 7.09 1 67.94 167 HIS B O 1
ATOM 2950 N N . ILE B 1 168 ? -8.023 3.201 8.414 1 67.31 168 ILE B N 1
ATOM 2951 C CA . ILE B 1 168 ? -8.922 4.203 8.977 1 67.31 168 ILE B CA 1
ATOM 2952 C C . ILE B 1 168 ? -8.625 5.566 8.359 1 67.31 168 ILE B C 1
ATOM 2954 O O . ILE B 1 168 ? -7.465 5.953 8.211 1 67.31 168 ILE B O 1
ATOM 2958 N N . VAL B 1 169 ? -9.703 6.086 7.773 1 67.38 169 VAL B N 1
ATOM 2959 C CA . VAL B 1 169 ? -9.633 7.441 7.234 1 67.38 169 VAL B CA 1
ATOM 2960 C C . VAL B 1 169 ? -10.484 8.383 8.086 1 67.38 169 VAL B C 1
ATOM 2962 O O . VAL B 1 169 ? -11.633 8.07 8.398 1 67.38 169 VAL B O 1
ATOM 2965 N N . GLY B 1 170 ? -9.898 9.523 8.633 1 72.19 170 GLY B N 1
ATOM 2966 C CA . GLY B 1 170 ? -10.711 10.391 9.469 1 72.19 170 GLY B CA 1
ATOM 2967 C C . GLY B 1 170 ? -10.117 11.773 9.656 1 72.19 170 GLY B C 1
ATOM 2968 O O . GLY B 1 170 ? -9.062 12.086 9.094 1 72.19 170 GLY B O 1
ATOM 2969 N N . ILE B 1 171 ? -11.023 12.664 10.25 1 75 171 ILE B N 1
ATOM 2970 C CA . ILE B 1 171 ? -10.68 14.039 10.609 1 75 171 ILE B CA 1
ATOM 2971 C C . ILE B 1 171 ? -10.922 14.258 12.102 1 75 171 ILE B C 1
ATOM 2973 O O . ILE B 1 171 ? -11.891 13.727 12.664 1 75 171 ILE B O 1
ATOM 2977 N N . ALA B 1 172 ? -9.992 14.703 12.859 1 76.88 172 ALA B N 1
ATOM 2978 C CA . ALA B 1 172 ? -10.125 15.18 14.234 1 76.88 172 ALA B CA 1
ATOM 2979 C C . ALA B 1 172 ? -9.977 16.703 14.305 1 76.88 172 ALA B C 1
ATOM 2981 O O . ALA B 1 172 ? -8.977 17.25 13.828 1 76.88 172 ALA B O 1
ATOM 2982 N N . THR B 1 173 ? -10.977 17.469 14.875 1 81.88 173 THR B N 1
ATOM 2983 C CA . THR B 1 173 ? -10.969 18.938 14.938 1 81.88 173 THR B CA 1
ATOM 2984 C C . THR B 1 173 ? -10.5 19.422 16.312 1 81.88 173 THR B C 1
ATOM 2986 O O . THR B 1 173 ? -10.969 18.922 17.344 1 81.88 173 THR B O 1
ATOM 2989 N N . LYS B 1 174 ? -9.438 20.25 16.297 1 84.56 174 LYS B N 1
ATOM 2990 C CA . LYS B 1 174 ? -9 20.859 17.547 1 84.56 174 LYS B CA 1
ATOM 2991 C C . LYS B 1 174 ? -10.117 21.656 18.188 1 84.56 174 LYS B C 1
ATOM 2993 O O . LYS B 1 174 ? -10.836 22.391 17.516 1 84.56 174 LYS B O 1
ATOM 2998 N N . LYS B 1 175 ? -10.258 21.625 19.547 1 83.06 175 LYS B N 1
ATOM 2999 C CA . LYS B 1 175 ? -11.25 22.359 20.328 1 83.06 175 LYS B CA 1
ATOM 3000 C C . LYS B 1 175 ? -11.148 23.859 20.062 1 83.06 175 LYS B C 1
ATOM 3002 O O . LYS B 1 175 ? -10.047 24.406 19.984 1 83.06 175 LYS B O 1
ATOM 3007 N N . GLN B 1 176 ? -12.383 24.484 19.891 1 81.75 176 GLN B N 1
ATOM 3008 C CA . GLN B 1 176 ? -12.445 25.938 19.719 1 81.75 176 GLN B CA 1
ATOM 3009 C C . GLN B 1 176 ? -11.992 26.656 20.984 1 81.75 176 GLN B C 1
ATOM 3011 O O . GLN B 1 176 ? -12.148 26.125 22.094 1 81.75 176 GLN B O 1
ATOM 3016 N N . GLN B 1 177 ? -11.148 27.625 20.906 1 75 177 GLN B N 1
ATOM 3017 C CA . GLN B 1 177 ? -10.805 28.438 22.062 1 75 177 GLN B CA 1
ATOM 3018 C C . GLN B 1 177 ? -11.992 29.297 22.5 1 75 177 GLN B C 1
ATOM 3020 O O . GLN B 1 177 ? -12.648 29.922 21.656 1 75 177 GLN B O 1
ATOM 3025 N N . THR B 1 178 ? -12.773 28.922 23.484 1 60.97 178 THR B N 1
ATOM 3026 C CA . THR B 1 178 ? -13.836 29.781 24 1 60.97 178 THR B CA 1
ATOM 3027 C C . THR B 1 178 ? -13.273 31.125 24.453 1 60.97 178 THR B C 1
ATOM 3029 O O . THR B 1 178 ? -12.383 31.172 25.297 1 60.97 178 THR B O 1
ATOM 3032 N N . THR B 1 179 ? -13.07 32.094 23.641 1 53.72 179 THR B N 1
ATOM 3033 C CA . THR B 1 179 ? -12.789 33.406 24.203 1 53.72 179 THR B CA 1
ATOM 3034 C C . THR B 1 179 ? -13.773 33.75 25.328 1 53.72 179 THR B C 1
ATOM 3036 O O . THR B 1 179 ? -14.977 33.844 25.094 1 53.72 179 THR B O 1
ATOM 3039 N N . THR B 1 180 ? -13.602 33.312 26.5 1 49.19 180 THR B N 1
ATOM 3040 C CA . THR B 1 180 ? -14.359 33.906 27.578 1 49.19 180 THR B CA 1
ATOM 3041 C C . THR B 1 180 ? -14.297 35.438 27.484 1 49.19 180 THR B C 1
ATOM 3043 O O . THR B 1 180 ? -13.211 36.031 27.5 1 49.19 180 THR B O 1
ATOM 3046 N N . GLY B 1 181 ? -15.141 36.094 26.719 1 43.47 181 GLY B N 1
ATOM 3047 C CA . GLY B 1 181 ? -15.258 37.531 26.922 1 43.47 181 GLY B CA 1
ATOM 3048 C C . GLY B 1 181 ? -14.977 37.969 28.359 1 43.47 181 GLY B C 1
ATOM 3049 O O . GLY B 1 181 ? -15.336 37.25 29.297 1 43.47 181 GLY B O 1
ATOM 3050 N N . ALA B 1 182 ? -13.922 38.75 28.578 1 42.59 182 ALA B N 1
ATOM 3051 C CA . ALA B 1 182 ? -13.82 39.5 29.812 1 42.59 182 ALA B CA 1
ATOM 3052 C C . ALA B 1 182 ? -15.18 40.031 30.25 1 42.59 182 ALA B C 1
ATOM 3054 O O . ALA B 1 182 ? -15.836 40.75 29.5 1 42.59 182 ALA B O 1
ATOM 3055 N N . GLY B 1 183 ? -15.992 39.344 30.922 1 38.78 183 GLY B N 1
ATOM 3056 C CA . GLY B 1 183 ? -17.094 40 31.609 1 38.78 183 GLY B CA 1
ATOM 3057 C C . GLY B 1 183 ? -16.734 41.406 32.094 1 38.78 183 GLY B C 1
ATOM 3058 O O . GLY B 1 183 ? -15.703 41.594 32.75 1 38.78 183 GLY B O 1
ATOM 3059 N N . ILE B 1 184 ? -16.984 42.438 31.344 1 37.47 184 ILE B N 1
ATOM 3060 C CA . ILE B 1 184 ? -17.188 43.688 32.062 1 37.47 184 ILE B CA 1
ATOM 3061 C C . ILE B 1 184 ? -17.953 43.406 33.375 1 37.47 184 ILE B C 1
ATOM 3063 O O . ILE B 1 184 ? -19.016 42.812 33.344 1 37.47 184 ILE B O 1
ATOM 3067 N N . GLY B 1 185 ? -17.203 43.406 34.5 1 32.53 185 GLY B N 1
ATOM 3068 C CA . GLY B 1 185 ? -17.703 43.406 35.875 1 32.53 185 GLY B CA 1
ATOM 3069 C C . GLY B 1 185 ? -18.984 44.188 36.031 1 32.53 185 GLY B C 1
ATOM 3070 O O . GLY B 1 185 ? -18.984 45.406 36.031 1 32.53 185 GLY B O 1
ATOM 3071 N N . LYS B 1 186 ? -20.078 43.938 35.344 1 33 186 LYS B N 1
ATOM 3072 C CA . LYS B 1 186 ? -21.141 44.562 36.125 1 33 186 LYS B CA 1
ATOM 3073 C C . LYS B 1 186 ? -21.062 44.125 37.594 1 33 186 LYS B C 1
ATOM 3075 O O . LYS B 1 186 ? -20.875 42.969 37.906 1 33 186 LYS B O 1
ATOM 3080 N N . ASP B 1 187 ? -20.781 45.125 38.531 1 31.22 187 ASP B N 1
ATOM 3081 C CA . ASP B 1 187 ? -20.859 45.094 39.969 1 31.22 187 ASP B CA 1
ATOM 3082 C C . ASP B 1 187 ? -22 44.188 40.469 1 31.22 187 ASP B C 1
ATOM 3084 O O . ASP B 1 187 ? -23.141 44.656 40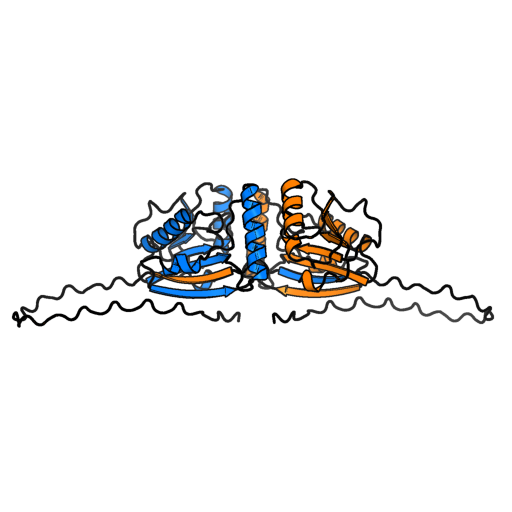.625 1 31.22 187 ASP B O 1
ATOM 3088 N N . THR B 1 188 ? -22.297 43.188 39.75 1 31.22 188 THR B N 1
ATOM 3089 C CA . THR B 1 188 ? -23.484 42.656 40.438 1 31.22 188 THR B CA 1
ATOM 3090 C C . THR B 1 188 ? -23.141 42.188 41.844 1 31.22 188 THR B C 1
ATOM 3092 O O . THR B 1 188 ? -22.047 41.688 42.094 1 31.22 188 THR B O 1
ATOM 3095 N N . ILE B 1 189 ? -24.016 42.688 42.719 1 31.42 189 ILE B N 1
ATOM 3096 C CA . ILE B 1 189 ? -24.125 42.469 44.156 1 31.42 189 ILE B CA 1
ATOM 3097 C C . ILE B 1 189 ? -24.016 41 44.5 1 31.42 189 ILE B C 1
ATOM 3099 O O . ILE B 1 189 ? -24.609 40.156 43.812 1 31.42 189 ILE B O 1
ATOM 3103 N N . PRO B 1 190 ? -23.156 40.719 45.469 1 26.7 190 PRO B N 1
ATOM 3104 C CA . PRO B 1 190 ? -22.719 39.438 46.031 1 26.7 190 PRO B CA 1
ATOM 3105 C C . PRO B 1 190 ? -23.875 38.5 46.375 1 26.7 190 PRO B C 1
ATOM 3107 O O . PRO B 1 190 ? -24.578 38.719 47.375 1 26.7 190 PRO B O 1
ATOM 3110 N N . LYS B 1 191 ? -24.938 38.281 45.531 1 27.12 191 LYS B N 1
ATOM 3111 C CA . LYS B 1 191 ? -25.797 37.438 46.344 1 27.12 191 LYS B CA 1
ATOM 3112 C C . LYS B 1 191 ? -25.047 36.188 46.812 1 27.12 191 LYS B C 1
ATOM 3114 O O . LYS B 1 191 ? -24.062 35.781 46.188 1 27.12 191 LYS B O 1
ATOM 3119 N N . LYS B 1 192 ? -25.828 35.5 47.75 1 26 192 LYS B N 1
ATOM 3120 C CA . LYS B 1 192 ? -25.594 34.406 48.688 1 26 192 LYS B CA 1
ATOM 3121 C C . LYS B 1 192 ? -25.078 33.156 47.938 1 26 192 LYS B C 1
ATOM 3123 O O . LYS B 1 192 ? -25.328 32.969 46.75 1 26 192 LYS B O 1
ATOM 3128 N N . ASN B 1 193 ? -24.672 32.188 48.719 1 25.98 193 ASN B N 1
ATOM 3129 C CA . ASN B 1 193 ? -23.781 31.031 48.844 1 25.98 193 ASN B CA 1
ATOM 3130 C C . ASN B 1 193 ? -24.234 29.875 47.938 1 25.98 193 ASN B C 1
ATOM 3132 O O . ASN B 1 193 ? -23.797 28.734 48.125 1 25.98 193 ASN B O 1
ATOM 3136 N N . LYS B 1 194 ? -25.219 30.031 47.094 1 25.73 194 LYS B N 1
ATOM 3137 C CA . LYS B 1 194 ? -25.719 28.672 46.906 1 25.73 194 LYS B CA 1
ATOM 3138 C C . LYS B 1 194 ? -24.672 27.797 46.25 1 25.73 194 LYS B C 1
ATOM 3140 O O . LYS B 1 194 ? -23.844 28.281 45.469 1 25.73 194 LYS B O 1
ATOM 3145 N N . LYS B 1 195 ? -24.812 26.531 46.594 1 27.67 195 LYS B N 1
ATOM 3146 C CA . LYS B 1 195 ? -24.078 25.281 46.344 1 27.67 195 LYS B CA 1
ATOM 3147 C C . LYS B 1 195 ? -23.953 25.031 44.844 1 27.67 195 LYS B C 1
ATOM 3149 O O . LYS B 1 195 ? -24.953 24.922 44.125 1 27.67 195 LYS B O 1
ATOM 3154 N N . GLU B 1 196 ? -23.016 25.734 44.25 1 22.61 196 GLU B N 1
ATOM 3155 C CA . GLU B 1 196 ? -22.812 25.625 42.812 1 22.61 196 GLU B CA 1
ATOM 3156 C C . GLU B 1 196 ? -22.672 24.156 42.375 1 22.61 196 GLU B C 1
ATOM 3158 O O . GLU B 1 196 ? -21.812 23.438 42.906 1 22.61 196 GLU B O 1
ATOM 3163 N N . LYS B 1 197 ? -23.812 23.5 41.969 1 27.12 197 LYS B N 1
ATOM 3164 C CA . LYS B 1 197 ? -23.766 22.188 41.344 1 27.12 197 LYS B CA 1
ATOM 3165 C C . LYS B 1 197 ? -22.688 22.141 40.25 1 27.12 197 LYS B C 1
ATOM 3167 O O . LYS B 1 197 ? -22.562 23.062 39.469 1 27.12 197 LYS B O 1
ATOM 3172 N N . VAL B 1 198 ? -21.703 21.328 40.469 1 26.27 198 VAL B N 1
ATOM 3173 C CA . VAL B 1 198 ? -20.562 20.938 39.625 1 26.27 198 VAL B CA 1
ATOM 3174 C C . VAL B 1 198 ? -21.031 20.656 38.188 1 26.27 198 VAL B C 1
ATOM 3176 O O . VAL B 1 198 ? -21.938 19.859 37.969 1 26.27 198 VAL B O 1
ATOM 3179 N N . PRO B 1 199 ? -20.891 21.656 37.281 1 28.75 199 PRO B N 1
ATOM 3180 C CA . PRO B 1 199 ? -21.312 21.359 35.938 1 28.75 199 PRO B CA 1
ATOM 3181 C C . PRO B 1 199 ? -20.719 20.047 35.406 1 28.75 199 PRO B C 1
ATOM 3183 O O . PRO B 1 199 ? -19.562 19.734 35.688 1 28.75 199 PRO B O 1
ATOM 3186 N N . GLN B 1 200 ? -21.562 19.062 35.281 1 28.47 200 GLN B N 1
ATOM 3187 C CA . GLN B 1 200 ? -21.297 17.781 34.656 1 28.47 200 GLN B CA 1
ATOM 3188 C C . GLN B 1 200 ? -20.531 17.953 33.344 1 28.47 200 GLN B C 1
ATOM 3190 O O . GLN B 1 200 ? -20.891 18.797 32.531 1 28.47 200 GLN B O 1
ATOM 3195 N N . GLN B 1 201 ? -19.266 17.609 33.312 1 29.42 201 GLN B N 1
ATOM 3196 C CA . GLN B 1 201 ? -18.328 17.5 32.219 1 29.42 201 GLN B CA 1
ATOM 3197 C C . GLN B 1 201 ? -19.016 16.984 30.953 1 29.42 201 GLN B C 1
ATOM 3199 O O . GLN B 1 201 ? -19.641 15.93 30.969 1 29.42 201 GLN B O 1
ATOM 3204 N N . THR B 1 202 ? -19.391 17.844 30 1 32.47 202 THR B N 1
ATOM 3205 C CA . THR B 1 202 ? -19.922 17.578 28.672 1 32.47 202 THR B CA 1
ATOM 3206 C C . THR B 1 202 ? -19.172 16.438 27.984 1 32.47 202 THR B C 1
ATOM 3208 O O . THR B 1 202 ? -17.938 16.438 27.969 1 32.47 202 THR B O 1
ATOM 3211 N N . GLY B 1 203 ? -19.672 15.281 27.828 1 31.16 203 GLY B N 1
ATOM 3212 C CA . GLY B 1 203 ? -19.328 14 27.234 1 31.16 203 G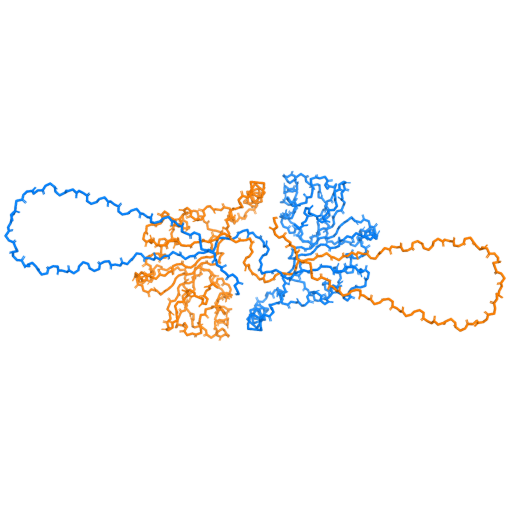LY B CA 1
ATOM 3213 C C . GLY B 1 203 ? -18.766 14.125 25.828 1 31.16 203 GLY B C 1
ATOM 3214 O O . GLY B 1 203 ? -19.141 15.031 25.078 1 31.16 203 GLY B O 1
ATOM 3215 N N . LEU B 1 204 ? -17.469 13.773 25.547 1 37.84 204 LEU B N 1
ATOM 3216 C CA . LEU B 1 204 ? -16.953 13.531 24.203 1 37.84 204 LEU B CA 1
ATOM 3217 C C . LEU B 1 204 ? -18.031 12.984 23.281 1 37.84 204 LEU B C 1
ATOM 3219 O O . LEU B 1 204 ? -18.703 12.008 23.609 1 37.84 204 LEU B O 1
ATOM 3223 N N . SER B 1 205 ? -18.562 13.742 22.359 1 41.25 205 SER B N 1
ATOM 3224 C CA . SER B 1 205 ? -19.5 13.203 21.375 1 41.25 205 SER B CA 1
ATOM 3225 C C . SER B 1 205 ? -18.953 11.914 20.766 1 41.25 205 SER B C 1
ATOM 3227 O O . SER B 1 205 ? -17.734 11.758 20.594 1 41.25 205 SER B O 1
ATOM 3229 N N . ASP B 1 206 ? -19.609 10.844 20.672 1 45.19 206 ASP B N 1
ATOM 3230 C CA . ASP B 1 206 ? -19.312 9.547 20.062 1 45.19 206 ASP B CA 1
ATOM 3231 C C . ASP B 1 206 ? -18.703 9.719 18.672 1 45.19 206 ASP B C 1
ATOM 3233 O O . ASP B 1 206 ? -19.172 10.539 17.891 1 45.19 206 ASP B O 1
ATOM 3237 N N . PRO B 1 207 ? -17.516 9.273 18.484 1 45.62 207 PRO B N 1
ATOM 3238 C CA . PRO B 1 207 ? -16.984 9.281 17.109 1 45.62 207 PRO B CA 1
ATOM 3239 C C . PRO B 1 207 ? -18 8.836 16.078 1 45.62 207 PRO B C 1
ATOM 3241 O O . PRO B 1 207 ? -18.781 7.902 16.328 1 45.62 207 PRO B O 1
ATOM 3244 N N . GLN B 1 208 ? -18.422 9.695 15.133 1 48.88 208 GLN B N 1
ATOM 3245 C CA . GLN B 1 208 ? -19.391 9.352 14.109 1 48.88 208 GLN B CA 1
ATOM 3246 C C . GLN B 1 208 ? -18.719 8.727 12.891 1 48.88 208 GLN B C 1
ATOM 3248 O O . GLN B 1 208 ? -17.75 9.281 12.367 1 48.88 208 GLN B O 1
ATOM 3253 N N . LYS B 1 209 ? -19.047 7.57 12.641 1 46.38 209 LYS B N 1
ATOM 3254 C CA . LYS B 1 209 ? -18.672 6.949 11.375 1 46.38 209 LYS B CA 1
ATOM 3255 C C . LYS B 1 209 ? -19.281 7.688 10.195 1 46.38 209 LYS B C 1
ATOM 3257 O O . LYS B 1 209 ? -20.484 7.918 10.156 1 46.38 209 LYS B O 1
ATOM 3262 N N . ILE B 1 210 ? -18.578 8.438 9.391 1 43.44 210 ILE B N 1
ATOM 3263 C CA . ILE B 1 210 ? -19.094 9.141 8.227 1 43.44 210 ILE B CA 1
ATOM 3264 C C . ILE B 1 210 ? -18.984 8.25 6.992 1 43.44 210 ILE B C 1
ATOM 3266 O O . ILE B 1 210 ? -18 7.531 6.828 1 43.44 210 ILE B O 1
ATOM 3270 N N . GLU B 1 211 ? -20.125 7.977 6.293 1 36.72 211 GLU B N 1
ATOM 3271 C CA . GLU B 1 211 ? -20.109 7.367 4.965 1 36.72 211 GLU B CA 1
ATOM 3272 C C . GLU B 1 211 ? -19.5 8.305 3.936 1 36.72 211 GLU B C 1
ATOM 3274 O O . GLU B 1 211 ? -20 9.414 3.717 1 36.72 211 GLU B O 1
ATOM 3279 N N . PHE B 1 212 ? -18.312 8.234 3.807 1 31.27 212 PHE B N 1
ATOM 3280 C CA . PHE B 1 212 ? -17.734 8.977 2.695 1 31.27 212 PHE B CA 1
ATOM 3281 C C . PHE B 1 212 ? -18.312 8.508 1.368 1 31.27 212 PHE B C 1
ATOM 3283 O O . PHE B 1 212 ? -18.25 7.32 1.042 1 31.27 212 PHE B O 1
ATOM 3290 N N . SER B 1 213 ? -19.406 9.008 0.849 1 29.08 213 SER B N 1
ATOM 3291 C CA . SER B 1 213 ? -19.906 8.688 -0.487 1 29.08 213 SER B CA 1
ATOM 3292 C C . SER B 1 213 ? -18.797 8.812 -1.527 1 29.08 213 SER B C 1
ATOM 3294 O O . SER B 1 213 ? -18.125 9.844 -1.616 1 29.08 213 SER B O 1
ATOM 3296 N N . GLY B 1 214 ? -18.156 7.746 -1.851 1 29.78 214 GLY B N 1
ATOM 3297 C CA . GLY B 1 214 ? -17.406 7.621 -3.094 1 29.78 214 GLY B CA 1
ATOM 3298 C C . GLY B 1 214 ? -18.172 8.148 -4.297 1 29.78 214 GLY B C 1
ATOM 3299 O O . GLY B 1 214 ? -17.906 7.742 -5.43 1 29.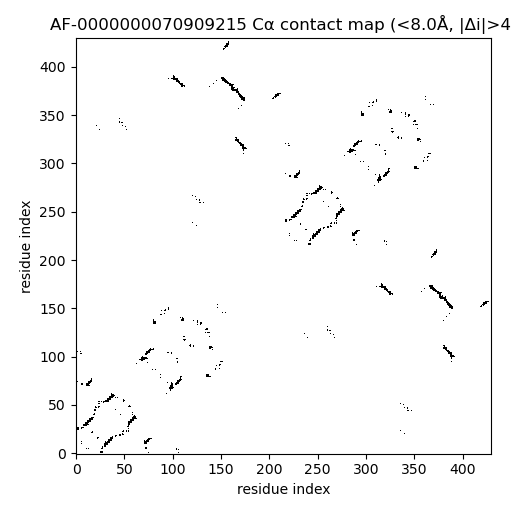78 214 GLY B O 1
ATOM 3300 N N . GLN B 1 215 ? -19 9.242 -4.293 1 22.53 215 GLN B N 1
ATOM 3301 C CA . GLN B 1 215 ? -19.359 9.617 -5.656 1 22.53 215 GLN B CA 1
ATOM 3302 C C . GLN B 1 215 ? -18.141 10.148 -6.414 1 22.53 215 GLN B C 1
ATOM 3304 O O . GLN B 1 215 ? -17.297 10.859 -5.84 1 22.53 215 GLN B O 1
#

Radius of gyration: 28.04 Å; Cα contacts (8 Å, |Δi|>4): 794; chains: 2; bounding box: 43×90×103 Å

pLDDT: mean 80.33, std 22.89, range [22.42, 98.69]

Nearest PDB structures (foldseek):
  9fcq-assembly1_A  TM=6.973E-01  e=2.423E-06  Kitasatospora cystarginea
  9fd3-assembly1_A  TM=6.911E-01  e=2.914E-06  Kitasatospora cystarginea
  9fce-assembly2_B  TM=7.077E-01  e=1.200E-05  Streptomyces sp.
  9fcu-assembly4_D  TM=6.905E-01  e=9.978E-06  Kitasatospora cystarginea
  3hnr-assembly1_A  TM=6.724E-01  e=5.944E-05  [Bacillus thuringiensis] serovar konkukian

Solvent-accessible surface area (backbone atoms only — not comparable to full-atom values): 23857 Å² total; per-residue (Å²): 108,56,52,76,68,44,58,82,86,48,26,36,31,39,25,61,37,26,80,76,30,72,62,50,65,45,48,54,69,54,34,61,33,33,38,30,32,41,77,79,65,60,59,71,54,33,53,52,40,23,61,74,46,53,34,50,73,45,81,33,60,62,69,84,82,56,57,67,49,67,25,50,24,33,37,32,56,63,46,61,34,64,46,53,74,66,51,48,53,48,51,54,51,49,47,45,44,28,30,21,63,60,24,38,40,40,38,38,34,52,28,52,48,85,53,64,68,57,26,50,48,52,50,49,53,37,54,54,38,40,76,71,71,44,59,57,43,50,56,42,66,55,66,60,56,58,71,67,40,81,52,56,55,49,45,38,34,35,78,39,51,27,67,73,67,33,24,38,39,35,40,34,23,26,45,66,74,75,76,72,69,76,69,75,76,67,82,68,75,78,74,80,82,72,79,76,75,75,79,75,80,81,71,79,65,73,71,43,73,52,83,76,75,83,120,109,55,51,75,68,44,57,81,86,49,26,36,31,39,26,61,37,26,80,76,30,71,62,49,62,45,47,54,69,53,34,61,32,33,38,30,31,40,76,81,64,60,60,70,54,33,52,51,41,21,60,75,46,54,34,48,74,46,82,33,62,60,70,84,84,56,59,66,50,67,24,49,26,34,37,33,56,63,46,60,32,65,47,54,74,68,51,47,51,49,52,54,51,48,47,46,44,28,30,22,64,60,24,39,41,41,37,36,34,56,28,51,50,86,52,64,68,58,26,51,46,52,49,48,53,37,55,55,37,40,77,72,70,44,61,56,44,50,56,43,68,54,66,59,57,59,71,67,40,80,49,54,54,48,46,37,34,34,79,39,51,29,68,68,69,32,24,37,38,35,41,34,24,26,43,66,73,75,75,73,69,77,71,74,76,68,83,65,76,82,71,81,81,71,80,75,74,74,78,74,78,81,72,78,68,73,68,42,72,52,81,73,75,82,120

Sequence (430 aa):
MLALHVPKGGARVVDFSVGEGRNLYYYPKDTVQVVGVNPNPKVPMLEAQAAYAKVPIRILPDVSRLPANSMDAVVSVQGMEDMSDEQVETVLRDAVRVLKPGKKFIYIENVGAENPLVLAAQQSIEGLGKLFGKKYTVTRDLLSFILKTKGFEVIKYQVVLGFQDPHIVGIATKKQQTTTGAGIGKDTIPKKNKKEKVPQQTGLSDPQKIEFSGQMLALHVPKGGARVVDFSVGEGRNLYYYPKDTVQVVGVNPNPKVPMLEAQAAYAKVPIRILPDVSRLPANSMDAVVSVQGMEDMSDEQVETVLRDAVRVLKPGKKFIYIENVGAENPLVLAAQQSIEGLGKLFGKKYTVTRDLLSFILKTKGFEVIKYQVVLGFQDPHIVGIATKKQQTTTGAGIGKDTIPKKNKKEKVPQQTGLSDPQKIEFSGQ

Secondary structure (DSSP, 8-state):
-HHHHSPTTT-EEEETT-TTSGGGGGS-TT--EEEEE-SS--HHHHHHHHHHHT--EEEES-STTSPTT-EEEEEEES-STTS-HHHHHHHHHHHHHHEEEEEEEEEEEE---SSHHHHHHHHHHHHHHHHTT----TT--HHHHHHHSTTEEEEEEEEES--SS-EEEEEEEEPP-------------------------------EE------/-HHHHSPSSS-EEEETT-TTSGGGGGS-TT--EEEEE-SS--HHHHHHHHHHHT--EEEES-STTSPTT-EEEEEEES-STTS-HHHHHHHHHHHHHHEEEEEEEEEEEE---SSHHHHHHHHHHHHHHHHTT----TT--HHHHHHHSTTEEEEEEEEES--SS-EEEEEEEEPP-------------------------------EE------

Foldseek 3Di:
DQCVQQDPDAFEEEELACALNPCLLNHDLNHNEYEYAALDDPVVSNVVSNVVSNHHYHYHPDCPPAAFQAGQEYEYEQNPFLDDPVVLLVVLQVRLGNHHPPHDYYYHAAAADPPPVRNVVLVVVVVVVVVVPGRGHRHDPSVVSNVPRPRDDDDDDDDDPDDDDDDDDDDDDDDDDPPPPPPPPPVDDPDDDDDPPDPDDDDDDPDDDDPPPPD/DQCVQQDPDAFEEEELACALNPCLLNHDLNHNEYEYAALDDPVVSNVVSNVVSNHHYHYHPDCPPAAFQAGQEYEYEQNPFLDDPVVLLVVLQVRLGNHHPPHDYYYHAAAADPPVVRNVVLVVVVVVVVVVPGRGHRHDPSVVSNVPRPRDDDDDDDDDPDDDDDDDDDDDDDDDDPPPPPPPPPVPDPDDDDDPPDPDDDDDDPDDDDPPPPD

Organism: Physcomitrium patens (NCBI:txid3218)